Protein AF-A0AAD1XE65-F1 (afdb_monomer)

Solvent-accessible surface area (backbone atoms only — not comparable to full-atom values): 25375 Å² total; per-residue (Å²): 142,82,88,82,83,81,82,76,86,87,74,85,77,82,82,75,87,71,73,84,62,83,84,85,62,91,79,78,82,80,80,90,78,92,69,95,7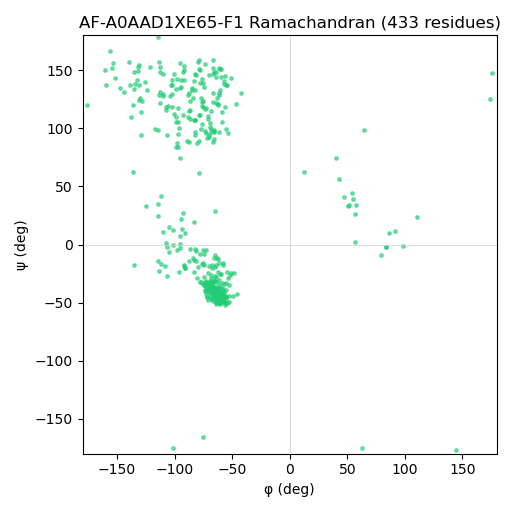6,80,89,76,80,77,74,80,77,82,77,85,75,82,89,76,77,56,47,53,76,67,31,73,43,46,32,40,39,42,79,90,71,79,67,52,84,86,23,62,49,49,51,54,33,30,62,75,67,73,56,54,67,67,62,51,41,54,55,50,49,50,54,52,42,51,42,47,44,23,60,36,72,64,37,63,66,58,33,51,66,46,25,34,71,73,50,26,50,51,42,50,57,22,52,73,70,45,84,70,70,46,42,55,45,69,46,85,73,58,62,88,80,44,57,78,92,57,39,51,44,70,3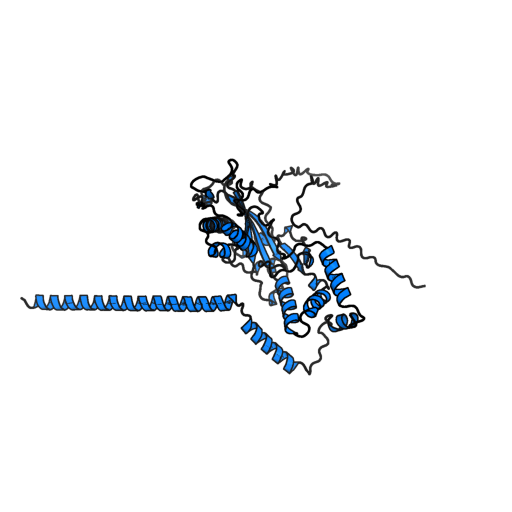2,50,63,37,35,39,31,27,40,51,74,56,35,85,79,29,62,41,50,53,50,40,43,80,46,60,90,48,37,77,42,21,34,37,39,35,47,51,40,50,81,77,74,39,43,65,61,56,46,50,63,58,35,75,80,48,79,81,51,70,64,57,59,50,51,52,52,49,53,55,51,52,27,64,62,27,32,22,44,38,38,34,29,44,41,42,54,53,48,47,57,26,44,93,86,39,76,70,57,43,98,69,44,60,43,20,41,38,39,33,36,38,30,61,38,46,67,55,66,81,83,57,78,80,55,96,46,68,62,68,53,57,53,53,39,43,79,54,90,81,56,51,23,41,44,31,30,63,56,66,52,73,70,44,68,56,40,66,44,88,63,50,72,64,58,41,52,50,50,55,50,51,55,51,64,79,52,38,56,92,83,49,52,43,69,55,50,45,63,73,66,48,81,70,73,86,83,79,78,80,92,74,76,52,66,68,53,48,52,52,45,54,50,50,50,50,52,46,52,66,70,55,49,48,70,66,53,54,52,47,50,50,48,48,48,51,48,50,52,51,50,50,50,52,51,50,52,52,47,53,52,50,52,48,54,51,50,55,50,52,50,52,53,50,52,51,52,53,50,50,52,61,58,67,69,73,118

Nearest PDB structures (foldseek):
  6z1p-assembly1_BM  TM=7.873E-01  e=6.050E-12  Tetrahymena thermophila SB210
  7oi6-assembly1_d  TM=4.914E-01  e=2.980E+00  Homo sapiens
  4ce4-assembly1_i  TM=5.671E-01  e=5.961E+00  Sus scrofa domesticus

Mean predicted aligned error: 14.48 Å

Sequence (435 aa):
MFTRIAIKPRFASTVMFNTFRPFSGDTKIRFNHHSGDEQVQISQLKVYRKLKFDYLHGLPYDLSGTHSVPKLDQRNLIEAFFESKKIEDEFLVNKFHDMVSDLYTAIADKDLSQVASLTEKRFGTKIVESIDANKNPLKFIPNDTPNAERDEEDQSYLFDKIFEKGVFFDRERNDNNYDYYLDQTQEPEGIRYFEHKYFSGYDTHYYLKNCAEEIEDRSSKYKFRHQVQERSVSMVLRVYGVFKNVGKFSSRGADITSNKYTGNHMVVFENELHGPPSISLSYPNIESWVKRHKIDHKNWKITDIDNYMKGNPFFKKVGDSSDFDNFVIKIKEEHTPEKDDYRNLISKYSFRDNTDFGDRGERDERDEFITKQHEYNEFFEPASNRTFEEDNRKRMEEDAKKLSGKQEDNDKIRKDHQEYIYNNIEEMKKNNFRL

Secondary structure (DSSP, 8-state):
------------------SS----S---------S-------------------BGGGSS-BTT--PPPPPPPPPHHHHHHHHHHT--HHHHHHHHHHHHHHHHHHHHHT-HHHHHHHB-HHHHHHHHHHHHH--SPEEEEE--S-GGGS-GGGS-EEEEEEEEES--SSTTSS--GGGEEEE-TTTTTTEEEEEEGGGGTTHHHHHHHHHTT-TT-HHHHHHHHHHHHHHHH-EEEEEEEEEES-EEEEETTEE-S-TT--SEEEEEEEEEEBPPPGGGGG-SSHHHHHHHSBP-TT--EEEEETTTTTT--SSS----HHHHHHHHHHHHHHT-TTTS-HHHHHHHHS---TT---SSSHHHHHHHHHHHHHHHHHHTS-HHHHHHHHHHHHHHHHHHHHHHHHHHHHHHHHHHHHHHHHHHHHHHHHHHT--

Foldseek 3Di:
DDDDDDDDDPDPPPDDPPLPDPPPDPPPDDDPDDDDDDDPPPPPPPDDDDPDFDDDQQAQDGLLADDDDAADDDAQLVVLQCVLVVHDFVVVQQVVLVLVLQCVQCLLVVVLVSLCQFAAPVNSVSSNVSSVVDPFRKDWDFDPDDLVVDDPVQHKGWRAKAKEALFDSNLVLAAELLQWDWDCVCVSNGYIYTQGCCVVPCVLLVVLVQCVVPVDDPVSNVVVVVSSVCSRQKMKMKIKMKHAQRTFMDTPPHTPHDPNHRRIKIWIKMWTWAAADPVPPPDPDDSVRSNRTHTDPSRIHTYHMRCSVVNRDSHPDHDDNVVVVVSSVVSCVVPDCVVPNVVVSCVVVVDPDPPPDDDDPCPVVVVVVVVVVVVVVVVPPPVVVVVVVVVVVVVVVVVVVVVVVVVVVVVVVVVVVVVVVVVVVVVVVVVVVPD

pLDDT: mean 78.07, std 22.15, range [24.5, 98.69]

Organism: Euplotes crassus (NCBI:txid5936)

Structure (mmCIF, N/CA/C/O backbone):
data_AF-A0AAD1XE65-F1
#
_entry.id   AF-A0AAD1XE65-F1
#
loop_
_atom_site.group_PDB
_atom_site.id
_atom_site.type_symbol
_atom_site.label_atom_id
_atom_site.label_alt_id
_atom_site.label_comp_id
_atom_site.label_asym_id
_atom_site.label_entity_id
_atom_site.label_seq_id
_atom_site.pdbx_PDB_ins_code
_atom_site.Cartn_x
_atom_site.Cartn_y
_atom_site.Cartn_z
_atom_site.occupancy
_atom_site.B_iso_or_equiv
_atom_site.auth_seq_id
_atom_site.auth_comp_id
_atom_site.auth_asym_id
_atom_site.auth_atom_id
_atom_site.pdbx_PDB_model_num
ATOM 1 N N . MET A 1 1 ? 57.568 -5.596 -28.000 1.00 36.47 1 MET A N 1
ATOM 2 C CA . MET A 1 1 ? 57.247 -4.677 -26.886 1.00 36.47 1 MET A CA 1
ATOM 3 C C . MET A 1 1 ? 55.838 -4.151 -27.105 1.00 36.47 1 MET A C 1
ATOM 5 O O . MET A 1 1 ? 55.662 -3.278 -27.936 1.00 36.47 1 MET A O 1
ATOM 9 N N . PHE A 1 2 ? 54.839 -4.724 -26.433 1.00 25.91 2 PHE A N 1
ATOM 10 C CA . PHE A 1 2 ? 53.475 -4.189 -26.412 1.00 25.91 2 PHE A CA 1
ATOM 11 C C . PHE A 1 2 ? 53.033 -4.093 -24.956 1.00 25.91 2 PHE A C 1
ATOM 13 O O . PHE A 1 2 ? 52.936 -5.100 -24.254 1.00 25.91 2 PHE A O 1
ATOM 20 N N . THR A 1 3 ? 52.834 -2.864 -24.499 1.00 27.45 3 THR A N 1
ATOM 21 C CA . THR A 1 3 ? 52.430 -2.528 -23.137 1.00 27.45 3 THR A CA 1
ATOM 22 C C . THR A 1 3 ? 50.926 -2.761 -23.009 1.00 27.45 3 THR A C 1
ATOM 24 O O . THR A 1 3 ? 50.133 -2.058 -23.630 1.00 27.45 3 THR A O 1
ATOM 27 N N . ARG A 1 4 ? 50.513 -3.765 -22.227 1.00 25.42 4 ARG A N 1
ATOM 28 C CA . ARG A 1 4 ? 49.106 -3.953 -21.846 1.00 25.42 4 ARG A CA 1
ATOM 29 C C . ARG A 1 4 ? 48.762 -2.965 -20.733 1.00 25.42 4 ARG A C 1
ATOM 31 O O . ARG A 1 4 ? 49.243 -3.112 -19.613 1.00 25.42 4 ARG A O 1
ATOM 38 N N . ILE A 1 5 ? 47.922 -1.979 -21.035 1.00 30.75 5 ILE A N 1
ATOM 39 C CA . ILE A 1 5 ? 47.286 -1.128 -20.027 1.00 30.75 5 ILE A CA 1
ATOM 40 C C . ILE A 1 5 ? 46.067 -1.890 -19.502 1.00 30.75 5 ILE A C 1
ATOM 42 O O . ILE A 1 5 ? 45.073 -2.059 -20.204 1.00 30.75 5 ILE A O 1
ATOM 46 N N . ALA A 1 6 ? 46.169 -2.396 -18.275 1.00 24.83 6 ALA A N 1
ATOM 47 C CA . ALA A 1 6 ? 45.048 -2.978 -17.552 1.00 24.83 6 ALA A CA 1
ATOM 48 C C . ALA A 1 6 ? 44.252 -1.852 -16.878 1.00 24.83 6 ALA A C 1
ATOM 50 O O . ALA A 1 6 ? 44.697 -1.276 -15.885 1.00 24.83 6 ALA A O 1
ATOM 51 N N . ILE A 1 7 ? 43.073 -1.543 -17.411 1.00 29.20 7 ILE A N 1
ATOM 52 C CA . ILE A 1 7 ? 42.100 -0.682 -16.738 1.00 29.20 7 ILE A CA 1
ATOM 53 C C . ILE A 1 7 ? 41.332 -1.568 -15.751 1.00 29.20 7 ILE A C 1
ATOM 55 O O . ILE A 1 7 ? 40.544 -2.421 -16.150 1.00 29.20 7 ILE A O 1
ATOM 59 N N . LYS A 1 8 ? 41.598 -1.401 -14.450 1.00 25.08 8 LYS A N 1
ATOM 60 C CA . LYS A 1 8 ? 40.772 -1.977 -13.379 1.00 25.08 8 LYS A CA 1
ATOM 61 C C . LYS A 1 8 ? 39.494 -1.141 -13.242 1.00 25.08 8 LYS A C 1
ATOM 63 O O . LYS A 1 8 ? 39.620 0.043 -12.924 1.00 25.08 8 LYS A O 1
ATOM 68 N N . PRO A 1 9 ? 38.286 -1.711 -13.372 1.00 28.16 9 PRO A N 1
ATOM 69 C CA . PRO A 1 9 ? 37.092 -1.016 -12.925 1.00 28.16 9 PRO A CA 1
ATOM 70 C C . PRO A 1 9 ? 37.064 -1.039 -11.391 1.00 28.16 9 PRO A C 1
ATOM 72 O O . PRO A 1 9 ? 37.013 -2.096 -10.763 1.00 28.16 9 PRO A O 1
ATOM 75 N N . ARG A 1 10 ? 37.140 0.144 -10.773 1.00 31.09 10 ARG A N 1
ATOM 76 C CA . ARG A 1 10 ? 36.773 0.352 -9.368 1.00 31.09 10 ARG A CA 1
ATOM 77 C C . ARG A 1 10 ? 35.286 0.693 -9.320 1.00 31.09 10 ARG A C 1
ATOM 79 O O . ARG A 1 10 ? 34.931 1.861 -9.339 1.00 31.09 10 ARG A O 1
ATOM 86 N N . PHE A 1 11 ? 34.444 -0.324 -9.218 1.00 28.19 11 PHE A N 1
ATOM 87 C CA . PHE A 1 11 ? 33.108 -0.177 -8.649 1.00 28.19 11 PHE A CA 1
ATOM 88 C C . PHE A 1 11 ? 32.948 -1.270 -7.600 1.00 28.19 11 PHE A C 1
ATOM 90 O O . PHE A 1 11 ? 32.640 -2.415 -7.909 1.00 28.19 11 PHE A O 1
ATOM 97 N N . ALA A 1 12 ? 33.247 -0.920 -6.352 1.00 25.34 12 ALA A N 1
ATOM 98 C CA . ALA A 1 12 ? 32.758 -1.668 -5.208 1.00 25.34 12 ALA A CA 1
ATOM 99 C C . ALA A 1 12 ? 31.394 -1.065 -4.861 1.00 25.34 12 ALA A C 1
ATOM 101 O O . ALA A 1 12 ? 31.311 -0.102 -4.101 1.00 25.34 12 ALA A O 1
ATOM 102 N N . SER A 1 13 ? 30.332 -1.571 -5.483 1.00 26.38 13 SER A N 1
ATOM 103 C CA . SER A 1 13 ? 28.977 -1.358 -4.988 1.00 26.38 13 SER A CA 1
ATOM 104 C C . SER A 1 13 ? 28.782 -2.292 -3.795 1.00 26.38 13 SER A C 1
ATOM 106 O O . SER A 1 13 ? 28.562 -3.492 -3.935 1.00 26.38 13 SER A O 1
ATOM 108 N N . THR A 1 14 ? 28.920 -1.750 -2.588 1.00 24.50 14 THR A N 1
ATOM 109 C CA . THR A 1 14 ? 28.475 -2.440 -1.377 1.00 24.50 14 THR A CA 1
ATOM 110 C C . THR A 1 14 ? 26.949 -2.485 -1.415 1.00 24.50 14 THR A C 1
ATOM 112 O O . THR A 1 14 ? 26.282 -1.514 -1.070 1.00 24.50 14 THR A O 1
ATOM 115 N N . VAL A 1 15 ? 26.396 -3.603 -1.883 1.00 28.08 15 VAL A N 1
ATOM 116 C CA . VAL A 1 15 ? 24.954 -3.866 -1.895 1.00 28.08 15 VAL A CA 1
ATOM 117 C C . VAL A 1 15 ? 24.512 -4.168 -0.461 1.00 28.08 15 VAL A C 1
ATOM 119 O O . VAL A 1 15 ? 24.685 -5.276 0.040 1.00 28.08 15 VAL A O 1
ATOM 122 N N . MET A 1 16 ? 23.972 -3.163 0.226 1.00 24.58 16 MET A N 1
ATOM 123 C CA . MET A 1 16 ? 23.311 -3.329 1.522 1.00 24.58 16 MET A CA 1
ATOM 124 C C . MET A 1 16 ? 21.806 -3.454 1.288 1.00 24.58 16 MET A C 1
ATOM 126 O O . MET A 1 16 ? 21.108 -2.463 1.095 1.00 24.58 16 MET A O 1
ATOM 130 N N . PHE A 1 17 ? 21.298 -4.686 1.313 1.00 31.55 17 PHE A N 1
ATOM 131 C CA . PHE A 1 17 ? 19.861 -4.949 1.359 1.00 31.55 17 PHE A CA 1
ATOM 132 C C . PHE A 1 17 ? 19.305 -4.510 2.721 1.00 31.55 17 PHE A C 1
ATOM 134 O O . PHE A 1 17 ? 19.405 -5.238 3.711 1.00 31.55 17 PHE A O 1
ATOM 141 N N . ASN A 1 18 ? 18.699 -3.324 2.780 1.00 27.12 18 ASN A N 1
ATOM 142 C CA . ASN A 1 18 ? 17.918 -2.877 3.932 1.00 27.12 18 ASN A CA 1
ATOM 143 C C . ASN A 1 18 ? 16.429 -3.174 3.712 1.00 27.12 18 ASN A C 1
ATOM 145 O O . ASN A 1 18 ? 15.609 -2.284 3.519 1.00 27.12 18 ASN A O 1
ATOM 149 N N . THR A 1 19 ? 16.047 -4.444 3.824 1.00 32.44 19 THR A N 1
ATOM 150 C CA . THR A 1 19 ? 14.705 -4.790 4.315 1.00 32.44 19 THR A CA 1
ATOM 151 C C . THR A 1 19 ? 14.644 -4.342 5.768 1.00 32.44 19 THR A C 1
ATOM 153 O O . THR A 1 19 ? 15.230 -5.054 6.577 1.00 32.44 19 THR A O 1
ATOM 156 N N . PHE A 1 20 ? 14.061 -3.173 6.082 1.00 36.62 20 PHE A N 1
ATOM 157 C CA . PHE A 1 20 ? 13.845 -2.621 7.439 1.00 36.62 20 PHE A CA 1
ATOM 158 C C . PHE A 1 20 ? 14.624 -3.370 8.544 1.00 36.62 20 PHE A C 1
ATOM 160 O O . PHE A 1 20 ? 14.048 -4.040 9.403 1.00 36.62 20 PHE A O 1
ATOM 167 N N . ARG A 1 21 ? 15.968 -3.354 8.480 1.00 31.05 21 ARG A N 1
ATOM 168 C CA . ARG A 1 21 ? 16.763 -4.028 9.503 1.00 31.05 21 ARG A CA 1
ATOM 169 C C . ARG A 1 21 ? 16.666 -3.137 10.735 1.00 31.05 21 ARG A C 1
ATOM 171 O O . ARG A 1 21 ? 16.745 -1.910 10.609 1.00 31.05 21 ARG A O 1
ATOM 178 N N . PRO A 1 22 ? 16.447 -3.711 11.925 1.00 28.22 22 PRO A N 1
ATOM 179 C CA . PRO A 1 22 ? 16.437 -2.935 13.149 1.00 28.22 22 PRO A CA 1
ATOM 180 C C . PRO A 1 22 ? 17.797 -2.245 13.276 1.00 28.22 22 PRO A C 1
ATOM 182 O O . PRO A 1 22 ? 18.826 -2.902 13.413 1.00 28.22 22 PRO A O 1
ATOM 185 N N . PHE A 1 23 ? 17.806 -0.915 13.200 1.00 32.09 23 PHE A N 1
ATOM 186 C CA . PHE A 1 23 ? 18.951 -0.117 13.615 1.00 32.09 23 PHE A CA 1
ATOM 187 C C . PHE A 1 23 ? 19.084 -0.279 15.133 1.00 32.09 23 PHE A C 1
ATOM 189 O O . PHE A 1 23 ? 18.486 0.466 15.903 1.00 32.09 23 PHE A O 1
ATOM 196 N N . SER A 1 24 ? 19.822 -1.296 15.575 1.00 35.69 24 SER A N 1
ATOM 197 C CA . SER A 1 24 ? 20.374 -1.355 16.926 1.00 35.69 24 SER A CA 1
ATOM 198 C C . SER A 1 24 ? 21.817 -0.868 16.853 1.00 35.69 24 SER A C 1
ATOM 200 O O . SER A 1 24 ? 22.752 -1.650 16.698 1.00 35.69 24 SER A O 1
ATOM 202 N N . GLY A 1 25 ? 21.990 0.445 16.892 1.00 30.30 25 GLY A N 1
ATOM 203 C CA . GLY A 1 25 ? 23.302 1.066 16.956 1.00 30.30 25 GLY A CA 1
ATOM 204 C C . GLY A 1 25 ? 23.153 2.569 17.090 1.00 30.30 25 GLY A C 1
ATOM 205 O O . GLY A 1 25 ? 22.561 3.204 16.217 1.00 30.30 25 GLY A O 1
ATOM 206 N N . ASP A 1 26 ? 23.687 3.124 18.178 1.00 34.25 26 ASP A N 1
ATOM 207 C CA . ASP A 1 26 ? 23.894 4.562 18.342 1.00 34.25 26 ASP A CA 1
ATOM 208 C C . ASP A 1 26 ? 24.703 5.069 17.144 1.00 34.25 26 ASP A C 1
ATOM 210 O O . ASP A 1 26 ? 25.931 4.956 17.091 1.00 34.25 26 ASP A O 1
ATOM 214 N N . THR A 1 27 ? 24.015 5.590 16.131 1.00 32.56 27 THR A N 1
ATOM 215 C CA . THR A 1 27 ? 24.672 6.086 14.925 1.00 32.56 27 THR A CA 1
ATOM 216 C C . THR A 1 27 ? 25.225 7.468 15.250 1.00 32.56 27 THR A C 1
ATOM 218 O O . THR A 1 27 ? 24.556 8.487 15.095 1.00 32.56 27 THR A O 1
ATOM 221 N N . LYS A 1 28 ? 26.461 7.515 15.759 1.00 32.88 28 LYS A N 1
ATOM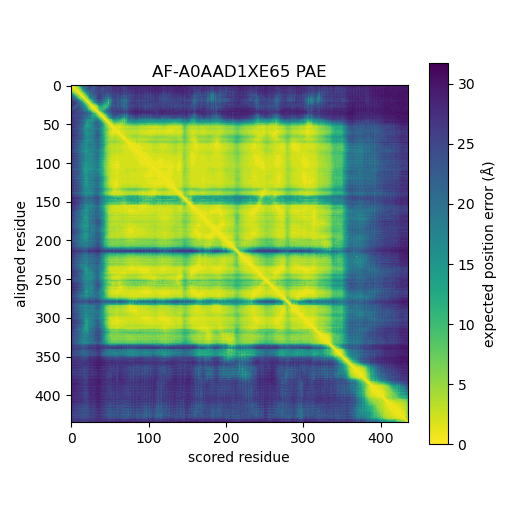 222 C CA . LYS A 1 28 ? 27.241 8.755 15.832 1.00 32.88 28 LYS A CA 1
ATOM 223 C C . LYS A 1 28 ? 27.693 9.119 14.422 1.00 32.88 28 LYS A C 1
ATOM 225 O O . LYS A 1 28 ? 28.714 8.626 13.950 1.00 32.88 28 LYS A O 1
ATOM 230 N N . ILE A 1 29 ? 26.946 9.996 13.765 1.00 31.53 29 ILE A N 1
ATOM 231 C CA . ILE A 1 29 ? 27.399 10.642 12.534 1.00 31.53 29 ILE A CA 1
ATOM 232 C C . ILE A 1 29 ? 28.502 11.633 12.932 1.00 31.53 29 ILE A C 1
ATOM 234 O O . ILE A 1 29 ? 28.237 12.635 13.593 1.00 31.53 29 ILE A O 1
ATOM 238 N N . ARG A 1 30 ? 29.763 11.321 12.610 1.00 29.20 30 ARG A N 1
ATOM 239 C CA . ARG A 1 30 ? 30.876 12.275 12.724 1.00 29.20 30 ARG A CA 1
ATOM 240 C C . ARG A 1 30 ? 31.046 12.972 11.383 1.00 29.20 30 ARG A C 1
ATOM 242 O O . ARG A 1 30 ? 31.493 12.346 10.426 1.00 29.20 30 ARG A O 1
ATOM 249 N N . PHE A 1 31 ? 30.743 14.261 11.335 1.00 32.38 31 PHE A N 1
ATOM 250 C CA . PHE A 1 31 ? 31.183 15.121 10.245 1.00 32.38 31 PHE A CA 1
ATOM 251 C C . PHE A 1 31 ? 32.580 15.649 10.572 1.00 32.38 31 PHE A C 1
ATOM 253 O O . PHE A 1 31 ? 32.790 16.267 11.614 1.00 32.38 31 PHE A O 1
ATOM 260 N N . ASN A 1 32 ? 33.544 15.405 9.685 1.00 31.83 32 ASN A N 1
ATOM 261 C CA . ASN A 1 32 ? 34.786 16.168 9.681 1.00 31.83 32 ASN A CA 1
ATOM 262 C C . ASN A 1 32 ? 34.507 17.474 8.927 1.00 31.83 32 ASN A C 1
ATOM 264 O O . ASN A 1 32 ? 34.540 17.496 7.699 1.00 31.83 32 ASN A O 1
ATOM 268 N N . HIS A 1 33 ? 34.216 18.552 9.654 1.00 36.91 33 HIS A N 1
ATOM 269 C CA . HIS A 1 33 ? 34.218 19.899 9.090 1.00 36.91 33 HIS A CA 1
ATOM 270 C C . HIS A 1 33 ? 35.515 20.617 9.460 1.00 36.91 33 HIS A C 1
ATOM 272 O O . HIS A 1 33 ? 35.795 20.906 10.620 1.00 36.91 33 HIS A O 1
ATOM 278 N N . HIS A 1 34 ? 36.328 20.860 8.433 1.00 43.59 34 HIS A N 1
ATOM 279 C CA . HIS A 1 34 ? 37.371 21.876 8.408 1.00 43.59 34 HIS A CA 1
ATOM 280 C C . HIS A 1 34 ? 36.813 23.096 7.673 1.00 43.59 34 HIS A C 1
ATOM 282 O O . HIS A 1 34 ? 37.022 23.232 6.474 1.00 43.59 34 HIS A O 1
ATOM 288 N N . SER A 1 35 ? 36.086 23.941 8.397 1.00 43.06 35 SER A N 1
ATOM 289 C CA . SER A 1 35 ? 35.948 25.385 8.155 1.00 43.06 35 SER A CA 1
ATOM 290 C C . SER A 1 35 ? 34.900 25.910 9.130 1.00 43.06 35 SER A C 1
ATOM 292 O O . SER A 1 35 ? 33.808 25.351 9.209 1.00 43.06 35 SER A O 1
ATOM 294 N N . GLY A 1 36 ? 35.263 26.925 9.913 1.00 47.88 36 GLY A N 1
ATOM 295 C CA . GLY A 1 36 ? 34.352 27.576 10.848 1.00 47.88 36 GLY A CA 1
ATOM 296 C C . GLY A 1 36 ? 33.195 28.236 10.108 1.00 47.88 36 GLY A C 1
ATOM 297 O O . GLY A 1 36 ? 33.420 28.942 9.133 1.00 47.88 36 GLY A O 1
ATOM 298 N N . ASP A 1 37 ? 31.973 27.898 10.494 1.00 43.53 37 ASP A N 1
ATOM 299 C CA . ASP A 1 37 ? 31.014 28.791 11.149 1.00 43.53 37 ASP A CA 1
ATOM 300 C C . ASP A 1 37 ? 29.678 28.042 11.324 1.00 43.53 37 ASP A C 1
ATOM 302 O O . ASP A 1 37 ? 29.343 27.151 10.551 1.00 43.53 37 ASP A O 1
ATOM 306 N N . GLU A 1 38 ? 28.980 28.371 12.415 1.00 39.00 38 GLU A N 1
ATOM 307 C CA . GLU A 1 38 ? 27.696 27.825 12.893 1.00 39.00 38 GLU A CA 1
ATOM 308 C C . GLU A 1 38 ? 27.660 26.339 13.315 1.00 39.00 38 GLU A C 1
ATOM 310 O O . GLU A 1 38 ? 27.464 25.402 12.543 1.00 39.00 38 GLU A O 1
ATOM 315 N N . GLN A 1 39 ? 27.759 26.118 14.633 1.00 32.56 39 GLN A N 1
ATOM 316 C CA . GLN A 1 39 ? 27.364 24.855 15.256 1.00 32.56 39 GLN A CA 1
ATOM 317 C C . GLN A 1 39 ? 25.837 24.711 15.210 1.00 32.56 39 GLN A C 1
ATOM 319 O O . GLN A 1 39 ? 25.137 25.128 16.132 1.00 32.56 39 GLN A O 1
ATOM 324 N N . VAL A 1 40 ? 25.311 24.064 14.171 1.00 38.06 40 VAL A N 1
ATOM 325 C CA . VAL A 1 40 ? 23.954 23.511 14.221 1.00 38.06 40 VAL A CA 1
ATOM 326 C C . VAL A 1 40 ? 23.978 22.339 15.207 1.00 38.06 40 VAL A C 1
ATOM 328 O O . VAL A 1 40 ? 24.455 21.246 14.893 1.00 38.06 40 VAL A O 1
ATOM 331 N N . GLN A 1 41 ? 23.502 22.561 16.436 1.00 32.00 41 GLN A N 1
ATOM 332 C CA . GLN A 1 41 ? 23.189 21.472 17.363 1.00 32.00 41 GLN A CA 1
ATOM 333 C C . GLN A 1 41 ? 22.024 20.664 16.781 1.00 32.00 41 GLN A C 1
ATOM 335 O O . GLN A 1 41 ? 20.860 20.945 17.050 1.00 32.00 41 GLN A O 1
ATOM 340 N N . ILE A 1 42 ? 22.331 19.632 15.995 1.00 38.50 42 ILE A N 1
ATOM 341 C CA . ILE A 1 42 ? 21.356 18.590 15.673 1.00 38.50 42 ILE A CA 1
ATOM 342 C C . ILE A 1 42 ? 21.179 17.773 16.954 1.00 38.50 42 ILE A C 1
ATOM 344 O O . ILE A 1 42 ? 21.953 16.858 17.251 1.00 38.50 42 ILE A O 1
ATOM 348 N N . SER A 1 43 ? 20.197 18.157 17.767 1.00 39.91 43 SER A N 1
ATOM 349 C CA . SER A 1 43 ? 19.751 17.352 18.895 1.00 39.91 43 SER A CA 1
ATOM 350 C C . SER A 1 43 ? 19.345 15.979 18.355 1.00 39.91 43 SER A C 1
ATOM 352 O O . SER A 1 43 ? 18.489 15.843 17.485 1.00 39.91 43 SER A O 1
ATOM 354 N N . GLN A 1 44 ? 20.033 14.933 18.812 1.00 44.19 44 GLN A N 1
ATOM 355 C CA . GLN A 1 44 ? 19.726 13.564 18.415 1.00 44.19 44 GLN A CA 1
ATOM 356 C C . GLN A 1 44 ? 18.339 13.203 18.959 1.00 44.19 44 GLN A C 1
ATOM 358 O O . GLN A 1 44 ? 18.197 12.845 20.130 1.00 44.19 44 GLN A O 1
ATOM 363 N N . LEU A 1 45 ? 17.309 13.318 18.120 1.00 46.19 45 LEU A N 1
ATOM 364 C CA . LEU A 1 45 ? 15.965 12.836 18.420 1.00 46.19 45 LEU A CA 1
ATOM 365 C C . LEU A 1 45 ? 16.039 11.326 18.680 1.00 46.19 45 LEU A C 1
ATOM 367 O O . LEU A 1 45 ? 16.211 10.518 17.766 1.00 46.19 45 LEU A O 1
ATOM 371 N N . LYS A 1 46 ? 15.931 10.930 19.954 1.00 51.78 46 LYS A N 1
ATOM 372 C CA . LYS A 1 46 ? 15.765 9.527 20.345 1.00 51.78 46 LYS A CA 1
ATOM 373 C C . LYS A 1 46 ? 14.371 9.073 19.929 1.00 51.78 46 LYS A C 1
ATOM 375 O O . LYS A 1 46 ? 13.405 9.249 20.666 1.00 51.78 46 LYS A O 1
ATOM 380 N N . VAL A 1 47 ? 14.270 8.475 18.748 1.00 55.19 47 VAL A N 1
ATOM 381 C CA . VAL A 1 47 ? 13.039 7.823 18.299 1.00 55.19 47 VAL A CA 1
ATOM 382 C C . VAL A 1 47 ? 12.910 6.488 19.032 1.00 55.19 47 VAL A C 1
ATOM 384 O O . VAL A 1 47 ? 13.609 5.522 18.722 1.00 55.19 47 VAL A O 1
ATOM 387 N N . TYR A 1 48 ? 12.028 6.428 20.031 1.00 59.59 48 TYR A N 1
ATOM 388 C CA . TYR A 1 48 ? 11.703 5.183 20.723 1.00 59.59 48 TYR A CA 1
ATOM 389 C C . TYR A 1 48 ? 10.923 4.267 19.777 1.00 59.59 48 TYR A C 1
ATOM 391 O O . TYR A 1 48 ? 9.742 4.477 19.513 1.00 59.59 48 TYR A O 1
ATOM 399 N N . ARG A 1 49 ? 11.593 3.239 19.245 1.00 66.88 49 ARG A N 1
ATOM 400 C CA . ARG A 1 49 ? 10.939 2.212 18.428 1.00 66.88 49 ARG A CA 1
ATOM 401 C C . ARG A 1 49 ? 10.322 1.151 19.325 1.00 66.88 49 ARG A C 1
ATOM 403 O O . ARG A 1 49 ? 11.010 0.527 20.133 1.00 66.88 49 ARG A O 1
ATOM 410 N N . LYS A 1 50 ? 9.033 0.900 19.129 1.00 78.81 50 LYS A N 1
ATOM 411 C CA . LYS A 1 50 ? 8.359 -0.248 19.723 1.00 78.81 50 LYS A CA 1
ATOM 412 C C . LYS A 1 50 ? 8.816 -1.521 19.009 1.00 78.81 50 LYS A C 1
ATOM 414 O O . LYS A 1 50 ? 8.640 -1.664 17.805 1.00 78.81 50 LYS A O 1
ATOM 419 N N . LEU A 1 51 ? 9.464 -2.421 19.748 1.00 78.62 51 LEU A N 1
ATOM 420 C CA . LEU A 1 51 ? 10.009 -3.675 19.207 1.00 78.62 51 LEU A CA 1
ATOM 421 C C . LEU A 1 51 ? 9.027 -4.849 19.298 1.00 78.62 51 LEU A C 1
ATOM 423 O O . LEU A 1 51 ? 9.234 -5.870 18.646 1.00 78.62 51 LEU A O 1
ATOM 427 N N . LYS A 1 52 ? 7.995 -4.726 20.136 1.00 87.38 52 LYS A N 1
ATOM 428 C CA . LYS A 1 52 ? 6.996 -5.765 20.383 1.00 87.38 52 LYS A CA 1
ATOM 429 C C . LYS A 1 52 ? 5.609 -5.162 20.256 1.00 87.38 52 LYS A C 1
ATOM 431 O O . LYS A 1 52 ? 5.328 -4.169 20.919 1.00 87.38 52 LYS A O 1
ATOM 436 N N . PHE A 1 53 ? 4.795 -5.7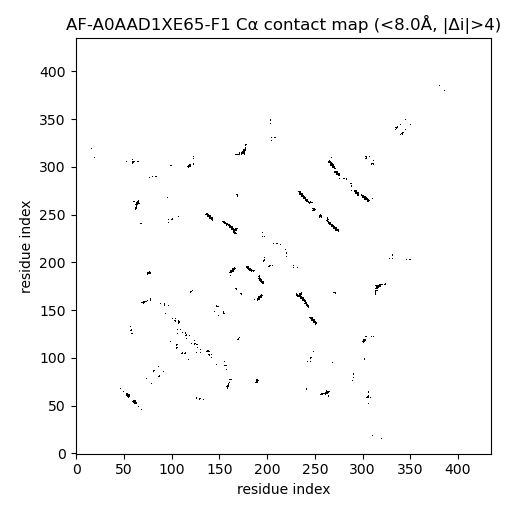76 19.415 1.00 91.00 53 PHE A N 1
ATOM 437 C CA . PHE A 1 53 ? 3.407 -5.414 19.183 1.00 91.00 53 PHE A CA 1
ATOM 438 C C . PHE A 1 53 ? 2.534 -6.520 19.768 1.00 91.00 53 PHE A C 1
ATOM 440 O O . PHE A 1 53 ? 2.752 -7.698 19.472 1.00 91.00 53 PHE A O 1
ATOM 447 N N . ASP A 1 54 ? 1.578 -6.138 20.609 1.00 94.38 54 ASP A N 1
ATOM 448 C CA . ASP A 1 54 ? 0.653 -7.070 21.245 1.00 94.38 54 ASP A CA 1
ATOM 449 C C . ASP A 1 54 ? -0.649 -7.058 20.445 1.00 94.38 54 ASP A C 1
ATOM 451 O O . ASP A 1 54 ? -1.552 -6.266 20.705 1.00 94.38 54 ASP A O 1
ATOM 455 N N . TYR A 1 55 ? -0.709 -7.895 19.411 1.00 96.19 55 TYR A N 1
ATOM 456 C CA . TYR A 1 55 ? -1.828 -7.938 18.471 1.00 96.19 55 TYR A CA 1
ATOM 457 C C . TYR A 1 55 ? -3.068 -8.627 19.056 1.00 96.19 55 TYR A C 1
ATOM 459 O O . TYR A 1 55 ? -2.977 -9.683 19.691 1.00 96.19 55 TYR A O 1
ATOM 467 N N . LEU A 1 56 ? -4.249 -8.072 18.779 1.00 95.44 56 LEU A N 1
ATOM 468 C CA . LEU A 1 56 ? -5.537 -8.618 19.207 1.00 95.44 56 LEU A CA 1
ATOM 469 C C . LEU A 1 56 ? -5.837 -9.969 18.537 1.00 95.44 56 LEU A C 1
ATOM 471 O O . LEU A 1 56 ? -6.350 -10.015 17.428 1.00 95.44 56 LEU A O 1
ATOM 475 N N . HIS A 1 57 ? -5.558 -11.086 19.212 1.00 94.44 57 HIS A N 1
ATOM 476 C CA . HIS A 1 57 ? -5.864 -12.439 18.707 1.00 94.44 57 HIS A CA 1
ATOM 477 C C . HIS A 1 57 ? -5.345 -12.710 17.279 1.00 94.44 57 HIS A C 1
ATOM 479 O O . HIS A 1 57 ? -5.982 -13.418 16.506 1.00 94.44 57 HIS A O 1
ATOM 485 N N . GLY A 1 58 ? -4.194 -12.135 16.925 1.00 94.94 58 GLY A N 1
ATOM 486 C CA . GLY A 1 58 ? -3.630 -12.239 15.577 1.00 94.94 58 GLY A CA 1
ATOM 487 C C . GLY A 1 58 ? -4.190 -11.237 14.564 1.00 94.94 58 GLY A C 1
ATOM 488 O O . GLY A 1 58 ? -3.698 -11.211 13.446 1.00 94.94 58 GLY A O 1
ATOM 489 N N . LEU A 1 59 ? -5.146 -10.381 14.929 1.00 97.12 59 LEU A N 1
ATOM 490 C CA . LEU A 1 59 ? -5.621 -9.267 14.102 1.00 97.12 59 LEU A CA 1
ATOM 491 C C . LEU A 1 59 ? -4.644 -8.081 14.159 1.00 97.12 59 LEU A C 1
ATOM 493 O O . LEU A 1 59 ? -3.993 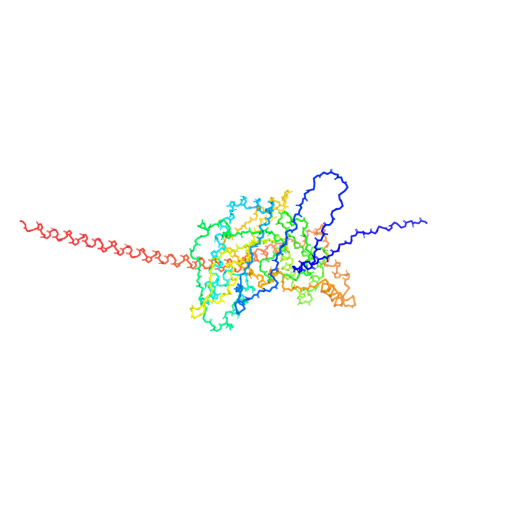-7.881 15.188 1.00 97.12 59 LEU A O 1
ATOM 497 N N . PRO A 1 60 ? -4.562 -7.256 13.101 1.00 97.00 60 PRO A N 1
ATOM 498 C CA . PRO A 1 60 ? -3.616 -6.148 13.001 1.00 97.00 60 PRO A CA 1
ATOM 499 C C . PRO A 1 60 ? -4.097 -4.926 13.802 1.00 97.00 60 PRO A C 1
ATOM 501 O O . PRO A 1 60 ? -4.380 -3.869 13.252 1.00 97.00 60 PRO A O 1
ATOM 504 N N . TYR A 1 61 ? -4.234 -5.108 15.114 1.00 96.81 61 TYR A N 1
ATOM 505 C CA . TYR A 1 61 ? -4.641 -4.094 16.078 1.00 96.81 61 TYR A CA 1
ATOM 506 C C . TYR A 1 61 ? -3.765 -4.236 17.321 1.00 96.81 61 TYR A C 1
ATOM 508 O O . TYR A 1 61 ? -3.879 -5.222 18.057 1.00 96.81 61 TYR A O 1
ATOM 516 N N . ASP A 1 62 ? -2.869 -3.279 17.548 1.00 96.31 62 ASP A N 1
ATOM 517 C CA . ASP A 1 62 ? -2.013 -3.272 18.730 1.00 96.31 62 ASP A CA 1
ATOM 518 C C . ASP A 1 62 ? -2.794 -2.836 19.977 1.00 96.31 62 ASP A C 1
ATOM 520 O O . ASP A 1 62 ? -3.264 -1.702 20.083 1.00 96.31 62 ASP A O 1
ATOM 524 N N . LEU A 1 63 ? -2.883 -3.722 20.970 1.00 95.69 63 LEU A N 1
ATOM 525 C CA . LEU A 1 63 ? -3.627 -3.497 22.212 1.00 95.69 63 LEU A CA 1
ATOM 526 C C . LEU A 1 63 ? -3.080 -2.357 23.070 1.00 95.69 63 LEU A C 1
ATOM 528 O O . LEU A 1 63 ? -3.774 -1.877 23.965 1.00 95.69 63 LEU A O 1
ATOM 532 N N . SER A 1 64 ? -1.845 -1.924 22.832 1.00 94.50 64 SER A N 1
ATOM 533 C CA . SER A 1 64 ? -1.264 -0.754 23.500 1.00 94.50 64 SER A CA 1
ATOM 534 C C . SER A 1 64 ? -1.158 0.467 22.588 1.00 94.50 64 SER A C 1
ATOM 536 O O . SER A 1 64 ? -0.770 1.533 23.059 1.00 94.50 64 SER A O 1
ATOM 538 N N . GLY A 1 65 ? -1.553 0.337 21.321 1.00 92.38 65 GLY A N 1
ATOM 539 C CA . GLY A 1 65 ? -1.407 1.378 20.317 1.00 92.38 65 GLY A CA 1
ATOM 540 C C . GLY A 1 65 ? 0.057 1.722 20.050 1.00 92.38 65 GLY A C 1
ATOM 541 O O . GLY A 1 65 ? 0.996 1.115 20.583 1.00 92.38 65 GLY A O 1
ATOM 542 N N . THR A 1 66 ? 0.255 2.729 19.217 1.00 90.88 66 THR A N 1
ATOM 543 C CA . THR A 1 66 ? 1.570 3.192 18.791 1.00 90.88 66 THR A CA 1
ATOM 544 C C . THR A 1 66 ? 1.857 4.592 19.342 1.00 90.88 66 THR A C 1
ATOM 546 O O . THR A 1 66 ? 0.956 5.369 19.654 1.00 90.88 66 THR A O 1
ATOM 549 N N . HIS A 1 67 ? 3.130 4.929 19.537 1.00 88.69 67 HIS A N 1
ATOM 550 C CA . HIS A 1 67 ? 3.515 6.301 19.863 1.00 88.69 67 HIS A CA 1
ATOM 551 C C . HIS A 1 67 ? 3.499 7.168 18.602 1.00 88.69 67 HIS A C 1
ATOM 553 O O . HIS A 1 67 ? 3.772 6.678 17.509 1.00 88.69 67 HIS A O 1
ATOM 559 N N . SER A 1 68 ? 3.215 8.460 18.756 1.00 87.75 68 SER A N 1
ATOM 560 C CA . SER A 1 68 ? 3.308 9.413 17.649 1.00 87.75 68 SER A CA 1
ATOM 561 C C . SER A 1 68 ? 4.707 9.386 17.025 1.00 87.75 68 SER A C 1
ATOM 563 O O . SER A 1 68 ? 5.720 9.331 17.727 1.00 87.75 68 SER A O 1
ATOM 565 N N . VAL A 1 69 ? 4.754 9.422 15.696 1.00 88.94 69 VAL A N 1
ATOM 566 C CA . VAL A 1 69 ? 5.989 9.425 14.900 1.00 88.94 69 VAL A CA 1
ATOM 567 C C . VAL A 1 69 ? 6.236 10.849 14.399 1.00 88.94 69 VAL A C 1
ATOM 569 O O . VAL A 1 69 ? 5.276 11.490 13.973 1.00 88.94 69 VAL A O 1
ATOM 572 N N . PRO A 1 70 ? 7.466 11.388 14.433 1.00 89.38 70 PRO A N 1
ATOM 573 C CA . PRO A 1 70 ? 7.719 12.709 13.862 1.00 89.38 70 PRO A CA 1
ATOM 574 C C . PRO A 1 70 ? 7.305 12.747 12.384 1.00 89.38 70 PRO A C 1
ATOM 576 O O . PRO A 1 70 ? 7.556 11.793 11.646 1.00 89.38 70 PRO A O 1
ATOM 579 N N . LYS A 1 71 ? 6.671 13.847 11.960 1.00 91.06 71 LYS A N 1
ATOM 580 C CA . LYS A 1 71 ? 6.455 14.118 10.534 1.00 91.06 71 LYS A CA 1
ATOM 581 C C . LYS A 1 71 ? 7.824 14.242 9.871 1.00 91.06 71 LYS A C 1
ATOM 583 O O . LYS A 1 71 ? 8.688 14.937 10.405 1.00 91.06 71 LYS A O 1
ATOM 588 N N . LEU A 1 72 ? 8.030 13.536 8.764 1.00 91.50 72 LEU A N 1
ATOM 589 C CA . LEU A 1 72 ? 9.215 13.745 7.943 1.00 91.50 72 LEU A CA 1
ATOM 590 C C . LEU A 1 72 ? 9.019 14.989 7.082 1.00 91.50 72 LEU A C 1
ATOM 592 O O . LEU A 1 72 ? 7.883 15.408 6.833 1.00 91.50 72 LEU A O 1
ATOM 596 N N . ASP A 1 73 ? 10.133 15.555 6.630 1.00 91.06 73 ASP A N 1
ATOM 597 C CA . ASP A 1 73 ? 10.105 16.640 5.660 1.00 91.06 73 ASP A CA 1
ATOM 598 C C . ASP A 1 73 ? 9.363 16.182 4.403 1.00 91.06 73 ASP A C 1
ATOM 600 O O . ASP A 1 73 ? 9.468 15.029 3.961 1.00 91.06 73 ASP A O 1
ATOM 604 N N . GLN A 1 74 ? 8.569 17.092 3.850 1.00 90.50 74 GLN A N 1
ATOM 605 C CA . GLN A 1 74 ? 7.866 16.825 2.611 1.00 90.50 74 GLN A CA 1
ATOM 606 C C . GLN A 1 74 ? 8.878 16.689 1.461 1.00 90.50 74 GLN A C 1
ATOM 608 O O . GLN A 1 74 ? 9.965 17.268 1.472 1.00 90.50 74 GLN A O 1
ATOM 613 N N . ARG A 1 75 ? 8.545 15.826 0.499 1.00 96.25 75 ARG A N 1
ATOM 614 C CA . ARG A 1 75 ? 9.439 15.452 -0.599 1.00 96.25 75 ARG A CA 1
ATOM 615 C C . ARG A 1 75 ? 8.996 16.167 -1.868 1.00 96.25 75 ARG A C 1
ATOM 617 O O . ARG A 1 75 ? 7.836 16.025 -2.264 1.00 96.25 75 ARG A O 1
ATOM 624 N N . ASN A 1 76 ? 9.914 16.868 -2.533 1.00 97.56 76 ASN A N 1
ATOM 625 C CA . ASN A 1 76 ? 9.595 17.771 -3.646 1.00 97.56 76 ASN A CA 1
ATOM 626 C C . ASN A 1 76 ? 8.756 17.110 -4.756 1.00 97.56 76 ASN A C 1
ATOM 628 O O . ASN A 1 76 ? 7.782 17.698 -5.225 1.00 97.56 76 ASN A O 1
ATOM 632 N N . LEU A 1 77 ? 9.077 15.875 -5.179 1.00 97.62 77 LEU A N 1
ATOM 633 C CA . LEU A 1 77 ? 8.311 15.203 -6.242 1.00 97.62 77 LEU A CA 1
ATOM 634 C C . LEU A 1 77 ? 6.893 14.844 -5.801 1.00 97.62 77 LEU A C 1
ATOM 636 O O . LEU A 1 77 ? 5.981 14.833 -6.629 1.00 97.62 77 LEU A O 1
ATOM 640 N N . ILE A 1 78 ? 6.700 14.536 -4.518 1.00 98.12 78 ILE A N 1
ATOM 641 C CA . ILE A 1 78 ? 5.385 14.210 -3.963 1.00 98.12 78 ILE A CA 1
ATOM 642 C C . ILE A 1 78 ? 4.523 15.468 -3.899 1.00 98.12 78 ILE A C 1
ATOM 644 O O . ILE A 1 78 ? 3.382 15.432 -4.359 1.00 98.12 78 ILE A O 1
ATOM 648 N N . GLU A 1 79 ? 5.069 16.572 -3.382 1.00 97.62 79 GLU A N 1
ATOM 649 C CA . GLU A 1 79 ? 4.385 17.870 -3.351 1.00 97.62 79 GLU A CA 1
ATOM 650 C C . GLU A 1 79 ? 3.971 18.295 -4.756 1.00 97.62 79 GLU A C 1
ATOM 652 O O . GLU A 1 79 ? 2.793 18.534 -5.018 1.00 97.62 79 GLU A O 1
ATOM 657 N N . ALA A 1 80 ? 4.921 18.277 -5.693 1.00 97.94 80 ALA A N 1
ATOM 658 C CA . ALA A 1 80 ? 4.682 18.660 -7.073 1.00 97.94 80 ALA A CA 1
ATOM 659 C C . ALA A 1 80 ? 3.615 17.765 -7.736 1.00 97.94 80 ALA A C 1
ATOM 661 O O . ALA A 1 80 ? 2.791 18.244 -8.523 1.00 97.94 80 ALA A O 1
ATOM 662 N N . PHE A 1 81 ? 3.590 16.463 -7.420 1.00 98.06 81 PHE A N 1
ATOM 663 C CA . PHE A 1 81 ? 2.524 15.567 -7.866 1.00 98.06 81 PHE A CA 1
ATOM 664 C C . PHE A 1 81 ? 1.172 15.966 -7.262 1.00 98.06 81 PHE A C 1
ATOM 666 O O . PHE A 1 81 ? 0.219 16.150 -8.019 1.00 98.06 81 PHE A O 1
ATOM 673 N N . PHE A 1 82 ? 1.078 16.147 -5.944 1.00 98.12 82 PHE A N 1
ATOM 674 C CA . PHE A 1 82 ? -0.182 16.428 -5.240 1.00 98.12 82 PHE A CA 1
ATOM 675 C C . PHE A 1 82 ? -0.765 17.780 -5.646 1.00 98.12 82 PHE A C 1
ATOM 677 O O . PHE A 1 82 ? -1.953 17.855 -5.960 1.00 98.12 82 PHE A O 1
ATOM 684 N N . GLU A 1 83 ? 0.078 18.805 -5.768 1.00 98.00 83 GLU A N 1
ATOM 685 C CA . GLU A 1 83 ? -0.294 20.123 -6.281 1.00 98.00 83 GLU A CA 1
ATOM 686 C C . GLU A 1 83 ? -0.876 20.009 -7.697 1.00 98.00 83 GLU A C 1
ATOM 688 O O . GLU A 1 83 ? -1.970 20.505 -7.973 1.00 98.00 83 GLU A O 1
ATOM 693 N N . SER A 1 84 ? -0.217 19.250 -8.586 1.00 97.69 84 SER A N 1
ATOM 694 C CA . SER A 1 84 ? -0.713 19.036 -9.954 1.00 97.69 84 SER A CA 1
ATOM 695 C C . SER A 1 84 ? -2.066 18.315 -10.009 1.00 97.69 84 SER A C 1
ATOM 697 O O . SER A 1 84 ? -2.795 18.445 -10.996 1.00 97.69 84 SER A O 1
ATOM 699 N N . LYS A 1 85 ? -2.405 17.547 -8.965 1.00 97.50 85 LYS A N 1
ATOM 700 C CA . LYS A 1 85 ? -3.680 16.828 -8.831 1.00 97.50 85 LYS A CA 1
ATOM 701 C C . LYS A 1 85 ? -4.703 17.558 -7.966 1.00 97.50 85 LYS A C 1
ATOM 703 O O . LYS A 1 85 ? -5.838 17.094 -7.909 1.00 97.50 85 LYS A O 1
ATOM 708 N N . LYS A 1 86 ? -4.332 18.684 -7.344 1.00 97.62 86 LYS A N 1
ATOM 709 C CA . LYS A 1 86 ? -5.146 19.403 -6.351 1.00 97.62 86 LYS A CA 1
ATOM 710 C C . LYS A 1 86 ? -5.588 18.485 -5.204 1.00 97.62 86 LYS A C 1
ATOM 712 O O . LYS A 1 86 ? -6.759 18.460 -4.838 1.00 97.62 86 LYS A O 1
ATOM 717 N N . ILE A 1 87 ? -4.657 17.675 -4.701 1.00 97.38 87 ILE A N 1
ATOM 718 C CA . ILE A 1 87 ? -4.896 16.762 -3.580 1.00 97.38 87 ILE A CA 1
ATOM 719 C C . ILE A 1 87 ? -4.289 17.374 -2.329 1.00 97.38 87 ILE A C 1
ATOM 721 O O . ILE A 1 87 ? -3.078 17.553 -2.248 1.00 97.38 87 ILE A O 1
ATOM 725 N N . GLU A 1 88 ? -5.142 17.653 -1.354 1.00 96.94 88 GLU A N 1
ATOM 726 C CA . GLU A 1 88 ? -4.735 18.151 -0.046 1.00 96.94 88 GLU A CA 1
ATOM 727 C C . GLU A 1 88 ? -4.545 16.992 0.938 1.00 96.94 88 GLU A C 1
ATOM 729 O O . GLU A 1 88 ? -5.229 15.964 0.872 1.00 96.94 88 GLU A O 1
ATOM 734 N N . ASP A 1 89 ? -3.620 17.164 1.881 1.00 95.81 89 ASP A N 1
ATOM 735 C CA . ASP A 1 89 ? -3.335 16.151 2.899 1.00 95.81 89 ASP A CA 1
ATOM 736 C C . ASP A 1 89 ? -4.531 15.895 3.810 1.00 95.81 89 ASP A C 1
ATOM 738 O O . ASP A 1 89 ? -4.789 14.746 4.155 1.00 95.81 89 ASP A O 1
ATOM 742 N N . GLU A 1 90 ? -5.286 16.938 4.156 1.00 95.56 90 GLU A N 1
ATOM 743 C CA . GLU A 1 90 ? -6.481 16.828 4.994 1.00 95.56 90 GLU A CA 1
ATOM 744 C C . GLU A 1 90 ? -7.526 15.897 4.366 1.00 95.56 90 GLU A C 1
ATOM 746 O O . GLU A 1 90 ? -8.058 15.005 5.032 1.00 95.56 90 GLU A O 1
ATOM 751 N N . PHE A 1 91 ? -7.748 16.029 3.055 1.00 96.00 91 PHE A N 1
ATOM 752 C CA . PHE A 1 91 ? -8.637 15.142 2.312 1.00 96.00 91 PHE A CA 1
ATOM 753 C C . PHE A 1 91 ? -8.196 13.675 2.419 1.00 96.00 91 PHE A C 1
ATOM 755 O O . PHE A 1 91 ? -9.021 12.793 2.667 1.00 96.00 91 PHE A O 1
ATOM 762 N N . LEU A 1 92 ? -6.897 13.402 2.254 1.00 97.06 92 LEU A N 1
ATOM 763 C CA . LEU A 1 92 ? -6.366 12.043 2.372 1.00 97.06 92 LEU A CA 1
ATOM 764 C C . LEU A 1 92 ? -6.441 11.516 3.805 1.00 97.06 92 LEU A C 1
ATOM 766 O O . LEU A 1 92 ? -6.809 10.360 3.989 1.00 97.06 92 LEU A O 1
ATOM 770 N N . VAL A 1 93 ? -6.126 12.337 4.810 1.00 96.69 93 VAL A N 1
ATOM 771 C CA . VAL A 1 93 ? -6.216 11.957 6.227 1.00 96.69 93 VAL A CA 1
ATOM 772 C C . VAL A 1 93 ? -7.637 11.533 6.578 1.00 96.69 93 VAL A C 1
ATOM 774 O O . VAL A 1 93 ? -7.806 10.453 7.138 1.00 96.69 93 VAL A O 1
ATOM 777 N N . ASN A 1 94 ? -8.648 12.325 6.211 1.00 94.69 94 ASN A N 1
ATOM 778 C CA . ASN A 1 94 ? -10.047 12.001 6.499 1.00 94.69 94 ASN A CA 1
ATOM 779 C C . ASN A 1 94 ? -10.467 10.706 5.794 1.00 94.69 94 ASN A C 1
ATOM 781 O O . ASN A 1 94 ? -10.916 9.764 6.441 1.00 94.69 94 ASN A O 1
ATOM 785 N N . LYS A 1 95 ? -10.191 10.599 4.488 1.00 96.31 95 LYS A N 1
ATOM 786 C CA . LYS A 1 95 ? -10.476 9.386 3.710 1.00 96.31 95 LYS A CA 1
ATOM 787 C C . LYS A 1 95 ? -9.827 8.139 4.315 1.00 96.31 95 LYS A C 1
ATOM 789 O O . LYS A 1 95 ? -10.439 7.077 4.364 1.00 96.31 95 LYS A O 1
ATOM 794 N N . PHE A 1 96 ? -8.565 8.237 4.719 1.00 97.81 96 PHE A N 1
ATOM 795 C CA . PHE A 1 96 ? -7.825 7.116 5.284 1.00 97.81 96 PHE A CA 1
ATOM 796 C C . PHE A 1 96 ? -8.279 6.770 6.697 1.00 97.81 96 PHE A C 1
ATOM 798 O O . PHE A 1 96 ? -8.303 5.591 7.039 1.00 97.81 96 PHE A O 1
ATOM 805 N N . HIS A 1 97 ? -8.693 7.756 7.490 1.00 95.56 97 HIS A N 1
ATOM 806 C CA . HIS A 1 97 ? -9.305 7.512 8.789 1.00 95.56 97 HIS A CA 1
ATOM 807 C C . HIS A 1 97 ? -10.594 6.692 8.635 1.00 95.56 97 HIS A C 1
ATOM 809 O O . HIS A 1 97 ? -10.748 5.671 9.309 1.00 95.56 97 HIS A O 1
ATOM 815 N N . ASP A 1 98 ? -11.457 7.072 7.687 1.00 95.75 98 ASP A N 1
ATOM 816 C CA . ASP A 1 98 ? -12.683 6.334 7.362 1.00 95.75 98 ASP A CA 1
ATOM 817 C C . ASP A 1 98 ? -12.362 4.900 6.924 1.00 95.75 98 ASP A C 1
ATOM 819 O O . ASP A 1 98 ? -12.909 3.952 7.476 1.00 95.75 98 ASP A O 1
ATOM 823 N N . MET A 1 99 ? -11.384 4.713 6.028 1.00 98.00 99 MET A N 1
ATOM 824 C CA . MET A 1 99 ? -10.965 3.375 5.586 1.00 98.00 99 MET A CA 1
ATOM 825 C C . MET A 1 99 ? -10.498 2.469 6.738 1.00 98.00 99 MET A C 1
ATOM 827 O O . MET A 1 99 ? -10.752 1.264 6.707 1.00 98.00 99 MET A O 1
ATOM 831 N N . VAL A 1 100 ? -9.795 3.009 7.740 1.00 97.69 100 VAL A N 1
ATOM 832 C CA . VAL A 1 100 ? -9.333 2.223 8.901 1.00 97.69 100 VAL A CA 1
ATOM 833 C C . VAL A 1 100 ? -10.505 1.883 9.820 1.00 97.69 100 VAL A C 1
ATOM 835 O O . VAL A 1 100 ? -10.608 0.743 10.273 1.00 97.69 100 VAL A O 1
ATOM 838 N N . SER A 1 101 ? -11.402 2.842 10.064 1.00 96.31 101 SER A N 1
ATOM 839 C CA . SER A 1 101 ? -12.625 2.622 10.843 1.00 96.31 101 SER A CA 1
ATOM 840 C C . SER A 1 101 ? -13.525 1.560 10.195 1.00 96.31 101 SER A C 1
ATOM 842 O O . SER A 1 101 ? -13.955 0.612 10.858 1.00 96.31 101 SER A O 1
ATOM 844 N N . ASP A 1 102 ? -13.729 1.654 8.879 1.00 97.56 102 ASP A N 1
ATOM 845 C CA . ASP A 1 102 ? -14.499 0.694 8.087 1.00 97.56 102 ASP A CA 1
ATOM 846 C C . ASP A 1 102 ? -13.864 -0.699 8.126 1.00 97.56 102 ASP A C 1
ATOM 848 O O . ASP A 1 102 ? -14.570 -1.697 8.270 1.00 97.56 102 ASP A O 1
ATOM 852 N N . LEU A 1 103 ? -12.529 -0.789 8.052 1.00 98.50 103 LEU A N 1
ATOM 853 C CA . LEU A 1 103 ? -11.825 -2.067 8.159 1.00 98.50 103 LEU A CA 1
ATOM 854 C C . LEU A 1 103 ? -12.033 -2.706 9.537 1.00 98.50 103 LEU A C 1
ATOM 856 O O . LEU A 1 103 ? -12.317 -3.901 9.617 1.00 98.50 103 LEU A O 1
ATOM 860 N N . TYR A 1 104 ? -11.904 -1.945 10.625 1.00 98.00 104 TYR A N 1
ATOM 861 C CA . TYR A 1 104 ? -12.120 -2.485 11.969 1.00 98.00 104 TYR A CA 1
ATOM 862 C C . TYR A 1 104 ? -13.577 -2.872 12.226 1.00 98.00 104 TYR A C 1
ATOM 864 O O . TYR A 1 104 ? -13.825 -3.895 12.871 1.00 98.00 104 TYR A O 1
ATOM 872 N N . THR A 1 105 ? -14.528 -2.121 11.670 1.00 97.62 105 THR A N 1
ATOM 873 C CA . THR A 1 105 ? -15.952 -2.478 11.680 1.00 97.62 105 THR A CA 1
ATOM 874 C C . THR A 1 105 ? -16.182 -3.792 10.931 1.00 97.62 105 THR A C 1
ATOM 876 O O . THR A 1 105 ? -16.719 -4.736 11.506 1.00 97.62 105 THR A O 1
ATOM 879 N N . ALA A 1 106 ? -15.654 -3.922 9.709 1.00 98.19 106 ALA A N 1
ATOM 880 C CA . ALA A 1 106 ? -15.742 -5.149 8.918 1.00 98.19 106 ALA A CA 1
ATOM 881 C C . ALA A 1 106 ? -15.114 -6.362 9.628 1.00 98.19 106 ALA A C 1
ATOM 883 O O . ALA A 1 106 ? -15.656 -7.465 9.572 1.00 98.19 106 ALA A O 1
ATOM 884 N N . ILE A 1 107 ? -13.998 -6.170 10.341 1.00 97.81 107 ILE A N 1
ATOM 885 C CA . ILE A 1 107 ? -13.371 -7.216 11.163 1.00 97.81 107 ILE A CA 1
ATOM 886 C C . ILE A 1 107 ? -14.290 -7.643 12.317 1.00 97.81 107 ILE A C 1
ATOM 888 O O . ILE A 1 107 ? -14.425 -8.843 12.568 1.00 97.81 107 ILE A O 1
ATOM 892 N N . ALA A 1 108 ? -14.914 -6.693 13.023 1.00 97.06 108 ALA A N 1
ATOM 893 C CA . ALA A 1 108 ? -15.839 -6.995 14.118 1.00 97.06 108 ALA A CA 1
ATOM 894 C C . ALA A 1 108 ? -17.079 -7.756 13.625 1.00 97.06 108 ALA A C 1
ATOM 896 O O . ALA A 1 108 ? -17.472 -8.754 14.235 1.00 97.06 108 ALA A O 1
ATOM 897 N N . ASP A 1 109 ? -17.632 -7.322 12.493 1.00 97.19 109 ASP A N 1
ATOM 898 C CA . ASP A 1 109 ? -18.845 -7.879 11.887 1.00 97.19 109 ASP A CA 1
ATOM 899 C C . ASP A 1 109 ? -18.582 -9.154 11.069 1.00 97.19 109 ASP A C 1
ATOM 901 O O . ASP A 1 109 ? -19.518 -9.815 10.618 1.00 97.19 109 ASP A O 1
ATOM 905 N N . LYS A 1 110 ? -17.307 -9.537 10.910 1.00 97.19 110 LYS A N 1
ATOM 906 C CA . LYS A 1 110 ? -16.845 -10.653 10.070 1.00 97.19 110 LYS A CA 1
ATOM 907 C C . LYS A 1 110 ? -17.255 -10.512 8.595 1.00 97.19 110 LYS A C 1
ATOM 909 O O . LYS A 1 110 ? -17.487 -11.512 7.914 1.00 97.19 110 LYS A O 1
ATOM 914 N N . ASP A 1 111 ? -17.302 -9.284 8.082 1.00 97.94 111 ASP A N 1
ATOM 915 C CA . ASP A 1 111 ? -17.556 -9.001 6.667 1.00 97.94 111 ASP A CA 1
ATOM 916 C C . ASP A 1 111 ? -16.277 -9.185 5.833 1.00 97.94 111 ASP A C 1
ATOM 918 O O . ASP A 1 111 ? -15.501 -8.258 5.584 1.00 97.94 111 ASP A O 1
ATOM 922 N N . LEU A 1 112 ? -16.054 -10.423 5.387 1.00 98.00 112 LEU A N 1
ATOM 923 C CA . LEU A 1 112 ? -14.865 -10.800 4.617 1.00 98.00 112 LEU A CA 1
ATOM 924 C C . LEU A 1 112 ? -14.785 -10.081 3.259 1.00 98.00 112 LEU A C 1
ATOM 926 O O . LEU A 1 112 ? -13.687 -9.849 2.747 1.00 98.00 112 LEU A O 1
ATOM 930 N N . SER A 1 113 ? -15.933 -9.714 2.679 1.00 98.12 113 SER A N 1
ATOM 931 C CA . SER A 1 113 ? -15.988 -9.028 1.383 1.00 98.12 113 SER A CA 1
ATOM 932 C C . SER A 1 113 ? -15.498 -7.592 1.522 1.00 98.12 113 SER A C 1
ATOM 934 O O . SER A 1 113 ? -14.656 -7.144 0.738 1.00 98.12 113 SER A O 1
ATOM 936 N N . GLN A 1 114 ? -15.957 -6.895 2.565 1.00 98.25 114 GLN A N 1
ATOM 937 C CA . GLN A 1 114 ? -15.502 -5.545 2.876 1.00 98.25 114 GLN A CA 1
ATOM 938 C C . GLN A 1 114 ? -14.007 -5.539 3.234 1.00 98.25 114 GLN A C 1
ATOM 940 O O . GLN A 1 114 ? -13.267 -4.714 2.691 1.00 98.25 114 GLN A O 1
ATOM 945 N N . VAL A 1 115 ? -13.527 -6.505 4.034 1.00 98.50 115 VAL A N 1
ATOM 946 C CA . VAL A 1 115 ? -12.087 -6.670 4.330 1.00 98.50 115 VAL A CA 1
ATOM 947 C C . VAL A 1 115 ? -11.274 -6.799 3.039 1.00 98.50 115 VAL A C 1
ATOM 949 O O . VAL A 1 115 ? -10.313 -6.051 2.843 1.00 98.50 115 VAL A O 1
ATOM 952 N N . ALA A 1 116 ? -11.668 -7.690 2.124 1.00 97.94 116 ALA A N 1
ATOM 953 C CA . ALA A 1 116 ? -10.982 -7.872 0.842 1.00 97.94 116 ALA A CA 1
ATOM 954 C C . ALA A 1 116 ? -11.028 -6.612 -0.047 1.00 97.94 116 ALA A C 1
ATOM 956 O O . ALA A 1 116 ? -10.089 -6.332 -0.796 1.00 97.94 116 ALA A O 1
ATOM 957 N N . SER A 1 117 ? -12.101 -5.821 0.042 1.00 97.69 117 SER A N 1
ATOM 958 C CA . SER A 1 117 ? -12.240 -4.577 -0.720 1.00 97.69 117 SER A CA 1
ATOM 959 C C . SER A 1 117 ? -11.345 -3.443 -0.201 1.00 97.69 117 SER A C 1
ATOM 961 O O . SER A 1 117 ? -10.870 -2.639 -1.001 1.00 97.69 117 SER A O 1
ATOM 963 N N . LEU A 1 118 ? -11.063 -3.395 1.103 1.00 98.31 118 LEU A N 1
ATOM 964 C CA . LEU A 1 118 ? -10.277 -2.325 1.728 1.00 98.31 118 LEU A CA 1
ATOM 965 C C . LEU A 1 118 ? -8.777 -2.629 1.784 1.00 98.31 118 LEU A C 1
ATOM 967 O O . LEU A 1 118 ? -7.969 -1.711 1.924 1.00 98.31 118 LEU A O 1
ATOM 971 N N . THR A 1 119 ? -8.387 -3.899 1.680 1.00 98.56 119 THR A N 1
ATOM 972 C CA . THR A 1 119 ? -7.012 -4.346 1.942 1.00 98.56 119 THR A CA 1
ATOM 973 C C . THR A 1 119 ? -6.291 -4.867 0.702 1.00 98.56 119 THR A C 1
ATOM 975 O O . THR A 1 119 ? -6.897 -5.283 -0.286 1.00 98.56 119 THR A O 1
ATOM 978 N N . GLU A 1 120 ? -4.960 -4.839 0.747 1.00 97.94 120 GLU A N 1
ATOM 979 C CA . GLU A 1 120 ? -4.128 -5.624 -0.166 1.00 97.94 120 GLU A CA 1
ATOM 980 C C . GLU A 1 120 ? -4.353 -7.121 0.069 1.00 97.94 120 GLU A C 1
ATOM 982 O O . GLU A 1 120 ? -4.554 -7.561 1.200 1.00 97.94 120 GLU A O 1
ATOM 987 N N . LYS A 1 121 ? -4.313 -7.914 -1.005 1.00 97.56 121 LYS A N 1
ATOM 988 C CA . LYS A 1 121 ? -4.721 -9.323 -1.019 1.00 97.56 121 LYS A CA 1
ATOM 989 C C . LYS A 1 121 ? -4.045 -10.169 0.064 1.00 97.56 121 LYS A C 1
ATOM 991 O O . LYS A 1 121 ? -4.740 -10.901 0.774 1.00 97.56 121 LYS A O 1
ATOM 996 N N . ARG A 1 122 ? -2.715 -10.106 0.212 1.00 96.56 122 ARG A N 1
ATOM 997 C CA . ARG A 1 122 ? -1.992 -10.901 1.223 1.00 96.56 122 ARG A CA 1
ATOM 998 C C . ARG A 1 122 ? -2.299 -10.431 2.639 1.00 96.56 122 ARG A C 1
ATOM 1000 O O . ARG A 1 122 ? -2.476 -11.272 3.520 1.00 96.56 122 ARG A O 1
ATOM 1007 N N . PHE A 1 123 ? -2.367 -9.119 2.860 1.00 98.12 123 PHE A N 1
ATOM 1008 C CA . PHE A 1 123 ? -2.753 -8.560 4.157 1.00 98.12 123 PHE A CA 1
ATOM 1009 C C . PHE A 1 123 ? -4.180 -8.977 4.545 1.00 98.12 123 PHE A C 1
ATOM 1011 O O . PHE A 1 123 ? -4.374 -9.562 5.610 1.00 98.12 123 PHE A O 1
ATOM 1018 N N . GLY A 1 124 ? -5.148 -8.790 3.646 1.00 98.25 124 GLY A N 1
ATOM 1019 C CA . GLY A 1 124 ? -6.542 -9.191 3.832 1.00 98.25 124 GLY A CA 1
ATOM 1020 C C . GLY A 1 124 ? -6.706 -10.682 4.104 1.00 98.25 124 GLY A C 1
ATOM 1021 O O . GLY A 1 124 ? -7.411 -11.054 5.035 1.00 98.25 124 GLY A O 1
ATOM 1022 N N . THR A 1 125 ? -5.991 -11.541 3.367 1.00 98.06 125 THR A N 1
ATOM 1023 C CA . THR A 1 125 ? -6.030 -13.001 3.581 1.00 98.06 125 THR A CA 1
ATOM 1024 C C . THR A 1 125 ? -5.644 -13.369 5.016 1.00 98.06 125 THR A C 1
ATOM 1026 O O . THR A 1 125 ? -6.361 -14.124 5.665 1.00 98.06 125 THR A O 1
ATOM 1029 N N . LYS A 1 126 ? -4.575 -12.775 5.565 1.00 97.94 126 LYS A N 1
ATOM 1030 C CA . LYS A 1 126 ? -4.165 -13.035 6.957 1.00 97.94 126 LYS A CA 1
ATOM 1031 C C . LYS A 1 126 ? -5.157 -12.515 7.993 1.00 97.94 126 LYS A C 1
ATOM 1033 O O . LYS A 1 126 ? -5.308 -13.119 9.057 1.00 97.94 126 LYS A O 1
ATOM 1038 N N . ILE A 1 127 ? -5.822 -11.395 7.705 1.00 98.38 127 ILE A N 1
ATOM 1039 C CA . ILE A 1 127 ? -6.901 -10.888 8.557 1.00 98.38 127 ILE A CA 1
ATOM 1040 C C . ILE A 1 127 ? -8.047 -11.898 8.580 1.00 98.38 127 ILE A C 1
ATOM 1042 O O . ILE A 1 127 ? -8.487 -12.267 9.663 1.00 98.38 127 ILE A O 1
ATOM 1046 N N . VAL A 1 128 ? -8.489 -12.383 7.417 1.00 98.19 128 VAL A N 1
ATOM 1047 C CA . VAL A 1 128 ? -9.560 -13.386 7.302 1.00 98.19 128 VAL A CA 1
ATOM 1048 C C . VAL A 1 128 ? -9.199 -14.669 8.057 1.00 98.19 128 VAL A C 1
ATOM 1050 O O . VAL A 1 128 ? -9.979 -15.114 8.895 1.00 98.19 128 VAL A O 1
ATOM 1053 N N . GLU A 1 129 ? -7.986 -15.196 7.866 1.00 97.81 129 GLU A N 1
ATOM 1054 C CA . GLU A 1 129 ? -7.482 -16.355 8.622 1.00 97.81 129 GLU A CA 1
ATOM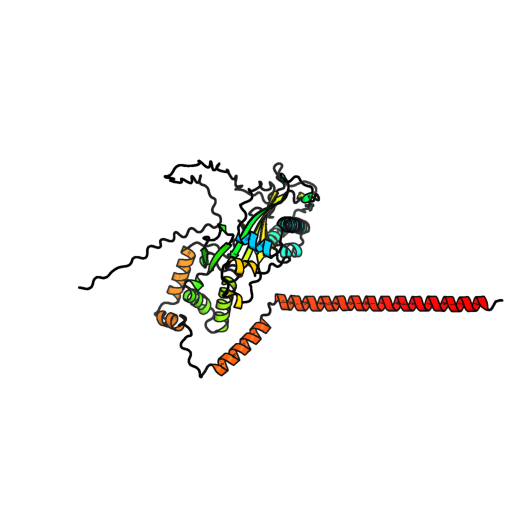 1055 C C . GLU A 1 129 ? -7.549 -16.124 10.144 1.00 97.81 129 GLU A C 1
ATOM 1057 O O . GLU A 1 129 ? -7.914 -17.019 10.910 1.00 97.81 129 GLU A O 1
ATOM 1062 N N . SER A 1 130 ? -7.236 -14.904 10.590 1.00 97.31 130 SER A N 1
ATOM 1063 C CA . SER A 1 130 ? -7.287 -14.517 12.004 1.00 97.31 130 SER A CA 1
ATOM 1064 C C . SER A 1 130 ? -8.722 -14.351 12.522 1.00 97.31 130 SER A C 1
ATOM 1066 O O . SER A 1 130 ? -8.999 -14.710 13.668 1.00 97.31 130 SER A O 1
ATOM 1068 N N . ILE A 1 131 ? -9.651 -13.855 11.696 1.00 96.56 131 ILE A N 1
ATOM 1069 C CA . ILE A 1 131 ? -11.088 -13.774 12.011 1.00 96.56 131 ILE A CA 1
ATOM 1070 C C . ILE A 1 131 ? -11.672 -15.179 12.200 1.00 96.56 131 ILE A C 1
ATOM 1072 O O . ILE A 1 131 ? -12.389 -15.414 13.177 1.00 96.56 131 ILE A O 1
ATOM 1076 N N . ASP A 1 132 ? -11.346 -16.111 11.303 1.00 95.62 132 ASP A N 1
ATOM 1077 C CA . ASP A 1 132 ? -11.833 -17.494 11.347 1.00 95.62 132 ASP A CA 1
ATOM 1078 C C . ASP A 1 132 ? -11.276 -18.256 12.556 1.00 95.62 132 ASP A C 1
ATOM 1080 O O . ASP A 1 132 ? -11.993 -19.014 13.219 1.00 95.62 132 ASP A O 1
ATOM 1084 N N . ALA A 1 133 ? -10.007 -18.013 12.901 1.00 96.12 133 ALA A N 1
ATOM 1085 C CA . ALA A 1 133 ? -9.385 -18.569 14.098 1.00 96.12 133 ALA A CA 1
ATOM 1086 C C . ALA A 1 133 ? -9.972 -17.987 15.401 1.00 96.12 133 ALA A C 1
ATOM 1088 O O . ALA A 1 133 ? -9.953 -18.650 16.447 1.00 96.12 133 ALA A O 1
ATOM 1089 N N . ASN A 1 134 ? -10.511 -16.764 15.361 1.00 92.81 134 ASN A N 1
ATOM 1090 C CA . ASN A 1 134 ? -11.037 -16.077 16.532 1.00 92.81 134 ASN A CA 1
ATOM 1091 C C . ASN A 1 134 ? -12.511 -16.430 16.811 1.00 92.81 134 ASN A C 1
ATOM 1093 O O . ASN A 1 134 ? -13.459 -15.990 16.152 1.00 92.81 134 ASN A O 1
ATOM 1097 N N . LYS A 1 135 ? -12.712 -17.205 17.881 1.00 91.25 135 LYS A N 1
ATOM 1098 C CA . LYS A 1 135 ? -14.039 -17.633 18.352 1.00 91.25 135 LYS A CA 1
ATOM 1099 C C . LYS A 1 135 ? -14.750 -16.594 19.221 1.00 91.25 135 LYS A C 1
ATOM 1101 O O . LYS A 1 135 ? -15.936 -16.758 19.503 1.00 91.25 135 LYS A O 1
ATOM 1106 N N . ASN A 1 136 ? -14.046 -15.565 19.689 1.00 91.81 136 ASN A N 1
ATOM 1107 C CA . ASN A 1 136 ? -14.632 -14.572 20.578 1.00 91.81 136 ASN A CA 1
ATOM 1108 C C . ASN A 1 136 ? -15.410 -13.528 19.766 1.00 91.81 136 ASN A C 1
ATOM 1110 O O . ASN A 1 136 ? -14.874 -13.011 18.786 1.00 91.81 136 ASN A O 1
ATOM 1114 N N . PRO A 1 137 ? -16.648 -13.183 20.166 1.00 93.00 137 PRO A N 1
ATOM 1115 C CA . PRO A 1 137 ? -17.365 -12.083 19.543 1.00 93.00 137 PRO A CA 1
ATOM 1116 C C . PRO A 1 137 ? -16.643 -10.775 19.866 1.00 93.00 137 PRO A C 1
ATOM 1118 O O . PRO A 1 137 ? -16.437 -10.442 21.037 1.00 93.00 137 PRO A O 1
ATOM 1121 N N . LEU A 1 138 ? -16.254 -10.056 18.820 1.00 96.12 138 LEU A N 1
ATOM 1122 C CA . LEU A 1 138 ? -15.683 -8.723 18.915 1.00 96.12 138 LEU A CA 1
ATOM 1123 C C . LEU A 1 138 ? -16.762 -7.699 18.581 1.00 96.12 138 LEU A C 1
ATOM 1125 O O . LEU A 1 138 ? -17.632 -7.948 17.754 1.00 96.12 138 LEU A O 1
ATOM 1129 N N . LYS A 1 139 ? -16.689 -6.538 19.222 1.00 96.69 139 LYS A N 1
ATOM 1130 C CA . LYS A 1 139 ? -17.443 -5.351 18.832 1.00 96.69 139 LYS A CA 1
ATOM 1131 C C . LYS A 1 139 ? -16.468 -4.196 18.703 1.00 96.69 139 LYS A C 1
ATOM 1133 O O . LYS A 1 139 ? -15.777 -3.884 19.674 1.00 96.69 139 LYS A O 1
ATOM 1138 N N . PHE A 1 140 ? -16.432 -3.573 17.536 1.00 96.81 140 PHE A N 1
ATOM 1139 C CA . PHE A 1 140 ? -15.718 -2.321 17.348 1.00 96.81 140 PHE A CA 1
ATOM 1140 C C . PHE A 1 140 ? -16.624 -1.155 17.752 1.00 96.81 140 PHE A C 1
ATOM 1142 O O . PHE A 1 140 ? -17.818 -1.144 17.455 1.00 96.81 140 PHE A O 1
ATOM 1149 N N . ILE A 1 141 ? -16.068 -0.215 18.505 1.00 94.56 141 ILE A N 1
ATOM 1150 C CA . ILE A 1 141 ? -16.719 1.028 18.903 1.00 94.56 141 ILE A CA 1
ATOM 1151 C C . ILE A 1 141 ? -15.875 2.137 18.272 1.00 94.56 141 ILE A C 1
ATOM 1153 O O . ILE A 1 141 ? -14.793 2.422 18.804 1.00 94.56 141 ILE A O 1
ATOM 1157 N N . PRO A 1 142 ? -16.300 2.698 17.126 1.00 93.25 142 PRO A N 1
ATOM 1158 C CA . PRO A 1 142 ? -15.595 3.814 16.515 1.00 93.25 142 PRO A CA 1
ATOM 1159 C C . PRO A 1 142 ? -15.599 5.002 17.474 1.00 93.25 142 PRO A C 1
ATOM 1161 O O . PRO A 1 142 ? -16.482 5.138 18.326 1.00 93.25 142 PRO A O 1
ATOM 1164 N N . ASN A 1 143 ? -14.582 5.850 17.368 1.00 86.75 143 ASN A N 1
ATOM 1165 C CA . ASN A 1 143 ? -14.629 7.127 18.056 1.00 86.75 143 ASN A CA 1
ATOM 1166 C C . ASN A 1 143 ? -15.306 8.154 17.147 1.00 86.75 143 ASN A C 1
ATOM 1168 O O . ASN A 1 143 ? -14.722 8.573 16.149 1.00 86.75 143 ASN A O 1
ATOM 1172 N N . ASP A 1 144 ? -16.516 8.565 17.511 1.00 74.19 144 ASP A N 1
ATOM 1173 C CA . ASP A 1 144 ? -17.353 9.417 16.662 1.00 74.19 144 ASP A CA 1
ATOM 1174 C C . ASP A 1 144 ? -16.900 10.886 16.627 1.00 74.19 144 ASP A C 1
ATOM 1176 O O . ASP A 1 144 ? -17.463 11.678 15.876 1.00 74.19 144 ASP A O 1
ATOM 1180 N N . THR A 1 145 ? -15.892 11.282 17.416 1.00 72.00 145 THR A N 1
ATOM 1181 C CA . THR A 1 145 ? -15.369 12.656 17.389 1.00 72.00 145 THR A CA 1
ATOM 1182 C C . THR A 1 145 ? -14.652 12.925 16.062 1.00 72.00 145 THR A C 1
ATOM 1184 O O . THR A 1 145 ? -13.584 12.326 15.841 1.00 72.00 145 THR A O 1
ATOM 1187 N N . PRO A 1 146 ? -15.164 13.839 15.212 1.00 65.94 146 PRO A N 1
ATOM 1188 C CA . PRO A 1 146 ? -14.531 14.192 13.947 1.00 65.94 146 PRO A CA 1
ATOM 1189 C C . PRO A 1 146 ? -13.097 14.669 14.163 1.00 65.94 146 PRO A C 1
ATOM 1191 O O . PRO A 1 146 ? -12.796 15.349 15.143 1.00 65.94 146 PRO A O 1
ATOM 1194 N N . ASN A 1 147 ? -12.199 14.350 13.230 1.00 65.00 147 ASN A N 1
ATOM 1195 C CA . ASN A 1 147 ? -10.789 14.726 13.353 1.00 65.00 147 ASN A CA 1
ATOM 1196 C C . ASN A 1 147 ? -10.595 16.260 13.398 1.00 65.00 147 ASN A C 1
ATOM 1198 O O . ASN A 1 147 ? -9.697 16.731 14.084 1.00 65.00 147 ASN A O 1
ATOM 1202 N N . ALA A 1 148 ? -11.468 17.032 12.737 1.00 63.22 148 ALA A N 1
ATOM 1203 C CA . ALA A 1 148 ? -11.415 18.499 12.688 1.00 63.22 148 ALA A CA 1
ATOM 1204 C C . ALA A 1 148 ? -11.752 19.202 14.019 1.00 63.22 148 ALA A C 1
ATOM 1206 O O . ALA A 1 148 ? -11.421 20.371 14.192 1.00 63.22 148 ALA A O 1
ATOM 1207 N N . GLU A 1 149 ? -12.406 18.511 14.956 1.00 69.00 149 GLU A N 1
ATOM 1208 C CA . GLU A 1 149 ? -12.802 19.075 16.257 1.00 69.00 149 GLU A CA 1
ATOM 1209 C C . GLU A 1 149 ? -11.784 18.779 17.368 1.00 69.00 149 GLU A C 1
ATOM 1211 O O . GLU A 1 149 ? -11.986 19.160 18.519 1.00 69.00 149 GLU A O 1
ATOM 1216 N N . ARG A 1 150 ? -10.697 18.073 17.038 1.00 72.69 150 ARG A N 1
ATOM 1217 C CA . ARG A 1 150 ? -9.656 17.681 17.989 1.00 72.69 150 ARG A CA 1
ATOM 1218 C C . ARG A 1 150 ? -8.546 18.718 18.029 1.00 72.69 150 ARG A C 1
ATOM 1220 O O . ARG A 1 150 ? -8.228 19.327 17.003 1.00 72.69 150 ARG A O 1
ATOM 1227 N N . ASP A 1 151 ? -7.916 18.836 19.195 1.00 77.31 151 ASP A N 1
ATOM 1228 C CA . ASP A 1 151 ? -6.678 19.593 19.360 1.00 77.31 151 ASP A CA 1
ATOM 1229 C C . ASP A 1 151 ? -5.656 19.154 18.299 1.00 77.31 151 ASP A C 1
ATOM 1231 O O . ASP A 1 151 ? -5.591 17.975 17.947 1.00 77.31 151 ASP A O 1
ATOM 1235 N N . GLU A 1 152 ? -4.848 20.082 17.776 1.00 75.00 152 GLU A N 1
ATOM 1236 C CA . GLU A 1 152 ? -3.875 19.784 16.707 1.00 75.00 152 GLU A CA 1
ATOM 1237 C C . GLU A 1 152 ? -2.951 18.605 17.070 1.00 75.00 152 GLU A C 1
ATOM 1239 O O . GLU A 1 152 ? -2.595 17.780 16.222 1.00 75.00 152 GLU A O 1
ATOM 1244 N N . GLU A 1 153 ? -2.608 18.478 18.355 1.00 77.94 153 GLU A N 1
ATOM 1245 C CA . GLU A 1 153 ? -1.801 17.381 18.894 1.00 77.94 153 GLU A CA 1
ATOM 1246 C C . GLU A 1 153 ? -2.501 16.016 18.854 1.00 77.94 153 GLU A C 1
ATOM 1248 O O . GLU A 1 153 ? -1.815 14.994 18.885 1.00 77.94 153 GLU A O 1
ATOM 1253 N N . ASP A 1 154 ? -3.822 15.976 18.697 1.00 81.19 154 ASP A N 1
ATOM 1254 C CA . ASP A 1 154 ? -4.674 14.782 18.646 1.00 81.19 154 ASP A CA 1
ATOM 1255 C C . ASP A 1 154 ? -5.209 14.475 17.243 1.00 81.19 154 ASP A C 1
ATOM 1257 O O . ASP A 1 154 ? -5.894 13.466 17.029 1.00 81.19 154 ASP A O 1
ATOM 1261 N N . GLN A 1 155 ? -4.830 15.280 16.252 1.00 88.94 155 GLN A N 1
ATOM 1262 C CA . GLN A 1 155 ? -5.202 15.030 14.868 1.00 88.94 155 GLN A CA 1
ATOM 1263 C C . GLN A 1 155 ? -4.366 13.903 14.256 1.00 88.94 155 GLN A C 1
ATOM 1265 O O . GLN A 1 155 ? -3.161 13.758 14.516 1.00 88.94 155 GLN A O 1
ATOM 1270 N N . SER A 1 156 ? -5.027 13.095 13.428 1.00 95.06 156 SER A N 1
ATOM 1271 C CA . SER A 1 156 ? -4.376 12.128 12.539 1.00 95.06 156 SER A CA 1
ATOM 1272 C C . SER A 1 156 ? -3.550 12.852 11.473 1.00 95.06 156 SER A C 1
ATOM 1274 O O . SER A 1 156 ? -3.900 13.955 11.057 1.00 95.06 156 SER A O 1
ATOM 1276 N N . TYR A 1 157 ? -2.449 12.254 11.019 1.00 96.31 157 TYR A N 1
ATOM 1277 C CA . TYR A 1 157 ? -1.583 12.881 10.017 1.00 96.31 157 TYR A CA 1
ATOM 1278 C C . TYR A 1 157 ? -0.798 11.870 9.187 1.00 96.31 157 TYR A C 1
ATOM 1280 O O . TYR A 1 157 ? -0.501 10.760 9.627 1.00 96.31 157 TYR A O 1
ATOM 1288 N N . LEU A 1 158 ? -0.405 12.299 7.988 1.00 97.38 158 LEU A N 1
ATOM 1289 C CA . LEU A 1 158 ? 0.522 11.577 7.121 1.00 97.38 158 LEU A CA 1
ATOM 1290 C C . LEU A 1 158 ? 1.946 12.004 7.479 1.00 97.38 158 LEU A C 1
ATOM 1292 O O . LEU A 1 158 ? 2.220 13.200 7.567 1.00 97.38 158 LEU A O 1
ATOM 1296 N N . PHE A 1 159 ? 2.836 11.047 7.723 1.00 95.94 159 PHE A N 1
ATOM 1297 C CA . PHE A 1 159 ? 4.214 11.341 8.129 1.00 95.94 159 PHE A CA 1
ATOM 1298 C C . PHE A 1 159 ? 5.247 11.042 7.045 1.00 95.94 159 PHE A C 1
ATOM 1300 O O . PHE A 1 159 ? 6.354 11.560 7.139 1.00 95.94 159 PHE A O 1
ATOM 1307 N N . ASP A 1 160 ? 4.909 10.228 6.040 1.00 97.50 160 ASP A N 1
ATOM 1308 C CA . ASP A 1 160 ? 5.760 9.983 4.874 1.00 97.50 160 ASP A CA 1
ATOM 1309 C C . ASP A 1 160 ? 4.921 9.562 3.662 1.00 97.50 160 ASP A C 1
ATOM 1311 O O . ASP A 1 160 ? 3.842 8.972 3.792 1.00 97.50 160 ASP A O 1
ATOM 1315 N N . LYS A 1 161 ? 5.426 9.861 2.470 1.00 98.25 161 LYS A N 1
ATOM 1316 C CA . LYS A 1 161 ? 4.826 9.531 1.177 1.00 98.25 161 LYS A CA 1
ATOM 1317 C C . LYS A 1 161 ? 5.957 9.285 0.192 1.00 98.25 161 LYS A C 1
ATOM 1319 O O . LYS A 1 161 ? 6.899 10.073 0.133 1.00 98.25 161 LYS A O 1
ATOM 1324 N N . ILE A 1 162 ? 5.867 8.218 -0.590 1.00 98.31 162 ILE A N 1
ATOM 1325 C CA . ILE A 1 162 ? 6.928 7.866 -1.530 1.00 98.31 162 ILE A CA 1
ATOM 1326 C C . ILE A 1 162 ? 6.387 7.113 -2.743 1.00 98.31 162 ILE A C 1
ATOM 1328 O O . ILE A 1 162 ? 5.463 6.304 -2.628 1.00 98.31 162 ILE A O 1
ATOM 1332 N N . PHE A 1 163 ? 6.968 7.379 -3.910 1.00 98.50 163 PHE A N 1
ATOM 1333 C CA . PHE A 1 163 ? 6.742 6.587 -5.111 1.00 98.50 163 PHE A CA 1
ATOM 1334 C C . PHE A 1 163 ? 7.673 5.378 -5.140 1.00 98.50 163 PHE A C 1
ATOM 1336 O O . PHE A 1 163 ? 8.882 5.499 -4.962 1.00 98.50 163 PHE A O 1
ATOM 1343 N N . GLU A 1 164 ? 7.106 4.219 -5.433 1.00 98.12 164 GLU A N 1
ATOM 1344 C CA . GLU A 1 164 ? 7.807 2.951 -5.590 1.00 98.12 164 GLU A CA 1
ATOM 1345 C C . GLU A 1 164 ? 7.662 2.541 -7.060 1.00 98.12 164 GLU A C 1
ATOM 1347 O O . GLU A 1 164 ? 6.606 2.067 -7.489 1.00 98.12 164 GLU A O 1
ATOM 1352 N N . LYS A 1 165 ? 8.692 2.805 -7.871 1.00 97.12 165 LYS A N 1
ATOM 1353 C CA . LYS A 1 165 ? 8.685 2.515 -9.313 1.00 97.12 165 LYS A CA 1
ATOM 1354 C C . LYS A 1 165 ? 9.320 1.159 -9.588 1.00 97.12 165 LYS A C 1
ATOM 1356 O O . LYS A 1 165 ? 10.348 0.840 -9.000 1.00 97.12 165 LYS A O 1
ATOM 1361 N N . GLY A 1 166 ? 8.777 0.399 -10.538 1.00 96.19 166 GLY A N 1
ATOM 1362 C CA . GLY A 1 166 ? 9.347 -0.897 -10.933 1.00 96.19 166 GLY A CA 1
ATOM 1363 C C . GLY A 1 166 ? 8.673 -2.114 -10.295 1.00 96.19 166 GLY A C 1
ATOM 1364 O O . GLY A 1 166 ? 9.067 -3.250 -10.559 1.00 96.19 166 GLY A O 1
ATOM 1365 N N . VAL A 1 167 ? 7.673 -1.880 -9.445 1.00 96.94 167 VAL A N 1
ATOM 1366 C CA . VAL A 1 167 ? 6.905 -2.901 -8.723 1.00 96.94 167 VAL A CA 1
ATOM 1367 C C . VAL A 1 167 ? 5.412 -2.644 -8.873 1.00 96.94 167 VAL A C 1
ATOM 1369 O O . VAL A 1 167 ? 4.978 -1.513 -9.104 1.00 96.94 167 VAL A O 1
ATOM 1372 N N . PHE A 1 168 ? 4.624 -3.703 -8.750 1.00 96.12 168 PHE A N 1
ATOM 1373 C CA . PHE A 1 168 ? 3.171 -3.637 -8.711 1.00 96.12 168 PHE A CA 1
ATOM 1374 C C . PHE A 1 168 ? 2.651 -3.619 -7.283 1.00 96.12 168 PHE A C 1
ATOM 1376 O O . PHE A 1 168 ? 3.278 -4.152 -6.363 1.00 96.12 168 PHE A O 1
ATOM 1383 N N . PHE A 1 169 ? 1.450 -3.071 -7.127 1.00 94.50 169 PHE A N 1
ATOM 1384 C CA . PHE A 1 169 ? 0.704 -3.185 -5.886 1.00 94.50 169 PHE A CA 1
ATOM 1385 C C . PHE A 1 169 ? 0.328 -4.651 -5.602 1.00 94.50 169 PHE A C 1
ATOM 1387 O O . PHE A 1 169 ? 0.481 -5.124 -4.477 1.00 94.50 169 PHE A O 1
ATOM 1394 N N . ASP A 1 170 ? -0.088 -5.419 -6.613 1.00 95.44 170 ASP A N 1
ATOM 1395 C CA . ASP A 1 170 ? -0.305 -6.858 -6.434 1.00 95.44 170 ASP A CA 1
ATOM 1396 C C . ASP A 1 170 ? 1.031 -7.599 -6.278 1.00 95.44 170 ASP A C 1
ATOM 1398 O O . ASP A 1 170 ? 1.816 -7.752 -7.219 1.00 95.44 170 ASP A O 1
ATOM 1402 N N . ARG A 1 171 ? 1.262 -8.098 -5.063 1.00 95.00 171 ARG A N 1
ATOM 1403 C CA . ARG A 1 171 ? 2.490 -8.779 -4.649 1.00 95.00 171 ARG A CA 1
ATOM 1404 C C . ARG A 1 171 ? 2.738 -10.098 -5.383 1.00 95.00 171 ARG A C 1
ATOM 1406 O O . ARG A 1 171 ? 3.865 -10.590 -5.352 1.00 95.00 171 ARG A O 1
ATOM 1413 N N . GLU A 1 172 ? 1.715 -10.699 -5.996 1.00 93.38 172 GLU A N 1
ATOM 1414 C CA . GLU A 1 172 ? 1.866 -11.914 -6.812 1.00 93.38 172 GLU A CA 1
ATOM 1415 C C . GLU A 1 172 ? 2.392 -11.623 -8.222 1.00 93.38 172 GLU A C 1
ATOM 1417 O O . GLU A 1 172 ? 2.922 -12.529 -8.862 1.00 93.38 172 GLU A O 1
ATOM 1422 N N . ARG A 1 173 ? 2.289 -10.374 -8.698 1.00 93.19 173 ARG A N 1
ATOM 1423 C CA . ARG A 1 173 ? 2.846 -9.945 -9.995 1.00 93.19 173 ARG A CA 1
ATOM 1424 C C . ARG A 1 173 ? 4.327 -9.566 -9.912 1.00 93.19 173 ARG A C 1
ATOM 1426 O O . ARG A 1 173 ? 4.960 -9.350 -10.945 1.00 93.19 173 ARG A O 1
ATOM 1433 N N . ASN A 1 174 ? 4.858 -9.441 -8.698 1.00 94.06 174 ASN A N 1
ATOM 1434 C CA . ASN A 1 174 ? 6.260 -9.140 -8.453 1.00 94.06 174 ASN A CA 1
ATOM 1435 C C . ASN A 1 174 ? 7.063 -10.432 -8.295 1.00 94.06 174 ASN A C 1
ATOM 1437 O O . ASN A 1 174 ? 6.614 -11.383 -7.649 1.00 94.06 174 ASN A O 1
ATOM 1441 N N . ASP A 1 175 ? 8.282 -10.425 -8.829 1.00 93.12 175 ASP A N 1
ATOM 1442 C CA . ASP A 1 175 ? 9.244 -11.506 -8.628 1.00 93.12 175 ASP A CA 1
ATOM 1443 C C . ASP A 1 175 ? 9.846 -11.438 -7.202 1.00 93.12 175 ASP A C 1
ATOM 1445 O O . ASP A 1 175 ? 9.309 -10.791 -6.287 1.00 93.12 175 ASP A O 1
ATOM 1449 N N . ASN A 1 176 ? 10.942 -12.151 -6.950 1.00 93.88 176 ASN A N 1
ATOM 1450 C CA . ASN A 1 176 ? 11.585 -12.129 -5.639 1.00 93.88 176 ASN A CA 1
ATOM 1451 C C . ASN A 1 176 ? 12.445 -10.875 -5.499 1.00 93.88 176 ASN A C 1
ATOM 1453 O O . ASN A 1 176 ? 12.912 -10.315 -6.481 1.00 93.88 176 ASN A O 1
ATOM 1457 N N . ASN A 1 177 ? 12.718 -10.441 -4.271 1.00 94.06 177 ASN A N 1
ATOM 1458 C CA . ASN A 1 177 ? 13.512 -9.228 -4.037 1.00 94.06 177 ASN A CA 1
ATOM 1459 C C . ASN A 1 177 ? 14.909 -9.277 -4.680 1.00 94.06 177 ASN A C 1
ATOM 1461 O O . ASN A 1 177 ? 15.424 -8.255 -5.125 1.00 94.06 177 ASN A O 1
ATOM 1465 N N . TYR A 1 178 ? 15.522 -10.459 -4.731 1.00 91.88 178 TYR A N 1
ATOM 1466 C CA . TYR A 1 178 ? 16.849 -10.659 -5.299 1.00 91.88 178 TYR A CA 1
ATOM 1467 C C . TYR A 1 178 ? 16.861 -10.600 -6.833 1.00 91.88 178 TYR A C 1
ATOM 1469 O O . TYR A 1 178 ? 17.942 -10.559 -7.419 1.00 91.88 178 TYR A O 1
ATOM 1477 N N . ASP A 1 179 ? 15.695 -10.555 -7.482 1.00 92.94 179 ASP A N 1
ATOM 1478 C CA . ASP A 1 179 ? 15.549 -10.356 -8.926 1.00 92.94 179 ASP A CA 1
ATOM 1479 C C . ASP A 1 179 ? 15.632 -8.861 -9.314 1.00 92.94 179 ASP A C 1
ATOM 1481 O O . ASP A 1 179 ? 15.674 -8.524 -10.499 1.00 92.94 179 ASP A O 1
ATOM 1485 N N . TYR A 1 180 ? 15.733 -7.958 -8.327 1.00 95.31 180 TYR A N 1
ATOM 1486 C CA . TYR A 1 180 ? 15.763 -6.506 -8.511 1.00 95.31 180 TYR A CA 1
ATOM 1487 C C . TYR A 1 180 ? 17.035 -5.866 -7.937 1.00 95.31 180 TYR A C 1
ATOM 1489 O O . TYR A 1 180 ? 17.638 -6.350 -6.975 1.00 95.31 180 TYR A O 1
ATOM 1497 N N . TYR A 1 181 ? 17.415 -4.730 -8.514 1.00 95.25 181 TYR A N 1
ATOM 1498 C CA . TYR A 1 181 ? 18.266 -3.725 -7.895 1.00 95.25 181 TYR A CA 1
ATOM 1499 C C . TYR A 1 181 ? 17.388 -2.646 -7.266 1.00 95.25 181 TYR A C 1
ATOM 1501 O O . TYR A 1 181 ? 16.435 -2.177 -7.884 1.00 95.25 181 TYR A O 1
ATOM 1509 N N . LEU A 1 182 ? 17.717 -2.256 -6.037 1.00 95.56 182 LEU A N 1
ATOM 1510 C CA . LEU A 1 182 ? 17.105 -1.114 -5.370 1.00 95.56 182 LEU A CA 1
ATOM 1511 C C . LEU A 1 182 ? 18.022 0.101 -5.544 1.00 95.56 182 LEU A C 1
ATOM 1513 O O . LEU A 1 182 ? 19.146 0.091 -5.042 1.00 95.56 182 LEU A O 1
ATOM 1517 N N . ASP A 1 183 ? 17.532 1.137 -6.220 1.00 96.12 183 ASP A N 1
ATOM 1518 C CA . ASP A 1 183 ? 18.180 2.445 -6.306 1.00 96.12 183 ASP A CA 1
ATOM 1519 C C . ASP A 1 183 ? 17.402 3.475 -5.470 1.00 96.12 183 ASP A C 1
ATOM 1521 O O . ASP A 1 183 ? 16.221 3.751 -5.700 1.00 96.12 183 ASP A O 1
ATOM 1525 N N . GLN A 1 184 ? 18.093 4.024 -4.466 1.00 96.50 184 GLN A N 1
ATOM 1526 C CA . GLN A 1 184 ? 17.578 5.002 -3.501 1.00 96.50 184 GLN A CA 1
ATOM 1527 C C . GLN A 1 184 ? 18.183 6.396 -3.712 1.00 96.50 184 GLN A C 1
ATOM 1529 O O . GLN A 1 184 ? 18.013 7.275 -2.870 1.00 96.50 184 GLN A O 1
ATOM 1534 N N . THR A 1 185 ? 18.895 6.628 -4.820 1.00 96.94 185 THR A N 1
ATOM 1535 C CA . THR A 1 185 ? 19.588 7.902 -5.080 1.00 96.94 185 THR A CA 1
ATOM 1536 C C . THR A 1 185 ? 18.628 9.095 -5.085 1.00 96.94 185 THR A C 1
ATOM 1538 O O . THR A 1 185 ? 18.997 10.178 -4.644 1.00 96.94 185 THR A O 1
ATOM 1541 N N . GLN A 1 186 ? 17.381 8.892 -5.527 1.00 96.56 186 GLN A N 1
ATOM 1542 C CA . GLN A 1 186 ? 16.324 9.914 -5.541 1.00 96.56 186 GLN A CA 1
ATOM 1543 C C . GLN A 1 186 ? 15.275 9.719 -4.437 1.00 96.56 186 GLN A C 1
ATOM 1545 O O . GLN A 1 186 ? 14.210 10.337 -4.475 1.00 96.56 186 GLN A O 1
ATOM 1550 N N . GLU A 1 187 ? 15.564 8.892 -3.428 1.00 96.12 187 GLU A N 1
ATOM 1551 C CA . GLU A 1 187 ? 14.657 8.730 -2.296 1.00 96.12 187 GLU A CA 1
ATOM 1552 C C . GLU A 1 187 ? 14.359 10.071 -1.602 1.00 96.12 187 GLU A C 1
ATOM 1554 O O . GLU A 1 187 ? 13.176 10.328 -1.382 1.00 96.12 187 GLU A O 1
ATOM 1559 N N . PRO A 1 188 ? 15.331 10.971 -1.330 1.00 96.44 188 PRO A N 1
ATOM 1560 C CA . PRO A 1 188 ? 15.042 12.285 -0.741 1.00 96.44 188 PRO A CA 1
ATOM 1561 C C . PRO A 1 188 ? 14.027 13.119 -1.538 1.00 96.44 188 PRO A C 1
ATOM 1563 O O . PRO A 1 188 ? 13.211 13.813 -0.946 1.00 96.44 188 PRO A O 1
ATOM 1566 N N . GLU A 1 189 ? 14.017 12.985 -2.867 1.00 96.50 189 GLU A N 1
ATOM 1567 C CA . GLU A 1 189 ? 13.054 13.667 -3.740 1.00 96.50 189 GLU A CA 1
ATOM 1568 C C . GLU A 1 189 ? 11.663 13.015 -3.713 1.00 96.50 189 GLU A C 1
ATOM 1570 O O . GLU A 1 189 ? 10.680 13.643 -4.098 1.00 96.50 189 GLU A O 1
ATOM 1575 N N . GLY A 1 190 ? 11.555 11.773 -3.229 1.00 97.31 190 GLY A N 1
ATOM 1576 C CA . GLY A 1 190 ? 10.292 11.057 -3.038 1.00 97.31 190 GLY A CA 1
ATOM 1577 C C . GLY A 1 190 ? 10.044 9.890 -3.974 1.00 97.31 190 GLY A C 1
ATOM 1578 O O . GLY A 1 190 ? 8.890 9.500 -4.145 1.00 97.31 190 GLY A O 1
ATOM 1579 N N . ILE A 1 191 ? 11.093 9.296 -4.545 1.00 97.94 191 ILE A N 1
ATOM 1580 C CA . ILE A 1 191 ? 10.967 8.108 -5.394 1.00 97.94 191 ILE A CA 1
ATOM 1581 C C . ILE A 1 191 ? 12.078 7.084 -5.133 1.00 97.94 191 ILE A C 1
ATOM 1583 O O . ILE A 1 191 ? 13.252 7.434 -5.023 1.00 97.94 191 ILE A O 1
ATOM 1587 N N . ARG A 1 192 ? 11.713 5.801 -5.069 1.00 97.69 192 ARG A N 1
ATOM 1588 C CA . ARG A 1 192 ? 12.645 4.666 -5.137 1.00 97.69 192 ARG A CA 1
ATOM 1589 C C . ARG A 1 192 ? 12.422 3.892 -6.425 1.00 97.69 192 ARG A C 1
ATOM 1591 O O . ARG A 1 192 ? 11.296 3.784 -6.921 1.00 97.69 192 ARG A O 1
ATOM 1598 N N . TYR A 1 193 ? 13.501 3.316 -6.935 1.00 97.25 193 TYR A N 1
ATOM 1599 C CA . TYR A 1 193 ? 13.477 2.505 -8.142 1.00 97.25 193 TYR A CA 1
ATOM 1600 C C . TYR A 1 193 ? 13.813 1.056 -7.808 1.00 97.25 193 TYR A C 1
ATOM 1602 O O . TYR A 1 193 ? 14.839 0.762 -7.197 1.00 97.25 193 TYR A O 1
ATOM 1610 N N . PHE A 1 194 ? 12.961 0.151 -8.269 1.00 97.38 194 PHE A N 1
ATOM 1611 C CA . PHE A 1 194 ? 13.208 -1.279 -8.312 1.00 97.38 194 PHE A CA 1
ATOM 1612 C C . PHE A 1 194 ? 13.465 -1.685 -9.761 1.00 97.38 194 PHE A C 1
ATOM 1614 O O . PHE A 1 194 ? 12.542 -1.935 -10.536 1.00 97.38 194 PHE A O 1
ATOM 1621 N N . GLU A 1 195 ? 14.732 -1.732 -10.156 1.00 95.62 195 GLU A N 1
ATOM 1622 C CA . GLU A 1 195 ? 15.107 -2.145 -11.504 1.00 95.62 195 GLU A CA 1
ATOM 1623 C C . GLU A 1 195 ? 15.244 -3.663 -11.559 1.00 95.62 195 GLU A C 1
ATOM 1625 O O . GLU A 1 195 ? 16.105 -4.255 -10.911 1.00 95.62 195 GLU A O 1
ATOM 1630 N N . HIS A 1 196 ? 14.390 -4.318 -12.339 1.00 94.94 196 HIS A N 1
ATOM 1631 C CA . HIS A 1 196 ? 14.492 -5.758 -12.522 1.00 94.94 196 HIS A CA 1
ATOM 1632 C C . HIS A 1 196 ? 15.787 -6.111 -13.274 1.00 94.94 196 HIS A C 1
ATOM 1634 O O . HIS A 1 196 ? 16.040 -5.586 -14.361 1.00 94.94 196 HIS A O 1
ATOM 1640 N N . LYS A 1 197 ? 16.570 -7.066 -12.754 1.00 94.00 197 LYS A N 1
ATOM 1641 C CA . LYS A 1 197 ? 17.888 -7.463 -13.292 1.00 94.00 197 LYS A CA 1
ATOM 1642 C C . LYS A 1 197 ? 17.852 -7.941 -14.746 1.00 94.00 197 LYS A C 1
ATOM 1644 O O . LYS A 1 197 ? 18.886 -7.970 -15.407 1.00 94.00 197 LYS A O 1
ATOM 1649 N N . TYR A 1 198 ? 16.671 -8.293 -15.257 1.00 91.00 198 TYR A N 1
ATOM 1650 C CA . TYR A 1 198 ? 16.440 -8.536 -16.686 1.00 91.00 198 TYR A CA 1
ATOM 1651 C C . TYR A 1 198 ? 16.996 -7.401 -17.560 1.00 91.00 198 TYR A C 1
ATOM 1653 O O . TYR A 1 198 ? 17.679 -7.677 -18.541 1.00 91.00 198 TYR A O 1
ATOM 1661 N N . PHE A 1 199 ? 16.773 -6.138 -17.181 1.00 87.56 199 PHE A N 1
ATOM 1662 C CA . PHE A 1 199 ? 17.240 -4.977 -17.949 1.00 87.56 199 PHE A CA 1
ATOM 1663 C C . PHE A 1 199 ? 18.743 -4.725 -17.827 1.00 87.56 199 PHE A C 1
ATOM 1665 O O . PHE A 1 199 ? 19.332 -4.067 -18.678 1.00 87.56 199 PHE A O 1
ATOM 1672 N N . SER A 1 200 ? 19.384 -5.310 -16.819 1.00 88.25 200 SER A N 1
ATOM 1673 C CA . SER A 1 200 ? 20.812 -5.149 -16.546 1.00 88.25 200 SER A CA 1
ATOM 1674 C C . SER A 1 200 ? 21.669 -6.264 -17.168 1.00 88.25 200 SER A C 1
ATOM 1676 O O . SER A 1 200 ? 22.777 -6.528 -16.704 1.00 88.25 200 SER A O 1
ATOM 1678 N N . GLY A 1 201 ? 21.156 -6.950 -18.198 1.00 86.62 201 GLY A N 1
ATOM 1679 C CA . GLY A 1 201 ? 21.882 -7.981 -18.953 1.00 86.62 201 GLY A CA 1
ATOM 1680 C C . GLY A 1 201 ? 21.716 -9.417 -18.443 1.00 86.62 201 GLY A C 1
ATOM 1681 O O . GLY A 1 201 ? 22.449 -10.306 -18.873 1.00 86.62 201 GLY A O 1
ATOM 1682 N N . TYR A 1 202 ? 20.765 -9.672 -17.536 1.00 86.38 202 TYR A N 1
ATOM 1683 C CA . TYR A 1 202 ? 20.408 -11.036 -17.112 1.00 86.38 202 TYR A CA 1
ATOM 1684 C C . TYR A 1 202 ? 19.209 -11.615 -17.874 1.00 86.38 202 TYR A C 1
ATOM 1686 O O . TYR A 1 202 ? 18.742 -12.701 -17.531 1.00 86.38 202 TYR A O 1
ATOM 1694 N N . ASP A 1 203 ? 18.719 -10.930 -18.908 1.00 84.50 203 ASP A N 1
ATOM 1695 C CA . ASP A 1 203 ? 17.602 -11.348 -19.762 1.00 84.50 203 ASP A CA 1
ATOM 1696 C C . ASP A 1 203 ? 17.692 -12.811 -20.214 1.00 84.50 203 ASP A C 1
ATOM 1698 O O . ASP A 1 203 ? 16.716 -13.553 -20.112 1.00 84.50 203 ASP A O 1
ATOM 1702 N N . THR A 1 204 ? 18.885 -13.258 -20.610 1.00 80.50 204 THR A N 1
ATOM 1703 C CA . THR A 1 204 ? 19.118 -14.629 -21.068 1.00 80.50 204 THR A CA 1
ATOM 1704 C C . THR A 1 204 ? 18.914 -15.651 -19.945 1.00 80.50 204 THR A C 1
ATOM 1706 O O . THR A 1 204 ? 18.349 -16.712 -20.182 1.00 80.50 204 THR A O 1
ATOM 1709 N N . HIS A 1 205 ? 19.296 -15.338 -18.703 1.00 83.75 205 HIS A N 1
ATOM 1710 C CA . HIS A 1 205 ? 19.097 -16.252 -17.570 1.00 83.75 205 HIS A CA 1
ATOM 1711 C C . HIS A 1 205 ? 17.607 -16.413 -17.244 1.00 83.75 205 HIS A C 1
ATOM 1713 O O . HIS A 1 205 ? 17.140 -17.525 -17.006 1.00 83.75 205 HIS A O 1
ATOM 1719 N N . TYR A 1 206 ? 16.845 -15.315 -17.288 1.00 83.12 206 TYR A N 1
ATOM 1720 C CA . TYR A 1 206 ? 15.390 -15.361 -17.118 1.00 83.12 206 TYR A CA 1
ATOM 1721 C C . TYR A 1 206 ? 14.695 -16.064 -18.284 1.00 83.12 206 TYR A C 1
ATOM 1723 O O . TYR A 1 206 ? 13.735 -16.801 -18.073 1.00 83.12 206 TYR A O 1
ATOM 1731 N N . TYR A 1 207 ? 15.196 -15.873 -19.506 1.00 76.44 207 TYR A N 1
ATOM 1732 C CA . TYR A 1 207 ? 14.706 -16.586 -20.678 1.00 76.44 207 TYR A CA 1
ATOM 1733 C C . TYR A 1 207 ? 14.880 -18.096 -20.516 1.00 76.44 207 TYR A C 1
ATOM 1735 O O . TYR A 1 207 ? 13.906 -18.824 -20.652 1.00 76.44 207 TYR A O 1
ATOM 1743 N N . LEU A 1 208 ? 16.082 -18.557 -20.161 1.00 76.62 208 LEU A N 1
ATOM 1744 C CA . LEU A 1 208 ? 16.365 -19.979 -19.966 1.00 76.62 208 LEU A CA 1
ATOM 1745 C C . LEU A 1 208 ? 15.523 -20.585 -18.841 1.00 76.62 208 LEU A C 1
ATOM 1747 O O . LEU A 1 208 ? 14.949 -21.649 -19.030 1.00 76.62 208 LEU A O 1
ATOM 1751 N N . LYS A 1 209 ? 15.364 -19.873 -17.717 1.00 80.31 209 LYS A N 1
ATOM 1752 C CA . LYS A 1 209 ? 14.489 -20.295 -16.613 1.00 80.31 209 LYS A CA 1
ATOM 1753 C C . LYS A 1 209 ? 13.062 -20.580 -17.087 1.00 80.31 209 LYS A C 1
ATOM 1755 O O . LYS A 1 209 ? 12.517 -21.629 -16.778 1.00 80.31 209 LYS A O 1
ATOM 1760 N N . ASN A 1 210 ? 12.470 -19.640 -17.824 1.00 70.06 210 ASN A N 1
ATOM 1761 C CA . ASN A 1 210 ? 11.071 -19.736 -18.240 1.00 70.06 210 ASN A CA 1
ATOM 1762 C C . ASN A 1 210 ? 10.889 -20.654 -19.459 1.00 70.06 210 ASN A C 1
ATOM 1764 O O . ASN A 1 210 ? 9.843 -21.271 -19.617 1.00 70.06 210 ASN A O 1
ATOM 1768 N N . CYS A 1 211 ? 11.900 -20.763 -20.323 1.00 64.56 211 CYS A N 1
ATOM 1769 C CA . CYS A 1 211 ? 11.835 -21.615 -21.508 1.00 64.56 211 CYS A CA 1
ATOM 1770 C C . CYS A 1 211 ? 12.166 -23.071 -21.212 1.00 64.56 211 CYS A C 1
ATOM 1772 O O . CYS A 1 211 ? 11.690 -23.916 -21.950 1.00 64.56 211 CYS A O 1
ATOM 1774 N N . ALA A 1 212 ? 12.914 -23.386 -20.151 1.00 61.03 212 ALA A N 1
ATOM 1775 C CA . ALA A 1 212 ? 13.154 -24.770 -19.743 1.00 61.03 212 ALA A CA 1
ATOM 1776 C C . ALA A 1 212 ? 11.853 -25.517 -19.386 1.00 61.03 212 ALA A C 1
ATOM 1778 O O . ALA A 1 212 ? 11.798 -26.738 -19.519 1.00 61.03 212 ALA A O 1
ATOM 1779 N N . GLU A 1 213 ? 10.808 -24.792 -18.972 1.00 57.47 213 GLU A N 1
ATOM 1780 C CA . GLU A 1 213 ? 9.498 -25.358 -18.622 1.00 57.47 213 GLU A CA 1
ATOM 1781 C C . GLU A 1 213 ? 8.477 -25.300 -19.784 1.00 57.47 213 GLU A C 1
ATOM 1783 O O . GLU A 1 213 ? 7.584 -26.142 -19.844 1.00 57.47 213 GLU A O 1
ATOM 1788 N N . GLU A 1 214 ? 8.628 -24.383 -20.752 1.00 51.03 214 GLU A N 1
ATOM 1789 C CA . GLU A 1 214 ? 7.671 -24.140 -21.854 1.00 51.03 214 GLU A CA 1
ATOM 1790 C C . GLU A 1 214 ? 8.376 -23.969 -23.223 1.00 51.03 214 GLU A C 1
ATOM 1792 O O . GLU A 1 214 ? 8.323 -22.909 -23.847 1.00 51.03 214 GLU A O 1
ATOM 1797 N N . ILE A 1 215 ? 9.075 -25.006 -23.705 1.00 48.31 215 ILE A N 1
ATOM 1798 C CA . ILE A 1 215 ? 10.022 -24.906 -24.841 1.00 48.31 215 ILE A CA 1
ATOM 1799 C C . ILE A 1 215 ? 9.410 -24.469 -26.196 1.00 48.31 215 ILE A C 1
ATOM 1801 O O . ILE A 1 215 ? 10.164 -24.023 -27.059 1.00 48.31 215 ILE A O 1
ATOM 1805 N N . GLU A 1 216 ? 8.094 -24.500 -26.432 1.00 55.69 216 GLU A N 1
ATOM 1806 C CA . GLU A 1 216 ? 7.569 -24.281 -27.800 1.00 55.69 216 GLU A CA 1
ATOM 1807 C C . GLU A 1 216 ? 6.729 -23.022 -28.049 1.00 55.69 216 GLU A C 1
ATOM 1809 O O . GLU A 1 216 ? 6.560 -22.647 -29.213 1.00 55.69 216 GLU A O 1
ATOM 1814 N N . ASP A 1 217 ? 6.252 -22.302 -27.029 1.00 64.94 217 ASP A N 1
ATOM 1815 C CA . ASP A 1 217 ? 5.339 -21.183 -27.282 1.00 64.94 217 ASP A CA 1
ATOM 1816 C C . ASP A 1 217 ? 6.053 -19.820 -27.320 1.00 64.94 217 ASP A C 1
ATOM 1818 O O . ASP A 1 217 ? 6.396 -19.215 -26.298 1.00 64.94 217 ASP A O 1
ATOM 1822 N N . ARG A 1 218 ? 6.223 -19.269 -28.532 1.00 65.50 218 ARG A N 1
ATOM 1823 C CA . ARG A 1 218 ? 6.667 -17.875 -28.744 1.00 65.50 218 ARG A CA 1
ATOM 1824 C C . ARG A 1 218 ? 5.809 -16.873 -27.955 1.00 65.50 218 ARG A C 1
ATOM 1826 O O . ARG A 1 218 ? 6.317 -15.805 -27.596 1.00 65.50 218 ARG A O 1
ATOM 1833 N N . SER A 1 219 ? 4.550 -17.210 -27.653 1.00 72.94 219 SER A N 1
ATOM 1834 C CA . SER A 1 219 ? 3.658 -16.378 -26.844 1.00 72.94 219 SER A CA 1
ATOM 1835 C C . SER A 1 219 ? 4.165 -16.212 -25.408 1.00 72.94 219 SER A C 1
ATOM 1837 O O . SER A 1 219 ? 4.134 -15.096 -24.894 1.00 72.94 219 SER A O 1
ATOM 1839 N N . SER A 1 220 ? 4.722 -17.253 -24.780 1.00 70.38 220 SER A N 1
ATOM 1840 C CA . SER A 1 220 ? 5.221 -17.191 -23.398 1.00 70.38 220 SER A CA 1
ATOM 1841 C C . SER A 1 220 ? 6.418 -16.255 -23.251 1.00 70.38 220 SER A C 1
ATOM 1843 O O . SER A 1 220 ? 6.469 -15.439 -22.326 1.00 70.38 220 SER A O 1
ATOM 1845 N N . LYS A 1 221 ? 7.337 -16.264 -24.228 1.00 70.25 221 LYS A N 1
ATOM 1846 C CA . LYS A 1 221 ? 8.453 -15.301 -24.282 1.00 70.25 221 LYS A CA 1
ATOM 1847 C C . LYS A 1 221 ? 7.942 -13.862 -24.355 1.00 70.25 221 LYS A C 1
ATOM 1849 O O . LYS A 1 221 ? 8.437 -12.986 -23.641 1.00 70.25 221 LYS A O 1
ATOM 1854 N N . TYR A 1 222 ? 6.976 -13.615 -25.239 1.00 76.06 222 TYR A N 1
ATOM 1855 C CA . TYR A 1 222 ? 6.402 -12.288 -25.418 1.00 76.06 222 TYR A CA 1
ATOM 1856 C C . TYR A 1 222 ? 5.672 -11.829 -24.153 1.00 76.06 222 TYR A C 1
ATOM 1858 O O . TYR A 1 222 ? 5.903 -10.711 -23.698 1.00 76.06 222 TYR A O 1
ATOM 1866 N N . LYS A 1 223 ? 4.884 -12.715 -23.530 1.00 81.12 223 LYS A N 1
ATOM 1867 C CA . LYS A 1 223 ? 4.189 -12.463 -22.261 1.00 81.12 223 LYS A CA 1
ATOM 1868 C C . LYS A 1 223 ? 5.160 -12.069 -21.153 1.00 81.12 223 LYS A C 1
ATOM 1870 O O . LYS A 1 223 ? 4.949 -11.040 -20.519 1.00 81.12 223 LYS A O 1
ATOM 1875 N N . PHE A 1 224 ? 6.243 -12.823 -20.949 1.00 82.31 224 PHE A N 1
ATOM 1876 C CA . PHE A 1 224 ? 7.225 -12.487 -19.914 1.00 82.31 224 PHE A CA 1
ATOM 1877 C C . PHE A 1 224 ? 7.886 -11.130 -20.178 1.00 82.31 224 PHE A C 1
ATOM 1879 O O . PHE A 1 224 ? 7.941 -10.283 -19.288 1.00 82.31 224 PHE A O 1
ATOM 1886 N N . ARG A 1 225 ? 8.336 -10.880 -21.415 1.00 82.94 225 ARG A N 1
ATOM 1887 C CA . ARG A 1 225 ? 8.922 -9.585 -21.785 1.00 82.94 225 ARG A CA 1
ATOM 1888 C C . ARG A 1 225 ? 7.940 -8.440 -21.547 1.00 82.94 225 ARG A C 1
ATOM 1890 O O . ARG A 1 225 ? 8.337 -7.426 -20.982 1.00 82.94 225 ARG A O 1
ATOM 1897 N N . HIS A 1 226 ? 6.687 -8.610 -21.960 1.00 84.81 226 HIS A N 1
ATOM 1898 C CA . HIS A 1 226 ? 5.636 -7.620 -21.766 1.00 84.81 226 HIS A CA 1
ATOM 1899 C C . HIS A 1 226 ? 5.425 -7.332 -20.279 1.00 84.81 226 HIS A C 1
ATOM 1901 O O . HIS A 1 226 ? 5.467 -6.178 -19.874 1.00 84.81 226 HIS A O 1
ATOM 1907 N N . GLN A 1 227 ? 5.324 -8.367 -19.442 1.00 85.81 227 GLN A N 1
ATOM 1908 C CA . GLN A 1 227 ? 5.193 -8.207 -17.992 1.00 85.81 227 GLN A CA 1
ATOM 1909 C C . GLN A 1 227 ? 6.381 -7.460 -17.374 1.00 85.81 227 GLN A C 1
ATOM 1911 O O . GLN A 1 227 ? 6.188 -6.587 -16.533 1.00 85.81 227 GLN A O 1
ATOM 1916 N N . VAL A 1 228 ? 7.614 -7.779 -17.775 1.00 86.00 228 VAL A N 1
ATOM 1917 C CA . VAL A 1 228 ? 8.817 -7.094 -17.272 1.00 86.00 228 VAL A CA 1
ATOM 1918 C C . VAL A 1 228 ? 8.860 -5.633 -17.751 1.00 86.00 228 VAL A C 1
ATOM 1920 O O . VAL A 1 228 ? 9.265 -4.743 -17.002 1.00 86.00 228 VAL A O 1
ATOM 1923 N N . GLN A 1 229 ? 8.402 -5.355 -18.974 1.00 87.19 229 GLN A N 1
ATOM 1924 C CA . GLN A 1 229 ? 8.265 -3.994 -19.503 1.00 87.19 229 GLN A CA 1
ATOM 1925 C C . GLN A 1 229 ? 7.179 -3.194 -18.777 1.00 87.19 229 GLN A C 1
ATOM 1927 O O . GLN A 1 229 ? 7.446 -2.066 -18.366 1.00 87.19 229 GLN A O 1
ATOM 1932 N N . GLU A 1 230 ? 6.002 -3.774 -18.547 1.00 88.94 230 GLU A N 1
ATOM 1933 C CA . GLU A 1 230 ? 4.946 -3.164 -17.733 1.00 88.94 230 GLU A CA 1
ATOM 1934 C C . GLU A 1 230 ? 5.452 -2.827 -16.328 1.00 88.94 230 GLU A C 1
ATOM 1936 O O . GLU A 1 230 ? 5.248 -1.711 -15.858 1.00 88.94 230 GLU A O 1
ATOM 1941 N N . ARG A 1 231 ? 6.186 -3.748 -15.685 1.00 88.94 231 ARG A N 1
ATOM 1942 C CA . ARG A 1 231 ? 6.825 -3.498 -14.381 1.00 88.94 231 ARG A CA 1
ATOM 1943 C C . A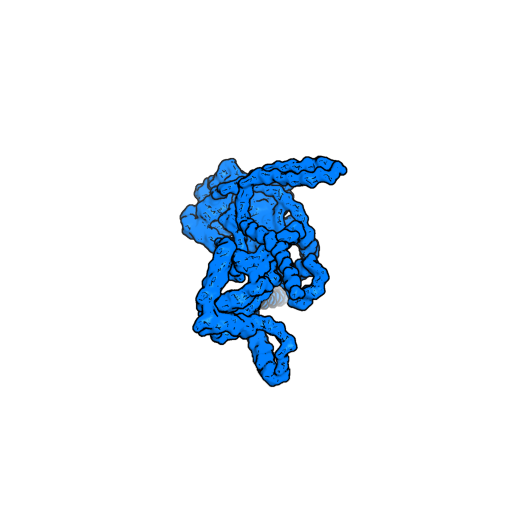RG A 1 231 ? 7.728 -2.283 -14.425 1.00 88.94 231 ARG A C 1
ATOM 1945 O O . ARG A 1 231 ? 7.675 -1.440 -13.544 1.00 88.94 231 ARG A O 1
ATOM 1952 N N . SER A 1 232 ? 8.548 -2.154 -15.466 1.00 89.06 232 SER A N 1
ATOM 1953 C CA . SER A 1 232 ? 9.495 -1.039 -15.566 1.00 89.06 232 SER A CA 1
ATOM 1954 C C . SER A 1 232 ? 8.820 0.336 -15.555 1.00 89.06 232 SER A C 1
ATOM 1956 O O . SER A 1 232 ? 9.449 1.313 -15.142 1.00 89.06 232 SER A O 1
ATOM 1958 N N . VAL A 1 233 ? 7.552 0.422 -15.967 1.00 89.94 233 VAL A N 1
ATOM 1959 C CA . VAL A 1 233 ? 6.766 1.662 -15.985 1.00 89.94 233 VAL A CA 1
ATOM 1960 C C . VAL A 1 233 ? 5.726 1.733 -14.867 1.00 89.94 233 VAL A C 1
ATOM 1962 O O . VAL A 1 233 ? 5.118 2.788 -14.696 1.00 89.94 233 VAL A O 1
ATOM 1965 N N . SER A 1 234 ? 5.532 0.661 -14.094 1.00 94.06 234 SER A N 1
ATOM 1966 C CA . SER A 1 234 ? 4.593 0.648 -12.978 1.00 94.06 234 SER A CA 1
ATOM 1967 C C . SER A 1 234 ? 5.092 1.524 -11.836 1.00 94.06 234 SER A C 1
ATOM 1969 O O . SER A 1 234 ? 6.297 1.637 -11.574 1.00 94.06 234 SER A O 1
ATOM 1971 N N . MET A 1 235 ? 4.146 2.156 -11.148 1.00 97.12 235 MET A N 1
ATOM 1972 C CA . MET A 1 235 ? 4.431 3.010 -10.007 1.00 97.12 235 MET A CA 1
ATOM 1973 C C . MET A 1 235 ? 3.332 2.875 -8.968 1.00 97.12 235 MET A C 1
ATOM 1975 O O . MET A 1 235 ? 2.147 3.001 -9.277 1.00 97.12 235 MET A O 1
ATOM 1979 N N . VAL A 1 236 ? 3.742 2.663 -7.726 1.00 98.31 236 VAL A N 1
ATOM 1980 C CA . VAL A 1 236 ? 2.853 2.651 -6.569 1.00 98.31 236 VAL A CA 1
ATOM 1981 C C . VAL A 1 236 ? 3.148 3.885 -5.729 1.00 98.31 236 VAL A C 1
ATOM 1983 O O . VAL A 1 236 ? 4.299 4.150 -5.395 1.00 98.31 236 VAL A O 1
ATOM 1986 N N . LEU A 1 237 ? 2.117 4.646 -5.376 1.00 98.62 237 LEU A N 1
ATOM 1987 C CA . LEU A 1 237 ? 2.216 5.671 -4.344 1.00 98.62 237 LEU A CA 1
ATOM 1988 C C . LEU A 1 237 ? 1.942 5.013 -2.992 1.00 98.62 237 LEU A C 1
ATOM 1990 O O . LEU A 1 237 ? 0.823 4.559 -2.745 1.00 98.62 237 LEU A O 1
ATOM 1994 N N . ARG A 1 238 ? 2.952 4.975 -2.123 1.00 98.50 238 ARG A N 1
ATOM 1995 C CA . ARG A 1 238 ? 2.836 4.477 -0.752 1.00 98.50 238 ARG A CA 1
ATOM 1996 C C . ARG A 1 238 ? 2.769 5.650 0.220 1.00 98.50 238 ARG A C 1
ATOM 1998 O O . ARG A 1 238 ? 3.611 6.545 0.181 1.00 98.50 238 ARG A O 1
ATOM 2005 N N . VAL A 1 239 ? 1.774 5.633 1.100 1.00 98.44 239 VAL A N 1
ATOM 2006 C CA . VAL A 1 239 ? 1.520 6.681 2.092 1.00 98.44 239 VAL A CA 1
ATOM 2007 C C . VAL A 1 239 ? 1.502 6.077 3.486 1.00 98.44 239 VAL A C 1
ATOM 2009 O O . VAL A 1 239 ? 0.837 5.073 3.734 1.00 98.44 239 VAL A O 1
ATOM 2012 N N . TYR A 1 240 ? 2.216 6.721 4.399 1.00 98.12 240 TYR A N 1
ATOM 2013 C CA . TYR A 1 240 ? 2.310 6.334 5.793 1.00 98.12 240 TYR A CA 1
ATOM 2014 C C . TYR A 1 240 ? 1.636 7.385 6.670 1.00 98.12 240 TYR A C 1
ATOM 2016 O O . TYR A 1 240 ? 1.918 8.581 6.547 1.00 98.12 240 TYR A O 1
ATOM 2024 N N . GLY A 1 241 ? 0.772 6.947 7.582 1.00 97.56 241 GLY A N 1
ATOM 2025 C CA . GLY A 1 241 ? 0.089 7.846 8.507 1.00 97.56 241 GLY A CA 1
ATOM 2026 C C . GLY A 1 241 ? -0.031 7.295 9.919 1.00 97.56 241 GLY A C 1
ATOM 2027 O O . GLY A 1 241 ? 0.035 6.085 10.143 1.00 97.56 241 GLY A O 1
ATOM 2028 N N . VAL A 1 242 ? -0.198 8.212 10.868 1.00 96.88 242 VAL A N 1
ATOM 2029 C CA . VAL A 1 242 ? -0.603 7.930 12.245 1.00 96.88 242 VAL A CA 1
ATOM 2030 C C . VAL A 1 242 ? -2.057 8.360 12.388 1.00 96.88 242 VAL A C 1
ATOM 2032 O O . VAL A 1 242 ? -2.377 9.538 12.223 1.00 96.88 242 VAL A O 1
ATOM 2035 N N . PHE A 1 243 ? -2.920 7.403 12.706 1.00 96.12 243 PHE A N 1
ATOM 2036 C CA . PHE A 1 243 ? -4.353 7.605 12.879 1.00 96.12 243 PHE A CA 1
ATOM 2037 C C . PHE A 1 243 ? -4.676 7.517 14.354 1.00 96.12 243 PHE A C 1
ATOM 2039 O O . PHE A 1 243 ? -4.446 6.486 14.989 1.00 96.12 243 PHE A O 1
ATOM 2046 N N . LYS A 1 244 ? -5.135 8.633 14.906 1.00 94.44 244 LYS A N 1
ATOM 2047 C CA . LYS A 1 244 ? -5.358 8.798 16.337 1.00 94.44 244 LYS A CA 1
ATOM 2048 C C . LYS A 1 244 ? -6.818 8.582 16.665 1.00 94.44 244 LYS A C 1
ATOM 2050 O O . LYS A 1 244 ? -7.692 9.010 15.917 1.00 94.44 244 LYS A O 1
ATOM 2055 N N . ASN A 1 245 ? -7.061 7.952 17.805 1.00 90.81 245 ASN A N 1
ATOM 2056 C CA . ASN A 1 245 ? -8.376 7.643 18.351 1.00 90.81 245 ASN A CA 1
ATOM 2057 C C . ASN A 1 245 ? -9.351 7.133 17.280 1.00 90.81 245 ASN A C 1
ATOM 2059 O O . ASN A 1 245 ? -10.405 7.730 17.086 1.00 90.81 245 ASN A O 1
ATOM 2063 N N . VAL A 1 246 ? -8.981 6.067 16.565 1.00 91.94 246 VAL A N 1
ATOM 2064 C CA . VAL A 1 246 ? -9.842 5.472 15.522 1.00 91.94 246 VAL A CA 1
ATOM 2065 C C . VAL A 1 246 ? -11.066 4.789 16.146 1.00 91.94 246 VAL A C 1
ATOM 2067 O O . VAL A 1 246 ? -12.150 4.760 15.574 1.00 91.94 246 VAL A O 1
ATOM 2070 N N . GLY A 1 247 ? -10.906 4.251 17.351 1.00 92.69 247 GLY A N 1
ATOM 2071 C CA . GLY A 1 247 ? -11.928 3.497 18.064 1.00 92.69 247 GLY A CA 1
ATOM 2072 C C . GLY A 1 247 ? -11.289 2.370 18.857 1.00 92.69 247 GLY A C 1
ATOM 2073 O O . GLY A 1 247 ? -10.065 2.246 18.895 1.00 92.69 247 GLY A O 1
ATOM 2074 N N . LYS A 1 248 ? -12.112 1.548 19.504 1.00 95.31 248 LYS A N 1
ATOM 2075 C CA . LYS A 1 248 ? -11.640 0.417 20.307 1.00 95.31 248 LYS A CA 1
ATOM 2076 C C . LYS A 1 248 ? -12.439 -0.841 20.048 1.00 95.31 248 LYS A C 1
ATOM 2078 O O . LYS A 1 248 ? -13.649 -0.796 19.836 1.00 95.31 248 LYS A O 1
ATOM 2083 N N . PHE A 1 249 ? -11.772 -1.981 20.166 1.00 95.88 249 PHE A N 1
ATOM 2084 C CA . PHE A 1 249 ? -12.464 -3.256 20.278 1.00 95.88 249 PHE A CA 1
ATOM 2085 C C . PHE A 1 249 ? -12.912 -3.519 21.718 1.00 95.88 249 PHE A C 1
ATOM 2087 O O . PHE A 1 249 ? -12.240 -3.170 22.686 1.00 95.88 249 PHE A O 1
ATOM 2094 N N . SER A 1 250 ? -14.045 -4.196 21.847 1.00 95.19 250 SER A N 1
ATOM 2095 C CA . SER A 1 250 ? -14.554 -4.748 23.096 1.00 95.19 250 SER A CA 1
ATOM 2096 C C . SER A 1 250 ? -14.975 -6.202 22.890 1.00 95.19 250 SER A C 1
ATOM 2098 O O . SER A 1 250 ? -15.335 -6.612 21.783 1.00 95.19 250 SER A O 1
ATOM 2100 N N . SER A 1 251 ? -14.930 -6.993 23.958 1.00 94.19 251 SER A N 1
ATOM 2101 C CA . SER A 1 251 ? -15.394 -8.382 23.972 1.00 94.19 251 SER A CA 1
ATOM 2102 C C . SER A 1 251 ? -16.309 -8.587 25.167 1.00 94.19 251 SER A C 1
ATOM 2104 O O . SER A 1 251 ? -15.945 -8.278 26.301 1.00 94.19 251 SER A O 1
ATOM 2106 N N . ARG A 1 252 ? -17.533 -9.067 24.914 1.00 91.38 252 ARG A N 1
ATOM 2107 C CA . ARG A 1 252 ? -18.581 -9.245 25.943 1.00 91.38 252 ARG A CA 1
ATOM 2108 C C . ARG A 1 252 ? -18.817 -7.988 26.802 1.00 91.38 252 ARG A C 1
ATOM 2110 O O . ARG A 1 252 ? -19.119 -8.090 27.985 1.00 91.38 252 ARG A O 1
ATOM 2117 N N . GLY A 1 253 ? -18.665 -6.808 26.199 1.00 86.19 253 GLY A N 1
ATOM 2118 C CA . GLY A 1 253 ? -18.852 -5.514 26.858 1.00 86.19 253 GLY A CA 1
ATOM 2119 C C . GLY A 1 253 ? -17.646 -4.990 27.644 1.00 86.19 253 GLY A C 1
ATOM 2120 O O . GLY A 1 253 ? -17.720 -3.876 28.150 1.00 86.19 253 GLY A O 1
ATOM 2121 N N . ALA A 1 254 ? -16.540 -5.736 27.730 1.00 87.69 254 ALA A N 1
ATOM 2122 C CA . ALA A 1 254 ? -15.297 -5.252 28.326 1.00 87.69 254 ALA A CA 1
ATOM 2123 C C . ALA A 1 254 ? -14.351 -4.695 27.249 1.00 87.69 254 ALA A C 1
ATOM 2125 O O . ALA A 1 254 ? -14.171 -5.325 26.203 1.00 87.69 254 ALA A O 1
ATOM 2126 N N . ASP A 1 255 ? -13.743 -3.536 27.515 1.00 90.06 255 ASP A N 1
ATOM 2127 C CA . ASP A 1 255 ? -12.606 -3.023 26.739 1.00 90.06 255 ASP A CA 1
ATOM 2128 C C . ASP A 1 255 ? -11.444 -4.022 26.863 1.00 90.06 255 ASP A C 1
ATOM 2130 O O . ASP A 1 255 ? -11.106 -4.463 27.963 1.00 90.06 255 ASP A O 1
ATOM 2134 N N . ILE A 1 256 ? -10.881 -4.426 25.726 1.00 91.31 256 ILE A N 1
ATOM 2135 C CA . ILE A 1 256 ? -9.779 -5.398 25.661 1.00 91.31 256 ILE A CA 1
ATOM 2136 C C . ILE A 1 256 ? -8.420 -4.727 25.450 1.00 91.31 256 ILE A C 1
ATOM 2138 O O . ILE A 1 256 ? -7.401 -5.413 25.369 1.00 91.31 256 ILE A O 1
ATOM 2142 N N . THR A 1 257 ? -8.395 -3.397 25.353 1.00 90.00 257 THR A N 1
ATOM 2143 C CA . THR A 1 257 ? -7.165 -2.618 25.229 1.00 90.00 257 THR A CA 1
ATOM 2144 C C . THR A 1 257 ? -6.394 -2.561 26.550 1.00 90.00 257 THR A C 1
ATOM 2146 O O . THR A 1 257 ? -6.928 -2.741 27.644 1.00 90.00 257 THR A O 1
ATOM 2149 N N . SER A 1 258 ? -5.086 -2.340 26.446 1.00 87.06 258 SER A N 1
ATOM 2150 C CA . SER A 1 258 ? -4.205 -2.143 27.594 1.00 87.06 258 SER A CA 1
ATOM 2151 C C . SER A 1 258 ? -4.533 -0.836 28.318 1.00 87.06 258 SER A C 1
ATOM 2153 O O . SER A 1 258 ? -4.869 0.162 27.690 1.00 87.06 258 SER A O 1
ATOM 2155 N N . ASN A 1 259 ? -4.271 -0.770 29.625 1.00 87.75 259 ASN A N 1
ATOM 2156 C CA . ASN A 1 259 ? -4.319 0.490 30.385 1.00 87.75 259 ASN A CA 1
ATOM 2157 C C . ASN A 1 259 ? -3.366 1.570 29.834 1.00 87.75 259 ASN A C 1
ATOM 2159 O O . ASN A 1 259 ? -3.467 2.733 30.209 1.00 87.75 259 ASN A O 1
ATOM 2163 N N . LYS A 1 260 ? -2.403 1.180 28.988 1.00 89.38 260 LYS A N 1
ATOM 2164 C CA . LYS A 1 260 ? -1.452 2.073 28.310 1.00 89.38 260 LYS A CA 1
ATOM 2165 C C . LYS A 1 260 ? -1.819 2.341 26.849 1.00 89.38 260 LYS A C 1
ATOM 2167 O O . LYS A 1 260 ? -0.963 2.797 26.097 1.00 89.38 260 LYS A O 1
ATOM 2172 N N . TYR A 1 261 ? -3.028 1.984 26.430 1.00 91.88 261 TYR A N 1
ATOM 2173 C CA . TYR A 1 261 ? -3.464 2.147 25.053 1.00 91.88 261 TYR A CA 1
ATOM 2174 C C . TYR A 1 261 ? -3.471 3.622 24.657 1.00 91.88 261 TYR A C 1
ATOM 2176 O O . TYR A 1 261 ? -4.149 4.435 25.281 1.00 91.88 261 TYR A O 1
ATOM 2184 N N . THR A 1 262 ? -2.696 3.957 23.626 1.00 91.00 262 THR A N 1
ATOM 2185 C CA . THR A 1 262 ? -2.519 5.344 23.177 1.00 91.00 262 THR A CA 1
ATOM 2186 C C . THR A 1 262 ? -3.644 5.845 22.279 1.00 91.00 262 THR A C 1
ATOM 2188 O O . THR A 1 262 ? -3.697 7.040 22.024 1.00 91.00 262 THR A O 1
ATOM 2191 N N . GLY A 1 263 ? -4.497 4.963 21.748 1.00 91.00 263 GLY A N 1
ATOM 2192 C CA . GLY A 1 263 ? -5.479 5.336 20.723 1.00 91.00 263 GLY A CA 1
ATOM 2193 C C . GLY A 1 263 ? -4.908 5.455 19.311 1.00 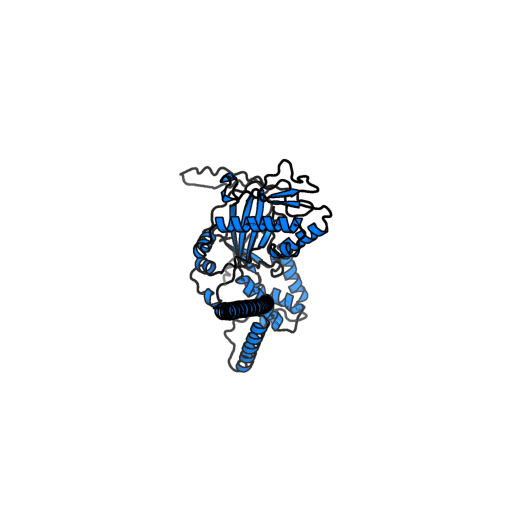91.00 263 GLY A C 1
ATOM 2194 O O . GLY A 1 263 ? -5.677 5.586 18.362 1.00 91.00 263 GLY A O 1
ATOM 2195 N N . ASN A 1 264 ? -3.584 5.406 19.144 1.00 94.06 264 ASN A N 1
ATOM 2196 C CA . ASN A 1 264 ? -2.941 5.700 17.867 1.00 94.06 264 ASN A CA 1
ATOM 2197 C C . ASN A 1 264 ? -2.526 4.421 17.147 1.00 94.06 264 ASN A C 1
ATOM 2199 O O . ASN A 1 264 ? -1.984 3.506 17.765 1.00 94.06 264 ASN A O 1
ATOM 2203 N N . HIS A 1 265 ? -2.679 4.412 15.829 1.00 96.06 265 HIS A N 1
ATOM 2204 C CA . HIS A 1 265 ? -2.277 3.309 14.965 1.00 96.06 265 HIS A CA 1
ATOM 2205 C C . HIS A 1 265 ? -1.453 3.830 13.791 1.00 96.06 265 HIS A C 1
ATOM 2207 O O . HIS A 1 265 ? -1.784 4.856 13.194 1.00 96.06 265 HIS A O 1
ATOM 2213 N N . MET A 1 266 ? -0.369 3.133 13.452 1.00 96.81 266 MET A N 1
ATOM 2214 C CA . MET A 1 266 ? 0.375 3.411 12.221 1.00 96.81 266 MET A CA 1
ATOM 2215 C C . MET A 1 266 ? -0.234 2.609 11.087 1.00 96.81 266 MET A C 1
ATOM 2217 O O . MET A 1 266 ? -0.390 1.400 11.221 1.00 96.81 266 MET A O 1
ATOM 2221 N N . VAL A 1 267 ? -0.526 3.250 9.963 1.00 98.25 267 VAL A N 1
ATOM 2222 C CA . VAL A 1 267 ? -1.166 2.583 8.827 1.00 98.25 267 VAL A CA 1
ATOM 2223 C C . VAL A 1 267 ? -0.438 2.924 7.533 1.00 98.25 267 VAL A C 1
ATOM 2225 O O . VAL A 1 267 ? 0.021 4.054 7.343 1.00 98.25 267 VAL A O 1
ATOM 2228 N N . VAL A 1 268 ? -0.323 1.927 6.653 1.00 98.56 268 VAL A N 1
ATOM 2229 C CA . VAL A 1 268 ? 0.280 2.051 5.323 1.00 98.56 268 VAL A CA 1
ATOM 2230 C C . VAL A 1 268 ? -0.789 1.862 4.256 1.00 98.56 268 VAL A C 1
ATOM 2232 O O . VAL A 1 268 ? -1.402 0.794 4.164 1.00 98.56 268 VAL A O 1
ATOM 2235 N N . PHE A 1 269 ? -0.955 2.872 3.408 1.00 98.69 269 PHE A N 1
ATOM 2236 C CA . PHE A 1 269 ? -1.859 2.857 2.262 1.00 98.69 269 PHE A CA 1
ATOM 2237 C C . PHE A 1 269 ? -1.068 2.834 0.967 1.00 98.69 269 PHE A C 1
ATOM 2239 O O . PHE A 1 269 ? -0.009 3.455 0.863 1.00 98.69 269 PHE A O 1
ATOM 2246 N N . GLU A 1 270 ? -1.605 2.163 -0.041 1.00 98.69 270 GLU A N 1
ATOM 2247 C CA . GLU A 1 270 ? -1.033 2.158 -1.381 1.00 98.69 270 GLU A CA 1
ATOM 2248 C C . GLU A 1 270 ? -2.089 2.432 -2.446 1.00 98.69 270 GLU A C 1
ATOM 2250 O O . GLU A 1 270 ? -3.260 2.072 -2.295 1.00 98.69 270 GLU A O 1
ATOM 2255 N N . ASN A 1 271 ? -1.642 3.065 -3.529 1.00 98.44 271 ASN A N 1
ATOM 2256 C CA . ASN A 1 271 ? -2.404 3.286 -4.749 1.00 98.44 271 ASN A CA 1
ATOM 2257 C C . ASN A 1 271 ? -1.509 2.979 -5.955 1.00 98.44 271 ASN A C 1
ATOM 2259 O O . ASN A 1 271 ? -0.454 3.600 -6.110 1.00 98.44 271 ASN A O 1
ATOM 2263 N N . GLU A 1 272 ? -1.901 2.023 -6.797 1.00 97.50 272 GLU A N 1
ATOM 2264 C CA . GLU A 1 272 ? -1.218 1.794 -8.075 1.00 97.50 272 GLU A CA 1
ATOM 2265 C C . GLU A 1 272 ? -1.632 2.886 -9.062 1.00 97.50 272 GLU A C 1
ATOM 2267 O O . GLU A 1 272 ? -2.813 3.037 -9.380 1.00 97.50 272 GLU A O 1
ATOM 2272 N N . LEU A 1 273 ? -0.659 3.666 -9.528 1.00 97.25 273 LEU A N 1
ATOM 2273 C CA . LEU A 1 273 ? -0.912 4.781 -10.425 1.00 97.25 273 LEU A CA 1
ATOM 2274 C C . LEU A 1 273 ? -1.024 4.293 -11.866 1.00 97.25 273 LEU A C 1
ATOM 2276 O O . LEU A 1 273 ? -0.224 3.482 -12.335 1.00 97.25 273 LEU A O 1
ATOM 2280 N N . HIS A 1 274 ? -1.958 4.867 -12.619 1.00 94.56 274 HIS A N 1
ATOM 2281 C CA . HIS A 1 274 ? -2.036 4.608 -14.049 1.00 94.56 274 HIS A CA 1
ATOM 2282 C C . HIS A 1 274 ? -0.933 5.369 -14.781 1.00 94.56 274 HIS A C 1
ATOM 2284 O O . HIS A 1 274 ? -0.842 6.602 -14.694 1.00 94.56 274 HIS A O 1
ATOM 2290 N N . GLY A 1 275 ? -0.119 4.613 -15.517 1.00 89.56 275 GLY A N 1
ATOM 2291 C CA . GLY A 1 275 ? 0.966 5.138 -16.333 1.00 89.56 275 GLY A CA 1
ATOM 2292 C C . GLY A 1 275 ? 0.481 6.117 -17.412 1.00 89.56 275 GLY A C 1
ATOM 2293 O O . GLY A 1 275 ? -0.657 6.024 -17.887 1.00 89.56 275 GLY A O 1
ATOM 2294 N N . PRO A 1 276 ? 1.325 7.079 -17.819 1.00 86.31 276 PRO A N 1
ATOM 2295 C CA . PRO A 1 276 ? 1.036 7.936 -18.959 1.00 86.31 276 PRO A CA 1
ATOM 2296 C C . PRO A 1 276 ? 1.038 7.133 -20.282 1.00 86.31 276 PRO A C 1
ATOM 2298 O O . PRO A 1 276 ? 1.650 6.067 -20.354 1.00 86.31 276 PRO A O 1
ATOM 2301 N N . PRO A 1 277 ? 0.387 7.630 -21.354 1.00 79.56 277 PRO A N 1
ATOM 2302 C CA . PRO A 1 277 ? 0.374 6.958 -22.660 1.00 79.56 277 PRO A CA 1
ATOM 2303 C C . PRO A 1 277 ? 1.786 6.807 -23.242 1.00 79.56 277 PRO A C 1
ATOM 2305 O O . PRO A 1 277 ? 2.487 7.804 -23.313 1.00 79.56 277 PRO A O 1
ATOM 2308 N N . SER A 1 278 ? 2.173 5.631 -23.750 1.00 70.31 278 SER A N 1
ATOM 2309 C CA . SER A 1 278 ? 3.560 5.217 -24.075 1.00 70.31 278 SER A CA 1
ATOM 2310 C C . SER A 1 278 ? 4.434 6.188 -24.894 1.00 70.31 278 SER A C 1
ATOM 2312 O O . SER A 1 278 ? 5.656 6.161 -24.764 1.00 70.31 278 SER A O 1
ATOM 2314 N N . ILE A 1 279 ? 3.847 7.089 -25.692 1.00 61.56 279 ILE A N 1
ATOM 2315 C CA . ILE A 1 279 ? 4.561 8.172 -26.412 1.00 61.56 279 ILE A CA 1
ATOM 2316 C C . ILE A 1 279 ? 5.175 9.198 -25.428 1.00 61.56 279 ILE A C 1
ATOM 2318 O O . ILE A 1 279 ? 6.021 10.015 -25.776 1.00 61.56 279 ILE A O 1
ATOM 2322 N N . SER A 1 280 ? 4.799 9.113 -24.155 1.00 57.16 280 SER A N 1
ATOM 2323 C CA . SER A 1 280 ? 5.245 9.937 -23.044 1.00 57.16 280 SER A CA 1
ATOM 2324 C C . SER A 1 280 ? 6.723 9.829 -22.674 1.00 57.16 280 SER A C 1
ATOM 2326 O O . SER A 1 280 ? 7.187 10.580 -21.829 1.00 57.16 280 SER A O 1
ATOM 2328 N N . LEU A 1 281 ? 7.494 8.897 -23.232 1.00 59.47 281 LEU A N 1
ATOM 2329 C CA . LEU A 1 281 ? 8.893 8.718 -22.818 1.00 59.47 281 LEU A CA 1
ATOM 2330 C C . LEU A 1 281 ? 9.837 9.834 -23.306 1.00 59.47 281 LEU A C 1
ATOM 2332 O O . LEU A 1 281 ? 10.991 9.873 -22.897 1.00 59.47 281 LEU A O 1
ATOM 2336 N N . SER A 1 282 ? 9.356 10.781 -24.115 1.00 70.19 282 SER A N 1
ATOM 2337 C CA . SER A 1 282 ? 10.131 11.934 -24.590 1.00 70.19 282 SER A CA 1
ATOM 2338 C C . SER A 1 282 ? 10.178 13.113 -23.602 1.00 70.19 282 SER A C 1
ATOM 2340 O O . SER A 1 282 ? 10.389 14.253 -24.023 1.00 70.19 282 SER A O 1
ATOM 2342 N N . TYR A 1 283 ? 9.888 12.901 -22.315 1.00 72.88 283 TYR A N 1
ATOM 2343 C CA . TYR A 1 283 ? 9.771 14.004 -21.360 1.00 72.88 283 TYR A CA 1
ATOM 2344 C C . TYR A 1 283 ? 11.116 14.495 -20.830 1.00 72.88 283 TYR A C 1
ATOM 2346 O O . TYR A 1 283 ? 12.029 13.701 -20.613 1.00 72.88 283 TYR A O 1
ATOM 2354 N N . PRO A 1 284 ? 11.227 15.811 -20.576 1.00 80.19 284 PRO A N 1
ATOM 2355 C CA . PRO A 1 284 ? 12.504 16.439 -20.263 1.00 80.19 284 PRO A CA 1
ATOM 2356 C C . PRO A 1 284 ? 13.042 16.072 -18.874 1.00 80.19 284 PRO A C 1
ATOM 2358 O O . PRO A 1 284 ? 14.246 16.169 -18.659 1.00 80.19 284 PRO A O 1
ATOM 2361 N N . ASN A 1 285 ? 12.179 15.691 -17.922 1.00 90.62 285 ASN A N 1
ATOM 2362 C CA . ASN A 1 285 ? 12.583 15.346 -16.557 1.00 90.62 285 ASN A CA 1
ATOM 2363 C C . ASN A 1 285 ? 11.581 14.416 -15.843 1.00 90.62 285 ASN A C 1
ATOM 2365 O O . ASN A 1 285 ? 10.443 14.226 -16.286 1.00 90.62 285 ASN A O 1
ATOM 2369 N N . ILE A 1 286 ? 12.029 13.853 -14.714 1.00 91.50 286 ILE A N 1
ATOM 2370 C CA . ILE A 1 286 ? 11.273 12.897 -13.893 1.00 91.50 286 ILE A CA 1
ATOM 2371 C C . ILE A 1 286 ? 9.987 13.499 -13.317 1.00 91.50 286 ILE A C 1
ATOM 2373 O O . ILE A 1 286 ? 8.945 12.852 -13.344 1.00 91.50 286 ILE A O 1
ATOM 2377 N N . GLU A 1 287 ? 10.024 14.755 -12.872 1.00 95.06 287 GLU A N 1
ATOM 2378 C CA . GLU A 1 287 ? 8.870 15.448 -12.294 1.00 95.06 287 GLU A CA 1
ATOM 2379 C C . GLU A 1 287 ? 7.712 15.545 -13.298 1.00 95.06 287 GLU A C 1
ATOM 2381 O O . GLU A 1 287 ? 6.570 15.201 -12.989 1.00 95.06 287 GLU A O 1
ATOM 2386 N N . SER A 1 288 ? 8.015 15.929 -14.543 1.00 92.94 288 SER A N 1
ATOM 2387 C CA . SER A 1 288 ? 7.035 15.999 -15.634 1.00 92.94 288 SER A CA 1
ATOM 2388 C C . SER A 1 288 ? 6.421 14.635 -15.947 1.00 92.94 288 SER A C 1
ATOM 2390 O O . SER A 1 288 ? 5.245 14.549 -16.306 1.00 92.94 288 SER A O 1
ATOM 2392 N N . TRP A 1 289 ? 7.214 13.568 -15.826 1.00 91.44 289 TRP A N 1
ATOM 2393 C CA . TRP A 1 289 ? 6.756 12.198 -16.031 1.00 91.44 289 TRP A CA 1
ATOM 2394 C C . TRP A 1 289 ? 5.854 11.724 -14.878 1.00 91.44 289 TRP A C 1
ATOM 2396 O O . TRP A 1 289 ? 4.756 11.220 -15.129 1.00 91.44 289 TRP A O 1
ATOM 2406 N N . VAL A 1 290 ? 6.235 11.978 -13.622 1.00 94.94 290 VAL A N 1
ATOM 2407 C CA . VAL A 1 290 ? 5.430 11.666 -12.427 1.00 94.94 290 VAL A CA 1
ATOM 2408 C C . VAL A 1 290 ? 4.088 12.407 -12.456 1.00 94.94 290 VAL A C 1
ATOM 2410 O O . VAL A 1 290 ? 3.041 11.769 -12.365 1.00 94.94 290 VAL A O 1
ATOM 2413 N N . LYS A 1 291 ? 4.079 13.725 -12.708 1.00 95.50 291 LYS A N 1
ATOM 2414 C CA . LYS A 1 291 ? 2.860 14.566 -12.777 1.00 95.50 291 LYS A CA 1
ATOM 2415 C C . LYS A 1 291 ? 1.798 14.068 -13.761 1.00 95.50 291 LYS A C 1
ATOM 2417 O O . LYS A 1 291 ? 0.618 14.394 -13.620 1.00 95.50 291 LYS A O 1
ATOM 2422 N N . ARG A 1 292 ? 2.177 13.282 -14.770 1.00 93.31 292 ARG A N 1
ATOM 2423 C CA . ARG A 1 292 ? 1.243 12.747 -15.776 1.00 93.31 292 ARG A CA 1
ATOM 2424 C C . ARG A 1 292 ? 0.593 11.430 -15.389 1.00 93.31 292 ARG A C 1
ATOM 2426 O O . ARG A 1 292 ? -0.419 11.086 -15.999 1.00 93.31 292 ARG A O 1
ATOM 2433 N N . HIS A 1 293 ? 1.109 10.742 -14.376 1.00 95.25 293 HIS A N 1
ATOM 2434 C CA . HIS A 1 293 ? 0.426 9.583 -13.821 1.00 95.25 293 HIS A CA 1
ATOM 2435 C C . HIS A 1 293 ? -0.950 9.995 -13.309 1.00 95.25 293 HIS A C 1
ATOM 2437 O O . HIS A 1 293 ? -1.139 11.116 -12.821 1.00 95.25 293 HIS A O 1
ATOM 2443 N N . LYS A 1 294 ? -1.935 9.115 -13.457 1.00 96.25 294 LYS A N 1
ATOM 2444 C CA . LYS A 1 294 ? -3.274 9.338 -12.908 1.00 96.25 294 LYS A CA 1
ATOM 2445 C C . LYS A 1 294 ? -3.423 8.512 -11.642 1.00 96.25 294 LYS A C 1
ATOM 2447 O O . LYS A 1 294 ? -3.020 7.355 -11.605 1.00 96.25 294 LYS A O 1
ATOM 2452 N N . ILE A 1 295 ? -4.013 9.126 -10.630 1.00 97.00 295 ILE A N 1
ATOM 2453 C CA . ILE A 1 295 ? -4.367 8.471 -9.379 1.00 97.00 295 ILE A CA 1
ATOM 2454 C C . ILE A 1 295 ? -5.845 8.094 -9.423 1.00 97.00 295 ILE A C 1
ATOM 2456 O O . ILE A 1 295 ? -6.676 8.915 -9.816 1.00 97.00 295 ILE A O 1
ATOM 2460 N N . ASP A 1 296 ? -6.173 6.864 -9.036 1.00 96.38 296 ASP A N 1
ATOM 2461 C CA . ASP A 1 296 ? -7.561 6.449 -8.849 1.00 96.38 296 ASP A CA 1
ATOM 2462 C C . ASP A 1 296 ? -7.912 6.515 -7.362 1.00 96.38 296 ASP A C 1
ATOM 2464 O O . ASP A 1 296 ? -7.530 5.657 -6.570 1.00 96.38 296 ASP A O 1
ATOM 2468 N N . HIS A 1 297 ? -8.687 7.525 -6.969 1.00 94.50 297 HIS A N 1
ATOM 2469 C CA . HIS A 1 297 ? -9.107 7.716 -5.580 1.00 94.50 297 HIS A CA 1
ATOM 2470 C C . HIS A 1 297 ? -9.968 6.575 -5.016 1.00 94.50 297 HIS A C 1
ATOM 2472 O O . HIS A 1 297 ? -10.190 6.539 -3.803 1.00 94.50 297 HIS A O 1
ATOM 2478 N N . LYS A 1 298 ? -10.472 5.656 -5.844 1.00 95.31 298 LYS A N 1
ATOM 2479 C CA . LYS A 1 298 ? -11.204 4.467 -5.386 1.00 95.31 298 LYS A CA 1
ATOM 2480 C C . LYS A 1 298 ? -10.288 3.265 -5.158 1.00 95.31 298 LYS A C 1
ATOM 2482 O O . LYS A 1 298 ? -10.650 2.388 -4.386 1.00 95.31 298 LYS A O 1
ATOM 2487 N N . ASN A 1 299 ? -9.098 3.250 -5.756 1.00 95.62 299 ASN A N 1
ATOM 2488 C CA . ASN A 1 299 ? -8.167 2.121 -5.709 1.00 95.62 299 ASN A CA 1
ATOM 2489 C C . ASN A 1 299 ? -7.134 2.214 -4.568 1.00 95.62 299 ASN A C 1
ATOM 2491 O O . ASN A 1 299 ? -6.020 1.708 -4.675 1.00 95.62 299 ASN A O 1
ATOM 2495 N N . TRP A 1 300 ? -7.470 2.899 -3.474 1.00 98.38 300 TRP A N 1
ATOM 2496 C CA . TRP A 1 300 ? -6.629 2.890 -2.278 1.00 98.38 300 TRP A CA 1
ATOM 2497 C C . TRP A 1 300 ? -6.820 1.597 -1.502 1.00 98.38 300 TRP A C 1
ATOM 2499 O O . TRP A 1 300 ? -7.948 1.132 -1.332 1.00 98.38 300 TRP A O 1
ATOM 2509 N N . LYS A 1 301 ? -5.720 1.044 -0.995 1.00 98.44 301 LYS A N 1
ATOM 2510 C CA . LYS A 1 301 ? -5.725 -0.197 -0.222 1.00 98.44 301 LYS A CA 1
ATOM 2511 C C . LYS A 1 301 ? -4.866 -0.066 1.023 1.00 98.44 301 LYS A C 1
ATOM 2513 O O . LYS A 1 301 ? -3.762 0.473 0.964 1.00 98.44 301 LYS A O 1
ATOM 2518 N N . ILE A 1 302 ? -5.358 -0.601 2.134 1.00 98.69 302 ILE A N 1
ATOM 2519 C CA . ILE A 1 302 ? -4.585 -0.761 3.364 1.00 98.69 302 ILE A CA 1
ATOM 2520 C C . ILE A 1 302 ? -3.664 -1.964 3.183 1.00 98.69 302 ILE A C 1
ATOM 2522 O O . ILE A 1 302 ? -4.108 -3.062 2.847 1.00 98.69 302 ILE A O 1
ATOM 2526 N N . THR A 1 303 ? -2.373 -1.754 3.399 1.00 98.50 303 THR A N 1
ATOM 2527 C CA . THR A 1 303 ? -1.346 -2.778 3.170 1.00 98.50 303 THR A CA 1
ATOM 2528 C C . THR A 1 303 ? -0.674 -3.244 4.449 1.00 98.50 303 THR A C 1
ATOM 2530 O O . THR A 1 303 ? -0.137 -4.350 4.472 1.00 98.50 303 THR A O 1
ATOM 2533 N N . ASP A 1 304 ? -0.696 -2.426 5.500 1.00 98.50 304 ASP A N 1
ATOM 2534 C CA . ASP A 1 304 ? -0.167 -2.776 6.812 1.00 98.50 304 ASP A CA 1
ATOM 2535 C C . ASP A 1 304 ? -0.760 -1.863 7.894 1.00 98.50 304 ASP A C 1
ATOM 2537 O O . ASP A 1 304 ? -1.054 -0.694 7.630 1.00 98.50 304 ASP A O 1
ATOM 2541 N N . ILE A 1 305 ? -0.892 -2.388 9.112 1.00 98.00 305 ILE A N 1
ATOM 2542 C CA . ILE A 1 305 ? -1.269 -1.644 10.320 1.00 98.00 305 ILE A CA 1
ATOM 2543 C C . ILE A 1 305 ? -0.346 -2.087 11.452 1.00 98.00 305 ILE A C 1
ATOM 2545 O O . ILE A 1 305 ? -0.111 -3.281 11.629 1.00 98.00 305 ILE A O 1
ATOM 2549 N N . ASP A 1 306 ? 0.200 -1.131 12.204 1.00 96.06 306 ASP A N 1
ATOM 2550 C CA . ASP A 1 306 ? 1.090 -1.352 13.349 1.00 96.06 306 ASP A CA 1
ATOM 2551 C C . ASP A 1 306 ? 2.205 -2.365 13.052 1.00 96.06 306 ASP A C 1
ATOM 2553 O O . ASP A 1 306 ? 2.545 -3.224 13.868 1.00 96.06 306 ASP A O 1
ATOM 2557 N N . ASN A 1 307 ? 2.772 -2.279 11.843 1.00 95.38 307 ASN A N 1
ATOM 2558 C CA . ASN A 1 307 ? 3.863 -3.133 11.378 1.00 95.38 307 ASN A CA 1
ATOM 2559 C C . ASN A 1 307 ? 3.545 -4.648 11.430 1.00 95.38 307 ASN A C 1
ATOM 2561 O O . ASN A 1 307 ? 4.460 -5.473 11.530 1.00 95.38 307 ASN A O 1
ATOM 2565 N N . TYR A 1 308 ? 2.265 -5.025 11.351 1.00 96.88 308 TYR A N 1
ATOM 2566 C CA . TYR A 1 308 ? 1.785 -6.409 11.370 1.00 96.88 308 TYR A CA 1
ATOM 2567 C C . TYR A 1 308 ? 2.408 -7.262 10.255 1.00 96.88 308 TYR A C 1
ATOM 2569 O O . TYR A 1 308 ? 2.843 -8.395 10.479 1.00 96.88 308 TYR A O 1
ATOM 2577 N N . MET A 1 309 ? 2.547 -6.687 9.060 1.00 95.62 309 MET A N 1
ATOM 2578 C CA . MET A 1 309 ? 3.202 -7.290 7.896 1.00 95.62 309 MET A CA 1
ATOM 2579 C C . MET A 1 309 ? 4.682 -6.922 7.774 1.00 95.62 309 MET A C 1
ATOM 2581 O O . MET A 1 309 ? 5.287 -7.166 6.728 1.00 95.62 309 MET A O 1
ATOM 2585 N N . LYS A 1 310 ? 5.287 -6.355 8.825 1.00 93.94 310 LYS A N 1
ATOM 2586 C CA . LYS A 1 310 ? 6.678 -5.878 8.823 1.00 93.94 310 LYS A CA 1
ATOM 2587 C C . LYS A 1 310 ? 6.954 -4.871 7.690 1.00 93.94 310 LYS A C 1
ATOM 2589 O O . LYS A 1 310 ? 7.998 -4.944 7.040 1.00 93.94 310 LYS A O 1
ATOM 2594 N N . GLY A 1 311 ? 5.999 -3.982 7.408 1.00 90.94 311 GLY A N 1
ATOM 2595 C CA . GLY A 1 311 ? 6.062 -2.978 6.341 1.00 90.94 311 GLY A CA 1
ATOM 2596 C C . GLY A 1 311 ? 5.594 -3.465 4.963 1.00 90.94 311 GLY A C 1
ATOM 2597 O O . GLY A 1 311 ? 5.825 -2.766 3.972 1.00 90.94 311 GLY A O 1
ATOM 2598 N N . ASN A 1 312 ? 4.994 -4.661 4.902 1.00 95.81 312 ASN A N 1
ATOM 2599 C CA . ASN A 1 312 ? 4.445 -5.336 3.719 1.00 95.81 312 ASN A CA 1
ATOM 2600 C C . ASN A 1 312 ? 5.312 -5.182 2.444 1.00 95.81 312 ASN A C 1
ATOM 2602 O O . ASN A 1 312 ? 4.972 -4.388 1.554 1.00 95.81 312 ASN A O 1
ATOM 2606 N N . PRO A 1 313 ? 6.455 -5.894 2.343 1.00 95.62 313 PRO A N 1
ATOM 2607 C CA . PRO A 1 313 ? 7.358 -5.773 1.198 1.00 95.62 313 PRO A CA 1
ATOM 2608 C C . PRO A 1 313 ? 6.669 -6.151 -0.123 1.00 95.62 313 PRO A C 1
ATOM 2610 O O . PRO A 1 313 ? 5.777 -6.998 -0.150 1.00 95.62 313 PRO A O 1
ATOM 2613 N N . PHE A 1 314 ? 7.115 -5.554 -1.232 1.00 96.31 314 PHE A N 1
ATOM 2614 C CA . PHE A 1 314 ? 6.517 -5.770 -2.558 1.00 96.31 314 PHE A CA 1
ATOM 2615 C C . PHE A 1 314 ? 6.707 -7.186 -3.118 1.00 96.31 314 PHE A C 1
ATOM 2617 O O . PHE A 1 314 ? 5.962 -7.611 -3.997 1.00 96.31 314 PHE A O 1
ATOM 2624 N N . PHE A 1 315 ? 7.690 -7.924 -2.614 1.00 95.25 315 PHE A N 1
ATOM 2625 C CA . PHE A 1 315 ? 8.159 -9.161 -3.231 1.00 95.25 315 PHE A CA 1
ATOM 2626 C C . PHE A 1 315 ? 7.451 -10.405 -2.705 1.00 95.25 315 PHE A C 1
ATOM 2628 O O . PHE A 1 315 ? 6.994 -10.463 -1.560 1.00 95.25 315 PHE A O 1
ATOM 2635 N N . LYS A 1 316 ? 7.399 -11.447 -3.538 1.00 87.06 316 LYS A N 1
ATOM 2636 C CA . LYS A 1 316 ? 6.833 -12.747 -3.157 1.00 87.06 316 LYS A CA 1
ATOM 2637 C C . LYS A 1 316 ? 7.640 -13.457 -2.085 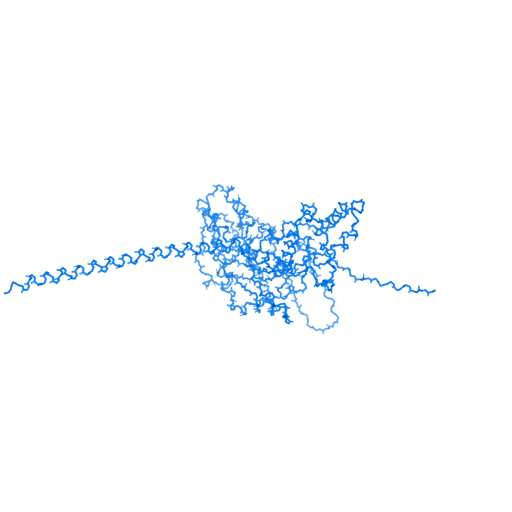1.00 87.06 316 LYS A C 1
ATOM 2639 O O . LYS A 1 316 ? 7.095 -13.894 -1.073 1.00 87.06 316 LYS A O 1
ATOM 2644 N N . LYS A 1 317 ? 8.947 -13.529 -2.303 1.00 88.94 317 LYS A N 1
ATOM 2645 C CA . LYS A 1 317 ? 9.911 -14.079 -1.362 1.00 88.94 317 LYS A CA 1
ATOM 2646 C C . LYS A 1 317 ? 10.995 -13.045 -1.116 1.00 88.94 317 LYS A C 1
ATOM 2648 O O . LYS A 1 317 ? 11.446 -12.365 -2.038 1.00 88.94 317 LYS A O 1
ATOM 2653 N N . VAL A 1 318 ? 11.408 -12.956 0.142 1.00 86.62 318 VAL A N 1
ATOM 2654 C CA . VAL A 1 318 ? 12.601 -12.218 0.540 1.00 86.62 318 VAL A CA 1
ATOM 2655 C C . VAL A 1 318 ? 13.722 -13.238 0.701 1.00 86.62 318 VAL A C 1
ATOM 2657 O O . VAL A 1 318 ? 13.669 -14.074 1.601 1.00 86.62 318 VAL A O 1
ATOM 2660 N N . GLY A 1 319 ? 14.679 -13.196 -0.215 1.00 88.06 319 GLY A N 1
ATOM 2661 C CA . GLY A 1 319 ? 15.941 -13.921 -0.168 1.00 88.06 319 GLY A CA 1
ATOM 2662 C C . GLY A 1 319 ? 17.131 -12.971 -0.048 1.00 88.06 319 GLY A C 1
ATOM 2663 O O . GLY A 1 319 ? 16.968 -11.746 -0.005 1.00 88.06 319 GLY A O 1
ATOM 2664 N N . ASP A 1 320 ? 18.327 -13.531 0.029 1.00 88.25 320 ASP A N 1
ATOM 2665 C CA . ASP A 1 320 ? 19.579 -12.781 0.038 1.00 88.25 320 ASP A CA 1
ATOM 2666 C C . ASP A 1 320 ? 20.271 -12.798 -1.338 1.00 88.25 320 ASP A C 1
ATOM 2668 O O . ASP A 1 320 ? 19.723 -13.262 -2.338 1.00 88.25 320 ASP A O 1
ATOM 2672 N N . SER A 1 321 ? 21.473 -12.225 -1.427 1.00 82.56 321 SER A N 1
ATOM 2673 C CA . SER A 1 321 ? 22.231 -12.210 -2.682 1.00 82.56 321 SER A CA 1
ATOM 2674 C C . SER A 1 321 ? 22.645 -13.608 -3.142 1.00 82.56 321 SER A C 1
ATOM 2676 O O . SER A 1 321 ? 22.721 -13.846 -4.346 1.00 82.56 321 SER A O 1
ATOM 2678 N N . SER A 1 322 ? 22.885 -14.530 -2.203 1.00 89.44 322 SER A N 1
ATOM 2679 C CA . SER A 1 322 ? 23.291 -15.897 -2.525 1.00 89.44 322 SER A CA 1
ATOM 2680 C C . SER A 1 322 ? 22.159 -16.676 -3.188 1.00 89.44 322 SER A C 1
ATOM 2682 O O . SER A 1 322 ? 22.429 -17.512 -4.044 1.00 89.44 322 SER A O 1
ATOM 2684 N N . ASP A 1 323 ? 20.896 -16.350 -2.892 1.00 88.88 323 ASP A N 1
ATOM 2685 C CA . ASP A 1 323 ? 19.746 -16.917 -3.603 1.00 88.88 323 ASP A CA 1
ATOM 2686 C C . ASP A 1 323 ? 19.791 -16.600 -5.109 1.00 88.88 323 ASP A C 1
ATOM 2688 O O . ASP A 1 323 ? 19.524 -17.478 -5.932 1.00 88.88 323 ASP A O 1
ATOM 2692 N N . PHE A 1 324 ? 20.186 -15.377 -5.486 1.00 88.06 324 PHE A N 1
ATOM 2693 C CA . PHE A 1 324 ? 20.348 -15.011 -6.897 1.00 88.06 324 PHE A CA 1
ATOM 2694 C C . PHE A 1 324 ? 21.564 -15.688 -7.537 1.00 88.06 324 PHE A C 1
ATOM 2696 O O . PHE A 1 324 ? 21.476 -16.165 -8.669 1.00 88.06 324 PHE A O 1
ATOM 2703 N N . ASP A 1 325 ? 22.688 -15.767 -6.824 1.00 87.38 325 ASP A N 1
ATOM 2704 C CA . ASP A 1 325 ? 23.881 -16.453 -7.329 1.00 87.38 325 ASP A CA 1
ATOM 2705 C C . ASP A 1 325 ? 23.596 -17.942 -7.563 1.00 87.38 325 ASP A C 1
ATOM 2707 O O . ASP A 1 325 ? 23.917 -18.476 -8.625 1.00 87.38 325 ASP A O 1
ATOM 2711 N N . ASN A 1 326 ? 22.907 -18.592 -6.621 1.00 89.62 326 ASN A N 1
ATOM 2712 C CA . ASN A 1 326 ? 22.455 -19.975 -6.742 1.00 89.62 326 ASN A CA 1
ATOM 2713 C C . ASN A 1 326 ? 21.485 -20.151 -7.914 1.00 89.62 326 ASN A C 1
ATOM 2715 O O . ASN A 1 326 ? 21.588 -21.134 -8.643 1.00 89.62 326 ASN A O 1
ATOM 2719 N N . PHE A 1 327 ? 20.576 -19.195 -8.135 1.00 86.19 327 PHE A N 1
ATOM 2720 C CA . PHE A 1 327 ? 19.713 -19.182 -9.315 1.00 86.19 327 PHE A CA 1
ATOM 2721 C C . PHE A 1 327 ? 20.534 -19.155 -10.615 1.00 86.19 327 PHE A C 1
ATOM 2723 O O . PHE A 1 327 ? 20.321 -19.989 -11.495 1.00 86.19 327 PHE A O 1
ATOM 2730 N N . VAL A 1 328 ? 21.512 -18.253 -10.726 1.00 84.81 328 VAL A N 1
ATOM 2731 C CA . VAL A 1 328 ? 22.378 -18.141 -11.911 1.00 84.81 328 VAL A CA 1
ATOM 2732 C C . VAL A 1 328 ? 23.231 -19.397 -12.115 1.00 84.81 328 VAL A C 1
ATOM 2734 O O . VAL A 1 328 ? 23.377 -19.852 -13.250 1.00 84.81 328 VAL A O 1
ATOM 2737 N N . ILE A 1 329 ? 23.800 -19.956 -11.042 1.00 87.69 329 ILE A N 1
ATOM 2738 C CA . ILE A 1 329 ? 24.593 -21.193 -11.082 1.00 87.69 329 ILE A CA 1
ATOM 2739 C C . ILE A 1 329 ? 23.724 -22.352 -11.563 1.00 87.69 329 ILE A C 1
ATOM 2741 O O . ILE A 1 329 ? 24.095 -23.014 -12.528 1.00 87.69 329 ILE A O 1
ATOM 2745 N N . LYS A 1 330 ? 22.540 -22.532 -10.968 1.00 87.00 330 LYS A N 1
ATOM 2746 C CA . LYS A 1 330 ? 21.598 -23.591 -11.337 1.00 87.00 330 LYS A CA 1
ATOM 2747 C C . LYS A 1 330 ? 21.241 -23.543 -12.825 1.00 87.00 330 LYS A C 1
ATOM 2749 O O . LYS A 1 330 ? 21.342 -24.558 -13.503 1.00 87.00 330 LYS A O 1
ATOM 2754 N N . ILE A 1 331 ? 20.908 -22.361 -13.355 1.00 82.19 331 ILE A N 1
ATOM 2755 C CA . ILE A 1 331 ? 20.606 -22.193 -14.788 1.00 82.19 331 ILE A CA 1
ATOM 2756 C C . ILE A 1 331 ? 21.802 -22.589 -15.663 1.00 82.19 331 ILE A C 1
ATOM 2758 O O . ILE A 1 331 ? 21.630 -23.276 -16.669 1.00 82.19 331 ILE A O 1
ATOM 2762 N N . LYS A 1 332 ? 23.023 -22.197 -15.277 1.00 81.75 332 LYS A N 1
ATOM 2763 C CA . LYS A 1 332 ? 24.244 -22.558 -16.014 1.00 81.75 332 LYS A CA 1
ATOM 2764 C C . LYS A 1 332 ? 24.534 -24.058 -15.975 1.00 81.75 332 LYS A C 1
ATOM 2766 O O . LYS A 1 332 ? 24.985 -24.595 -16.981 1.00 81.75 332 LYS A O 1
ATOM 2771 N N . GLU A 1 333 ? 24.303 -24.715 -14.841 1.00 84.06 333 GLU A N 1
ATOM 2772 C CA . GLU A 1 333 ? 24.503 -26.158 -14.671 1.00 84.06 333 GLU A CA 1
ATOM 2773 C C . GLU A 1 333 ? 23.494 -26.966 -15.494 1.00 84.06 333 GLU A C 1
ATOM 2775 O O . GLU A 1 333 ? 23.889 -27.864 -16.240 1.00 84.06 333 GLU A O 1
ATOM 2780 N N . GLU A 1 334 ? 22.209 -26.604 -15.422 1.00 80.25 334 GLU A N 1
ATOM 2781 C CA . GLU A 1 334 ? 21.122 -27.276 -16.147 1.00 80.25 334 GLU A CA 1
ATOM 2782 C C . GLU A 1 334 ? 21.250 -27.133 -17.671 1.00 80.25 334 GLU A C 1
ATOM 2784 O O . GLU A 1 334 ? 20.792 -28.003 -18.408 1.00 80.25 334 GLU A O 1
ATOM 2789 N N . HIS A 1 335 ? 21.893 -26.062 -18.145 1.00 69.94 335 HIS A N 1
ATOM 2790 C CA . HIS A 1 335 ? 22.028 -25.731 -19.568 1.00 69.94 335 HIS A CA 1
ATOM 2791 C C . HIS A 1 335 ? 23.491 -25.811 -20.039 1.00 69.94 335 HIS A C 1
ATOM 2793 O O . HIS A 1 335 ? 23.947 -25.014 -20.861 1.00 69.94 335 HIS A O 1
ATOM 2799 N N . THR A 1 336 ? 24.258 -26.758 -19.491 1.00 59.00 336 THR A N 1
ATOM 2800 C CA . THR A 1 336 ? 25.684 -26.911 -19.800 1.00 59.00 336 THR A CA 1
ATOM 2801 C C . THR A 1 336 ? 25.950 -27.273 -21.279 1.00 59.00 336 THR A C 1
ATOM 2803 O O . THR A 1 336 ? 25.167 -27.998 -21.898 1.00 59.00 336 THR A O 1
ATOM 2806 N N . PRO A 1 337 ? 27.091 -26.830 -21.856 1.00 50.41 337 PRO A N 1
ATOM 2807 C CA . PRO A 1 337 ? 27.366 -26.863 -23.302 1.00 50.41 337 PRO A CA 1
ATOM 2808 C C . PRO A 1 337 ? 27.434 -28.242 -23.973 1.00 50.41 337 PRO A C 1
ATOM 2810 O O . PRO A 1 337 ? 27.490 -28.307 -25.197 1.00 50.41 337 PRO A O 1
ATOM 2813 N N . GLU A 1 338 ? 27.476 -29.340 -23.213 1.00 56.88 338 GLU A N 1
ATOM 2814 C CA . GLU A 1 338 ? 27.515 -30.693 -23.788 1.00 56.88 338 GLU A CA 1
ATOM 2815 C C . GLU A 1 338 ? 26.157 -31.160 -24.336 1.00 56.88 338 GLU A C 1
ATOM 2817 O O . GLU A 1 338 ? 26.122 -32.119 -25.105 1.00 56.88 338 GLU A O 1
ATOM 2822 N N . LYS A 1 339 ? 25.048 -30.495 -23.977 1.00 54.69 339 LYS A N 1
ATOM 2823 C CA . LYS A 1 339 ? 23.699 -30.849 -24.461 1.00 54.69 339 LYS A CA 1
ATOM 2824 C C . LYS A 1 339 ? 23.119 -29.893 -25.495 1.00 54.69 339 LYS A C 1
ATOM 2826 O O . LYS A 1 339 ? 22.360 -30.345 -26.334 1.00 54.69 339 LYS A O 1
ATOM 2831 N N . ASP A 1 340 ? 23.526 -28.634 -25.479 1.00 53.81 340 ASP A N 1
ATOM 2832 C CA . ASP A 1 340 ? 23.325 -27.658 -26.545 1.00 53.81 340 ASP A CA 1
ATOM 2833 C C . ASP A 1 340 ? 24.364 -26.560 -26.321 1.00 53.81 340 ASP A C 1
ATOM 2835 O O . ASP A 1 340 ? 24.601 -26.156 -25.182 1.00 53.81 340 ASP A O 1
ATOM 2839 N N . ASP A 1 341 ? 25.022 -26.086 -27.378 1.00 58.97 341 ASP A N 1
ATOM 2840 C CA . ASP A 1 341 ? 26.074 -25.077 -27.266 1.00 58.97 341 ASP A CA 1
ATOM 2841 C C . ASP A 1 341 ? 25.481 -23.792 -26.658 1.00 58.97 341 ASP A C 1
ATOM 2843 O O . ASP A 1 341 ? 24.853 -22.987 -27.342 1.00 58.97 341 ASP A O 1
ATOM 2847 N N . TYR A 1 342 ? 25.636 -23.612 -25.344 1.00 58.44 342 TYR A N 1
ATOM 2848 C CA . TYR A 1 342 ? 25.106 -22.487 -24.568 1.00 58.44 342 TYR A CA 1
ATOM 2849 C C . TYR A 1 342 ? 25.531 -21.138 -25.161 1.00 58.44 342 TYR A C 1
ATOM 2851 O O . TYR A 1 342 ? 24.798 -20.156 -25.074 1.00 58.44 342 TYR A O 1
ATOM 2859 N N . ARG A 1 343 ? 26.692 -21.083 -25.834 1.00 59.69 343 ARG A N 1
ATOM 2860 C CA . ARG A 1 343 ? 27.119 -19.900 -26.594 1.00 59.69 343 ARG A CA 1
ATOM 2861 C C . ARG A 1 343 ? 26.308 -19.696 -27.866 1.00 59.69 343 ARG A C 1
ATOM 2863 O O . ARG A 1 343 ? 26.079 -18.544 -28.216 1.00 59.69 343 ARG A O 1
ATOM 2870 N N . ASN A 1 344 ? 25.854 -20.759 -28.526 1.00 61.53 344 ASN A N 1
ATOM 2871 C CA . ASN A 1 344 ? 24.914 -20.674 -29.643 1.00 61.53 344 ASN A CA 1
ATOM 2872 C C . ASN A 1 344 ? 23.490 -20.377 -29.179 1.00 61.53 344 ASN A C 1
ATOM 2874 O O . ASN A 1 344 ? 22.798 -19.645 -29.870 1.00 61.53 344 ASN A O 1
ATOM 2878 N N . LEU A 1 345 ? 23.044 -20.866 -28.016 1.00 60.59 345 LEU A N 1
ATOM 2879 C CA . LEU A 1 345 ? 21.773 -20.424 -27.432 1.00 60.59 345 LEU A CA 1
ATOM 2880 C C . LEU A 1 345 ? 21.836 -18.943 -27.069 1.00 60.59 345 LEU A C 1
ATOM 2882 O O . LEU A 1 345 ? 20.967 -18.185 -27.487 1.00 60.59 345 LEU A O 1
ATOM 2886 N N . ILE A 1 346 ? 22.886 -18.509 -26.364 1.00 61.50 346 ILE A N 1
ATOM 2887 C CA . ILE A 1 346 ? 23.098 -17.088 -26.101 1.00 61.50 346 ILE A CA 1
ATOM 2888 C C . ILE A 1 346 ? 23.194 -16.336 -27.420 1.00 61.50 346 ILE A C 1
ATOM 2890 O O . ILE A 1 346 ? 22.493 -15.364 -27.541 1.00 61.50 346 ILE A O 1
ATOM 2894 N N . SER A 1 347 ? 23.953 -16.746 -28.436 1.00 62.62 347 SER A N 1
ATOM 2895 C CA . SER A 1 347 ? 24.037 -15.967 -29.686 1.00 62.62 347 SER A CA 1
ATOM 2896 C C . SER A 1 347 ? 22.732 -15.960 -30.498 1.00 62.62 347 SER A C 1
ATOM 2898 O O . SER A 1 347 ? 22.429 -14.967 -31.157 1.00 62.62 347 SER A O 1
ATOM 2900 N N . LYS A 1 348 ? 21.939 -17.038 -30.427 1.00 63.16 348 LYS A N 1
ATOM 2901 C CA . LYS A 1 348 ? 20.615 -17.172 -31.057 1.00 63.16 348 LYS A CA 1
ATOM 2902 C C . LYS A 1 348 ? 19.547 -16.347 -30.340 1.00 63.16 348 LYS A C 1
ATOM 2904 O O . LYS A 1 348 ? 18.604 -15.891 -30.983 1.00 63.16 348 LYS A O 1
ATOM 2909 N N . TYR A 1 349 ? 19.666 -16.185 -29.023 1.00 57.66 349 TYR A N 1
ATOM 2910 C CA . TYR A 1 349 ? 18.647 -15.550 -28.184 1.00 57.66 349 TYR A CA 1
ATOM 2911 C C . TYR A 1 349 ? 19.063 -14.201 -27.594 1.00 57.66 349 TYR A C 1
ATOM 2913 O O . TYR A 1 349 ? 18.184 -13.440 -27.192 1.00 57.66 349 TYR A O 1
ATOM 2921 N N . SER A 1 350 ? 20.355 -13.879 -27.593 1.00 56.09 350 SER A N 1
ATOM 2922 C CA . SER A 1 350 ? 20.887 -12.543 -27.357 1.00 56.09 350 SER A CA 1
ATOM 2923 C C . SER A 1 350 ? 20.346 -11.689 -28.475 1.00 56.09 350 SER A C 1
ATOM 2925 O O . SER A 1 350 ? 20.572 -11.984 -29.651 1.00 56.09 350 SER A O 1
ATOM 2927 N N . PHE A 1 351 ? 19.597 -10.665 -28.100 1.00 55.62 351 PHE A N 1
ATOM 2928 C CA . PHE A 1 351 ? 19.089 -9.677 -29.025 1.00 55.62 351 PHE A CA 1
ATOM 2929 C C . PHE A 1 351 ? 20.267 -9.082 -29.807 1.00 55.62 351 PHE A C 1
ATOM 2931 O O . PHE A 1 351 ? 20.980 -8.216 -29.311 1.00 55.62 351 PHE A O 1
ATOM 2938 N N . ARG A 1 352 ? 20.492 -9.556 -31.038 1.00 48.19 352 ARG A N 1
ATOM 2939 C CA . ARG A 1 352 ? 21.123 -8.709 -32.044 1.00 48.19 352 ARG A CA 1
ATOM 2940 C C . ARG A 1 352 ? 20.140 -7.576 -32.278 1.00 48.19 352 ARG A C 1
ATOM 2942 O O . ARG A 1 352 ? 18.977 -7.841 -32.578 1.00 48.19 352 ARG A O 1
ATOM 2949 N N . ASP A 1 353 ? 20.601 -6.349 -32.065 1.00 45.12 353 ASP A N 1
ATOM 2950 C CA . ASP A 1 353 ? 19.850 -5.141 -32.376 1.00 45.12 353 ASP A CA 1
ATOM 2951 C C . ASP A 1 353 ? 19.155 -5.300 -33.734 1.00 45.12 353 ASP A C 1
ATOM 2953 O O . ASP A 1 353 ? 19.765 -5.731 -34.713 1.00 45.12 353 ASP A O 1
ATOM 2957 N N . ASN A 1 354 ? 17.857 -4.994 -33.768 1.00 43.81 354 ASN A N 1
ATOM 2958 C CA . ASN A 1 354 ? 16.937 -5.182 -34.897 1.00 43.81 354 ASN A CA 1
ATOM 2959 C C . ASN A 1 354 ? 17.268 -4.318 -36.138 1.00 43.81 354 ASN A C 1
ATOM 2961 O O . ASN A 1 354 ? 16.372 -3.942 -36.889 1.00 43.81 354 ASN A O 1
ATOM 2965 N N . THR A 1 355 ? 18.527 -3.960 -36.376 1.00 45.62 355 THR A N 1
ATOM 2966 C CA . THR A 1 355 ? 18.931 -3.108 -37.499 1.00 45.62 355 THR A CA 1
ATOM 2967 C C . THR A 1 355 ? 19.198 -3.873 -38.799 1.00 45.62 355 THR A C 1
ATOM 2969 O O . THR A 1 355 ? 19.423 -3.222 -39.809 1.00 45.62 355 THR A O 1
ATOM 2972 N N . ASP A 1 356 ? 19.129 -5.212 -38.808 1.00 42.66 356 ASP A N 1
ATOM 2973 C CA . ASP A 1 356 ? 19.486 -6.055 -39.970 1.00 42.66 356 ASP A CA 1
ATOM 2974 C C . ASP A 1 356 ? 18.364 -7.022 -40.432 1.00 42.66 356 ASP A C 1
ATOM 2976 O O . ASP A 1 356 ? 18.626 -8.122 -40.922 1.00 42.66 356 ASP A O 1
ATOM 2980 N N . PHE A 1 357 ? 17.089 -6.632 -40.307 1.00 44.22 357 PHE A N 1
ATOM 2981 C CA . PHE A 1 357 ? 15.952 -7.434 -40.796 1.00 44.22 357 PHE A CA 1
ATOM 2982 C C . PHE A 1 357 ? 15.478 -6.969 -42.186 1.00 44.22 357 PHE A C 1
ATOM 2984 O O . PHE A 1 357 ? 14.711 -6.020 -42.335 1.00 44.22 357 PHE A O 1
ATOM 2991 N N . GLY A 1 358 ? 15.984 -7.640 -43.228 1.00 41.12 358 GLY A N 1
ATOM 2992 C CA . GLY A 1 358 ? 15.700 -7.376 -44.644 1.00 41.12 358 GLY A CA 1
ATOM 2993 C C . GLY A 1 358 ? 14.396 -7.997 -45.184 1.00 41.12 358 GLY A C 1
ATOM 2994 O O . GLY A 1 358 ? 14.371 -9.126 -45.661 1.00 41.12 358 GLY A O 1
ATOM 2995 N N . ASP A 1 359 ? 13.329 -7.205 -45.153 1.00 53.56 359 ASP A N 1
ATOM 2996 C CA . ASP A 1 359 ? 12.435 -6.775 -46.251 1.00 53.56 359 ASP A CA 1
ATOM 2997 C C . ASP A 1 359 ? 11.651 -7.732 -47.187 1.00 53.56 359 ASP A C 1
ATOM 2999 O O . ASP A 1 359 ? 10.958 -7.212 -48.059 1.00 53.56 359 ASP A O 1
ATOM 3003 N N . ARG A 1 360 ? 11.651 -9.076 -47.095 1.00 45.19 360 ARG A N 1
ATOM 3004 C CA . ARG A 1 360 ? 10.755 -9.862 -48.005 1.00 45.19 360 ARG A CA 1
ATOM 3005 C C . ARG A 1 360 ? 9.928 -11.010 -47.432 1.00 45.19 360 ARG A C 1
ATOM 3007 O O . ARG A 1 360 ? 8.948 -11.372 -48.072 1.00 45.19 360 ARG A O 1
ATOM 3014 N N . GLY A 1 361 ? 10.248 -11.539 -46.252 1.00 47.25 361 GLY A N 1
ATOM 3015 C CA . GLY A 1 361 ? 9.411 -12.559 -45.592 1.00 47.25 361 GLY A CA 1
ATOM 3016 C C . GLY A 1 361 ? 8.368 -11.992 -44.623 1.00 47.25 361 GLY A C 1
ATOM 3017 O O . GLY A 1 361 ? 7.401 -12.662 -44.296 1.00 47.25 361 GLY A O 1
ATOM 3018 N N . GLU A 1 362 ? 8.544 -10.744 -44.181 1.00 47.66 362 GLU A N 1
ATOM 3019 C CA . GLU A 1 362 ? 7.850 -10.210 -43.003 1.00 47.66 362 GLU A CA 1
ATOM 3020 C C . GLU A 1 362 ? 6.566 -9.429 -43.288 1.00 47.66 362 GLU A C 1
ATOM 3022 O O . GLU A 1 362 ? 5.926 -9.013 -42.335 1.00 47.66 362 GLU A O 1
ATOM 3027 N N . ARG A 1 363 ? 6.136 -9.192 -44.534 1.00 52.00 363 ARG A N 1
ATOM 3028 C CA . ARG A 1 363 ? 4.847 -8.491 -44.728 1.00 52.00 363 ARG A CA 1
ATOM 3029 C C . ARG A 1 363 ? 3.680 -9.346 -44.247 1.00 52.00 363 ARG A C 1
ATOM 3031 O O . ARG A 1 363 ? 2.887 -8.882 -43.440 1.00 52.00 363 ARG A O 1
ATOM 3038 N N . ASP A 1 364 ? 3.676 -10.610 -44.645 1.00 52.50 364 ASP A N 1
ATOM 3039 C CA . ASP A 1 364 ? 2.618 -11.543 -44.268 1.00 52.50 364 ASP A CA 1
ATOM 3040 C C . ASP A 1 364 ? 2.700 -11.898 -42.771 1.00 52.50 364 ASP A C 1
ATOM 3042 O O . ASP A 1 364 ? 1.680 -11.957 -42.092 1.00 52.50 364 ASP A O 1
ATOM 3046 N N . GLU A 1 365 ? 3.910 -12.014 -42.209 1.00 49.03 365 GLU A N 1
ATOM 3047 C CA . GLU A 1 365 ? 4.107 -12.305 -40.780 1.00 49.03 365 GLU A CA 1
ATOM 3048 C C . GLU A 1 365 ? 3.873 -11.085 -39.872 1.00 49.03 365 GLU A C 1
ATOM 3050 O O . GLU A 1 365 ? 3.402 -11.238 -38.746 1.00 49.03 365 GLU A O 1
ATOM 3055 N N . ARG A 1 366 ? 4.163 -9.862 -40.340 1.00 48.81 366 ARG A N 1
ATOM 3056 C CA . ARG A 1 366 ? 3.877 -8.614 -39.615 1.00 48.81 366 ARG A CA 1
ATOM 3057 C C . ARG A 1 366 ? 2.390 -8.288 -39.646 1.00 48.81 366 ARG A C 1
ATOM 3059 O O . ARG A 1 366 ? 1.881 -7.797 -38.644 1.00 48.81 366 ARG A O 1
ATOM 3066 N N . ASP A 1 367 ? 1.698 -8.591 -40.739 1.00 57.56 367 ASP A N 1
ATOM 3067 C CA . ASP A 1 367 ? 0.247 -8.439 -40.828 1.00 57.56 367 ASP A CA 1
ATOM 3068 C C . ASP A 1 367 ? -0.464 -9.517 -39.989 1.00 57.56 367 ASP A C 1
ATOM 3070 O O . ASP A 1 367 ? -1.394 -9.191 -39.248 1.00 57.56 367 ASP A O 1
ATOM 3074 N N . GLU A 1 368 ? 0.031 -10.763 -39.964 1.00 58.31 368 GLU A N 1
ATOM 3075 C CA . GLU A 1 368 ? -0.442 -11.796 -39.026 1.00 58.31 368 GLU A CA 1
ATOM 3076 C C . GLU A 1 368 ? -0.146 -11.412 -37.563 1.00 58.31 368 GLU A C 1
ATOM 3078 O O . GLU A 1 368 ? -0.968 -11.637 -36.676 1.00 58.31 368 GLU A O 1
ATOM 3083 N N . PHE A 1 369 ? 0.994 -10.768 -37.299 1.00 53.25 369 PHE A N 1
ATOM 3084 C CA . PHE A 1 369 ? 1.380 -10.257 -35.983 1.00 53.25 369 PHE A CA 1
ATOM 3085 C C . PHE A 1 369 ? 0.525 -9.071 -35.525 1.00 53.25 369 PHE A C 1
ATOM 3087 O O . PHE A 1 369 ? 0.078 -9.069 -34.384 1.00 53.25 369 PHE A O 1
ATOM 3094 N N . ILE A 1 370 ? 0.262 -8.081 -36.385 1.00 59.09 370 ILE A N 1
ATOM 3095 C CA . ILE A 1 370 ? -0.626 -6.950 -36.073 1.00 59.09 370 ILE A CA 1
ATOM 3096 C C . ILE A 1 370 ? -2.047 -7.465 -35.841 1.00 59.09 370 ILE A C 1
ATOM 3098 O O . ILE A 1 370 ? -2.700 -7.023 -34.899 1.00 59.09 370 ILE A O 1
ATOM 3102 N N . THR A 1 371 ? -2.491 -8.445 -36.632 1.00 66.44 371 THR A N 1
ATOM 3103 C CA . THR A 1 371 ? -3.795 -9.098 -36.458 1.00 66.44 371 THR A CA 1
ATOM 3104 C C . THR A 1 371 ? -3.858 -9.851 -35.130 1.00 66.44 371 THR A C 1
ATOM 3106 O O . THR A 1 371 ? -4.755 -9.592 -34.338 1.00 66.44 371 THR A O 1
ATOM 3109 N N . LYS A 1 372 ? -2.855 -10.676 -34.800 1.00 58.81 372 LYS A N 1
ATOM 3110 C CA . LYS A 1 372 ? -2.782 -11.386 -33.512 1.00 58.81 372 LYS A CA 1
ATOM 3111 C C . LYS A 1 372 ? -2.602 -10.451 -32.323 1.00 58.81 372 LYS A C 1
ATOM 3113 O O . LYS A 1 372 ? -3.094 -10.758 -31.249 1.00 58.81 372 LYS A O 1
ATOM 3118 N N . GLN A 1 373 ? -1.916 -9.321 -32.475 1.00 45.44 373 GLN A N 1
ATOM 3119 C CA . GLN A 1 373 ? -1.766 -8.321 -31.420 1.00 45.44 373 GLN A CA 1
ATOM 3120 C C . GLN A 1 373 ? -3.069 -7.535 -31.213 1.00 45.44 373 GLN A C 1
ATOM 3122 O O . GLN A 1 373 ? -3.401 -7.228 -30.073 1.00 45.44 373 GLN A O 1
ATOM 3127 N N . HIS A 1 374 ? -3.836 -7.264 -32.274 1.00 55.94 374 HIS A N 1
ATOM 3128 C CA . HIS A 1 374 ? -5.198 -6.736 -32.168 1.00 55.94 374 HIS A CA 1
ATOM 3129 C C . HIS A 1 374 ? -6.153 -7.750 -31.532 1.00 55.94 374 HIS A C 1
ATOM 3131 O O . HIS A 1 374 ? -6.836 -7.389 -30.583 1.00 55.94 374 HIS A O 1
ATOM 3137 N N . GLU A 1 375 ? -6.130 -9.016 -31.955 1.00 56.00 375 GLU A N 1
ATOM 3138 C CA . GLU A 1 375 ? -6.910 -10.096 -31.335 1.00 56.00 375 GLU A CA 1
ATOM 3139 C C . GLU A 1 375 ? -6.509 -10.305 -29.870 1.00 56.00 375 GLU A C 1
ATOM 3141 O O . GLU A 1 375 ? -7.372 -10.473 -29.019 1.00 56.00 375 GLU A O 1
ATOM 3146 N N . TYR A 1 376 ? -5.216 -10.239 -29.537 1.00 43.16 376 TYR A N 1
ATOM 3147 C CA . TYR A 1 376 ? -4.719 -10.366 -28.166 1.00 43.16 376 TYR A CA 1
ATOM 3148 C C . TYR A 1 376 ? -5.090 -9.152 -27.310 1.00 43.16 376 TYR A C 1
ATOM 3150 O O . TYR A 1 376 ? -5.470 -9.335 -26.161 1.00 43.16 376 TYR A O 1
ATOM 3158 N N . ASN A 1 377 ? -5.037 -7.931 -27.849 1.00 45.81 377 ASN A N 1
ATOM 3159 C CA . ASN A 1 377 ? -5.490 -6.720 -27.157 1.00 45.81 377 ASN A CA 1
ATOM 3160 C C . ASN A 1 377 ? -7.016 -6.687 -26.991 1.00 45.81 377 ASN A C 1
ATOM 3162 O O . ASN A 1 377 ? -7.492 -6.218 -25.963 1.00 45.81 377 ASN A O 1
ATOM 3166 N N . GLU A 1 378 ? -7.779 -7.230 -27.943 1.00 50.62 378 GLU A N 1
ATOM 3167 C CA . GLU A 1 378 ? -9.213 -7.461 -27.774 1.00 50.62 378 GLU A CA 1
ATOM 3168 C C . GLU A 1 378 ? -9.461 -8.545 -26.718 1.00 50.62 378 GLU A C 1
ATOM 3170 O O . GLU A 1 378 ? -10.340 -8.368 -25.884 1.00 50.62 378 GLU A O 1
ATOM 3175 N N . PHE A 1 379 ? -8.674 -9.629 -26.683 1.00 39.75 379 PHE A N 1
ATOM 3176 C CA . PHE A 1 379 ? -8.807 -10.751 -25.737 1.00 39.75 379 PHE A CA 1
ATOM 3177 C C . PHE A 1 379 ? -8.328 -10.431 -24.306 1.00 39.75 379 PHE A C 1
ATOM 3179 O O . PHE A 1 379 ? -8.838 -11.023 -23.354 1.00 39.75 379 PHE A O 1
ATOM 3186 N N . PHE A 1 380 ? -7.379 -9.500 -24.156 1.00 39.69 380 PHE A N 1
ATOM 3187 C CA . PHE A 1 380 ? -6.766 -9.043 -22.900 1.00 39.69 380 PHE A CA 1
ATOM 3188 C C . PHE A 1 380 ? -7.072 -7.576 -22.560 1.00 39.69 380 PHE A C 1
ATOM 3190 O O . PHE A 1 380 ? -6.368 -6.982 -21.737 1.00 39.69 380 PHE A O 1
ATOM 3197 N N . GLU A 1 381 ? -8.176 -7.005 -23.058 1.00 43.28 381 GLU A N 1
ATOM 3198 C CA . GLU A 1 381 ? -8.900 -6.071 -22.189 1.00 43.28 381 GLU A CA 1
ATOM 3199 C C . GLU A 1 381 ? -9.022 -6.766 -20.834 1.00 43.28 381 GLU A C 1
ATOM 3201 O O . GLU A 1 381 ? -9.475 -7.919 -20.794 1.00 43.28 381 GLU A O 1
ATOM 3206 N N . PRO A 1 382 ? -8.501 -6.167 -19.748 1.00 40.19 382 PRO A N 1
ATOM 3207 C CA . PRO A 1 382 ? -8.277 -6.916 -18.530 1.00 40.19 382 PRO A CA 1
ATOM 3208 C C . PRO A 1 382 ? -9.599 -7.568 -18.146 1.00 40.19 382 PRO A C 1
ATOM 3210 O O . PRO A 1 382 ? -10.651 -6.944 -18.266 1.00 40.19 382 PRO A O 1
ATOM 3213 N N . ALA A 1 383 ? -9.575 -8.833 -17.724 1.00 42.94 383 ALA A N 1
ATOM 3214 C CA . ALA A 1 383 ? -10.797 -9.521 -17.315 1.00 42.94 383 ALA A CA 1
ATOM 3215 C C . ALA A 1 383 ? -11.591 -8.687 -16.289 1.00 42.94 383 ALA A C 1
ATOM 3217 O O . ALA A 1 383 ? -12.808 -8.781 -16.264 1.00 42.94 383 ALA A O 1
ATOM 3218 N N . SER A 1 384 ? -10.917 -7.793 -15.545 1.00 42.19 384 SER A N 1
ATOM 3219 C CA . SER A 1 384 ? -11.526 -6.761 -14.704 1.00 42.19 384 SER A CA 1
ATOM 3220 C C . SER A 1 384 ? -12.322 -5.688 -15.458 1.00 42.19 384 SER A C 1
ATOM 3222 O O . SER A 1 384 ? -13.348 -5.279 -14.940 1.00 42.19 384 SER A O 1
ATOM 3224 N N . ASN A 1 385 ? -11.905 -5.232 -16.646 1.00 41.94 385 ASN A N 1
ATOM 3225 C CA . ASN A 1 385 ? -12.686 -4.330 -17.502 1.00 41.94 385 ASN A CA 1
ATOM 3226 C C . ASN A 1 385 ? -13.847 -5.056 -18.175 1.00 41.94 385 ASN A C 1
ATOM 3228 O O . ASN A 1 385 ? -14.932 -4.500 -18.193 1.00 41.94 385 ASN A O 1
ATOM 3232 N N . ARG A 1 386 ? -13.681 -6.302 -18.639 1.00 47.16 386 ARG A N 1
ATOM 3233 C CA . ARG A 1 386 ? -14.814 -7.071 -19.184 1.00 47.16 386 ARG A CA 1
ATOM 3234 C C . ARG A 1 386 ? -15.857 -7.389 -18.115 1.00 47.16 386 ARG A C 1
ATOM 3236 O O . ARG A 1 386 ? -17.036 -7.174 -18.360 1.00 47.16 386 ARG A O 1
ATOM 3243 N N . THR A 1 387 ? -15.455 -7.803 -16.909 1.00 56.22 387 THR A N 1
ATOM 3244 C CA . THR A 1 387 ? -16.403 -7.964 -15.793 1.00 56.22 387 THR A CA 1
ATOM 3245 C C . THR A 1 387 ? -16.981 -6.629 -15.342 1.00 56.22 387 THR A C 1
ATOM 3247 O O . THR A 1 387 ? -18.155 -6.574 -15.020 1.00 56.22 387 THR A O 1
ATOM 3250 N N . PHE A 1 388 ? -16.210 -5.537 -15.358 1.00 51.44 388 PHE A N 1
ATOM 3251 C CA . PHE A 1 388 ? -16.701 -4.206 -14.983 1.00 51.44 388 PHE A CA 1
ATOM 3252 C C . PHE A 1 388 ? -17.663 -3.611 -16.016 1.00 51.44 388 PHE A C 1
ATOM 3254 O O . PHE A 1 388 ? -18.647 -2.988 -15.637 1.00 51.44 388 PHE A O 1
ATOM 3261 N N . GLU A 1 389 ? -17.423 -3.806 -17.310 1.00 62.12 389 GLU A N 1
ATOM 3262 C CA . GLU A 1 389 ? -18.333 -3.408 -18.383 1.00 62.12 389 GLU A CA 1
ATOM 3263 C C . GLU A 1 389 ? -19.573 -4.292 -18.409 1.00 62.12 389 GLU A C 1
ATOM 3265 O O . GLU A 1 389 ? -20.675 -3.785 -18.595 1.00 62.12 389 GLU A O 1
ATOM 3270 N N . GLU A 1 390 ? -19.433 -5.591 -18.152 1.00 70.50 390 GLU A N 1
ATOM 3271 C CA . GLU A 1 390 ? -20.559 -6.515 -18.071 1.00 70.50 390 GLU A CA 1
ATOM 3272 C C . GLU A 1 390 ? -21.402 -6.287 -16.802 1.00 70.50 390 GLU A C 1
ATOM 3274 O O . GLU A 1 390 ? -22.632 -6.326 -16.876 1.00 70.50 390 GLU A O 1
ATOM 3279 N N . ASP A 1 391 ? -20.775 -5.935 -15.675 1.00 65.56 391 ASP A N 1
ATOM 3280 C CA . ASP A 1 391 ? -21.443 -5.512 -14.438 1.00 65.56 391 ASP A CA 1
ATOM 3281 C C . ASP A 1 391 ? -22.060 -4.115 -14.569 1.00 65.56 391 ASP A C 1
ATOM 3283 O O . ASP A 1 391 ? -23.174 -3.894 -14.092 1.00 65.56 391 ASP A O 1
ATOM 3287 N N . ASN A 1 392 ? -21.406 -3.173 -15.258 1.00 65.38 392 ASN A N 1
ATOM 3288 C CA . ASN A 1 392 ? -22.000 -1.871 -15.573 1.00 65.38 392 ASN A CA 1
ATOM 3289 C C . ASN A 1 392 ? -23.163 -2.014 -16.551 1.00 65.38 392 ASN A C 1
ATOM 3291 O O . ASN A 1 392 ? -24.176 -1.345 -16.371 1.00 65.38 392 ASN A O 1
ATOM 3295 N N . ARG A 1 393 ? -23.070 -2.908 -17.541 1.00 79.81 393 ARG A N 1
ATOM 3296 C CA . ARG A 1 393 ? -24.167 -3.220 -18.462 1.00 79.81 393 ARG A CA 1
ATOM 3297 C C . ARG A 1 393 ? -25.342 -3.834 -17.707 1.00 79.81 393 ARG A C 1
ATOM 3299 O O . ARG A 1 393 ? -26.457 -3.352 -17.861 1.00 79.81 393 ARG A O 1
ATOM 3306 N N . LYS A 1 394 ? -25.103 -4.812 -16.822 1.00 78.56 394 LYS A N 1
ATOM 3307 C CA . LYS A 1 394 ? -26.146 -5.386 -15.952 1.00 78.56 394 LYS A CA 1
ATOM 3308 C C . LYS A 1 394 ? -26.761 -4.343 -15.018 1.00 78.56 394 LYS A C 1
ATOM 3310 O O . LYS A 1 394 ? -27.981 -4.297 -14.898 1.00 78.56 394 LYS A O 1
ATOM 3315 N N . ARG A 1 395 ? -25.956 -3.464 -14.410 1.00 72.12 395 ARG A N 1
ATOM 3316 C CA . ARG A 1 395 ? -26.455 -2.350 -13.583 1.00 72.12 395 ARG A CA 1
ATOM 3317 C C . ARG A 1 395 ? -27.286 -1.359 -14.391 1.00 72.12 395 ARG A C 1
ATOM 3319 O O . ARG A 1 395 ? -28.357 -0.979 -13.939 1.00 72.12 395 ARG A O 1
ATOM 3326 N N . MET A 1 396 ? -26.846 -0.984 -15.592 1.00 79.75 396 MET A N 1
ATOM 3327 C CA . MET A 1 396 ? -27.615 -0.108 -16.479 1.00 79.75 396 MET A CA 1
ATOM 3328 C C . MET A 1 396 ? -28.917 -0.763 -16.948 1.00 79.75 396 MET A C 1
ATOM 3330 O O . MET A 1 396 ? -29.933 -0.081 -17.024 1.00 79.75 396 MET A O 1
ATOM 3334 N N . GLU A 1 397 ? -28.928 -2.071 -17.211 1.00 83.88 397 GLU A N 1
ATOM 3335 C CA . GLU A 1 397 ? -30.150 -2.820 -17.526 1.00 83.88 397 GLU A CA 1
ATOM 3336 C C . GLU A 1 397 ? -31.102 -2.920 -16.324 1.00 83.88 397 GLU A C 1
ATOM 3338 O O . GLU A 1 397 ? -32.315 -2.780 -16.486 1.00 83.88 397 GLU A O 1
ATOM 3343 N N . GLU A 1 398 ? -30.588 -3.130 -15.110 1.00 80.06 398 GLU A N 1
ATOM 3344 C CA . GLU A 1 398 ? -31.388 -3.118 -13.880 1.00 80.06 398 GLU A CA 1
ATOM 3345 C C . GLU A 1 398 ? -31.947 -1.729 -13.566 1.00 80.06 398 GLU A C 1
ATOM 3347 O O . GLU A 1 398 ? -33.115 -1.606 -13.196 1.00 80.06 398 GLU A O 1
ATOM 3352 N N . ASP A 1 399 ? -31.153 -0.676 -13.747 1.00 73.69 399 ASP A N 1
ATOM 3353 C CA . ASP A 1 399 ? -31.588 0.703 -13.549 1.00 73.69 399 ASP A CA 1
ATOM 3354 C C . ASP A 1 399 ? -32.577 1.136 -14.636 1.00 73.69 399 ASP A C 1
ATOM 3356 O O . ASP A 1 399 ? -33.576 1.781 -14.320 1.00 73.69 399 ASP A O 1
ATOM 3360 N N . ALA A 1 400 ? -32.392 0.698 -15.885 1.00 76.31 400 ALA A N 1
ATOM 3361 C CA . ALA A 1 400 ? -33.372 0.874 -16.953 1.00 76.31 400 ALA A CA 1
ATOM 3362 C C . ALA A 1 400 ? -34.684 0.132 -16.650 1.00 76.31 400 ALA A C 1
ATOM 3364 O O . ALA A 1 400 ? -35.757 0.699 -16.848 1.00 76.31 400 ALA A O 1
ATOM 3365 N N . LYS A 1 401 ? -34.635 -1.088 -16.092 1.00 78.50 401 LYS A N 1
ATOM 3366 C CA . LYS A 1 401 ? -35.832 -1.815 -15.622 1.00 78.50 401 LYS A CA 1
ATOM 3367 C C . LYS A 1 401 ? -36.513 -1.117 -14.444 1.00 78.50 401 LYS A C 1
ATOM 3369 O O . LYS A 1 401 ? -37.738 -1.033 -14.419 1.00 78.50 401 LYS A O 1
ATOM 3374 N N . LYS A 1 402 ? -35.755 -0.566 -13.489 1.00 74.69 402 LYS A N 1
ATOM 3375 C CA . LYS A 1 402 ? -36.306 0.229 -12.374 1.00 74.69 402 LYS A CA 1
ATOM 3376 C C . LYS A 1 402 ? -36.923 1.540 -12.862 1.00 74.69 402 LYS A C 1
ATOM 3378 O O . LYS A 1 402 ? -37.958 1.947 -12.342 1.00 74.69 402 LYS A O 1
ATOM 3383 N N . LEU A 1 403 ? -36.313 2.199 -13.846 1.00 68.94 403 LEU A N 1
ATOM 3384 C CA . LEU A 1 403 ? -36.847 3.408 -14.478 1.00 68.94 403 LEU A CA 1
ATOM 3385 C C . LEU A 1 403 ? -38.103 3.099 -15.300 1.00 68.94 403 LEU A C 1
ATOM 3387 O O . LEU A 1 403 ? -39.078 3.832 -15.180 1.00 68.94 403 LEU A O 1
ATOM 3391 N N . SER A 1 404 ? -38.119 1.984 -16.034 1.00 68.50 404 SER A N 1
ATOM 3392 C CA . SER A 1 404 ? -39.297 1.451 -16.732 1.00 68.50 404 SER A CA 1
ATOM 3393 C C . SER A 1 404 ? -40.446 1.177 -15.761 1.00 68.50 404 SER A C 1
ATOM 3395 O O . SER A 1 404 ? -41.554 1.646 -15.992 1.00 68.50 404 SER A O 1
ATOM 3397 N N . GLY A 1 405 ? -40.183 0.499 -14.638 1.00 71.62 405 GLY A N 1
ATOM 3398 C CA . GLY A 1 405 ? -41.198 0.247 -13.609 1.00 71.62 405 GLY A CA 1
ATOM 3399 C C . GLY A 1 405 ? -41.723 1.534 -12.965 1.00 71.62 405 GLY A C 1
ATOM 3400 O O . GLY A 1 405 ? -42.926 1.706 -12.809 1.00 71.62 405 GLY A O 1
ATOM 3401 N N . LYS A 1 406 ? -40.844 2.507 -12.684 1.00 67.94 406 LYS A N 1
ATOM 3402 C CA . LYS A 1 406 ? -41.259 3.836 -12.197 1.00 67.94 406 LYS A CA 1
ATOM 3403 C C . LYS A 1 406 ? -42.057 4.627 -13.235 1.00 67.94 406 LYS A C 1
ATOM 3405 O O . LYS A 1 406 ? -42.878 5.461 -12.863 1.00 67.94 406 LYS A O 1
ATOM 3410 N N . GLN A 1 407 ? -41.799 4.416 -14.522 1.00 68.19 407 GLN A N 1
ATOM 3411 C CA . GLN A 1 407 ? -42.545 5.055 -15.599 1.00 68.19 407 GLN A CA 1
ATOM 3412 C C . GLN A 1 407 ? -43.945 4.441 -15.734 1.00 68.19 407 GLN A C 1
ATOM 3414 O O . GLN A 1 407 ? -44.909 5.194 -15.829 1.00 68.19 407 GLN A O 1
ATOM 3419 N N . GLU A 1 408 ? -44.073 3.119 -15.601 1.00 75.62 408 GLU A N 1
ATOM 3420 C CA . GLU A 1 408 ? -45.370 2.431 -15.507 1.00 75.62 408 GLU A CA 1
ATOM 3421 C C . GLU A 1 408 ? -46.175 2.876 -14.274 1.00 75.62 408 GLU A C 1
ATOM 3423 O O . GLU A 1 408 ? -47.369 3.158 -14.390 1.00 75.62 408 GLU A O 1
ATOM 3428 N N . ASP A 1 409 ? -45.528 3.032 -13.114 1.00 74.88 409 ASP A N 1
ATOM 3429 C CA . ASP A 1 409 ? -46.172 3.556 -11.902 1.00 74.88 409 ASP A CA 1
ATOM 3430 C C . ASP A 1 409 ? -46.634 5.011 -12.082 1.00 74.88 409 ASP A C 1
ATOM 3432 O O . ASP A 1 409 ? -47.746 5.369 -11.689 1.00 74.88 409 ASP A O 1
ATOM 3436 N N . ASN A 1 410 ? -45.825 5.855 -12.728 1.00 73.38 410 ASN A N 1
ATOM 3437 C CA . ASN A 1 410 ? -46.197 7.241 -13.025 1.00 73.38 410 ASN A CA 1
ATOM 3438 C C . ASN A 1 410 ? -47.346 7.337 -14.039 1.00 73.38 410 ASN A C 1
ATOM 3440 O O . ASN A 1 410 ? -48.223 8.193 -13.892 1.00 73.38 410 ASN A O 1
ATOM 3444 N N . ASP A 1 411 ? -47.372 6.468 -15.049 1.00 79.88 411 ASP A N 1
ATOM 3445 C CA . ASP A 1 411 ? -48.458 6.414 -16.028 1.00 79.88 411 ASP A CA 1
ATOM 3446 C C . ASP A 1 411 ? -49.752 5.887 -15.396 1.00 79.88 411 ASP A C 1
ATOM 3448 O O . ASP A 1 411 ? -50.835 6.411 -15.679 1.00 79.88 411 ASP A O 1
ATOM 3452 N N . LYS A 1 412 ? -49.653 4.936 -14.459 1.00 85.94 412 LYS A N 1
ATOM 3453 C CA . LYS A 1 412 ? -50.784 4.490 -13.639 1.00 85.94 412 LYS A CA 1
ATOM 3454 C C . LYS A 1 412 ? -51.323 5.619 -12.757 1.00 85.94 412 LYS A C 1
ATOM 3456 O O . LYS A 1 412 ? -52.516 5.896 -12.809 1.00 85.94 412 LYS A O 1
ATOM 3461 N N . ILE A 1 413 ? -50.456 6.339 -12.037 1.00 80.38 413 ILE A N 1
ATOM 3462 C CA . ILE A 1 413 ? -50.851 7.498 -11.213 1.00 80.38 413 ILE A CA 1
ATOM 3463 C C . ILE A 1 413 ? -51.535 8.573 -12.068 1.00 80.38 413 ILE A C 1
ATOM 3465 O O . ILE A 1 413 ? -52.549 9.142 -11.661 1.00 80.38 413 ILE A O 1
ATOM 3469 N N . ARG A 1 414 ? -51.020 8.848 -13.273 1.00 80.44 414 ARG A N 1
ATOM 3470 C CA . ARG A 1 414 ? -51.649 9.795 -14.209 1.00 80.44 414 ARG A CA 1
ATOM 3471 C C . ARG A 1 414 ? -53.033 9.337 -14.648 1.00 80.44 414 ARG A C 1
ATOM 3473 O O . ARG A 1 414 ? -53.940 10.167 -14.708 1.00 80.44 414 ARG A O 1
ATOM 3480 N N . LYS A 1 415 ? -53.200 8.049 -14.941 1.00 88.69 415 LYS A N 1
ATOM 3481 C CA . LYS A 1 415 ? -54.484 7.477 -15.355 1.00 88.69 415 LYS A CA 1
ATOM 3482 C C . LYS A 1 415 ? -55.512 7.525 -14.221 1.00 88.69 415 LYS A C 1
ATOM 3484 O O . LYS A 1 415 ? -56.619 8.008 -14.446 1.00 88.69 415 LYS A O 1
ATOM 3489 N N . ASP A 1 416 ? -55.114 7.148 -13.008 1.00 86.75 416 ASP A N 1
ATOM 3490 C CA . ASP A 1 416 ? -55.965 7.210 -11.813 1.00 86.75 416 ASP A CA 1
ATOM 3491 C C . ASP A 1 416 ? -56.378 8.663 -11.505 1.00 86.75 416 ASP A C 1
ATOM 3493 O O . ASP A 1 416 ? -57.531 8.946 -11.173 1.00 86.75 416 ASP A O 1
ATOM 3497 N N . HIS A 1 417 ? -55.463 9.623 -11.685 1.00 83.62 417 HIS A N 1
ATOM 3498 C CA . HIS A 1 417 ? -55.766 11.044 -11.506 1.00 83.62 417 HIS A CA 1
ATOM 3499 C C . HIS A 1 417 ? -56.727 11.588 -12.577 1.00 83.62 417 HIS A C 1
ATOM 3501 O O . HIS A 1 417 ? -57.632 12.361 -12.260 1.00 83.62 417 HIS A O 1
ATOM 3507 N N . GLN A 1 418 ? -56.575 11.171 -13.837 1.00 86.56 418 GLN A N 1
ATOM 3508 C CA . GLN A 1 418 ? -57.510 11.528 -14.910 1.00 86.56 418 GLN A CA 1
ATOM 3509 C C . GLN A 1 418 ? -58.909 10.956 -14.661 1.00 86.56 418 GLN A C 1
ATOM 3511 O O . GLN A 1 418 ? -59.898 11.665 -14.855 1.00 86.56 418 GLN A O 1
ATOM 3516 N N . GLU A 1 419 ? -59.002 9.711 -14.193 1.00 91.38 419 GLU A N 1
ATOM 3517 C CA . GLU A 1 419 ? -60.273 9.076 -13.840 1.00 91.38 419 GLU A CA 1
ATOM 3518 C C . GLU A 1 419 ? -60.949 9.790 -12.660 1.00 91.38 419 GLU A C 1
ATOM 3520 O O . GLU A 1 419 ? -62.144 10.084 -12.713 1.00 91.38 419 GLU A O 1
ATOM 3525 N N . TYR A 1 420 ? -60.178 10.183 -11.641 1.00 88.31 420 TYR A N 1
ATOM 3526 C CA . TYR A 1 420 ? -60.674 11.003 -10.534 1.00 88.31 420 TYR A CA 1
ATOM 3527 C C . TYR A 1 420 ? -61.239 12.352 -11.005 1.00 88.31 420 TYR A C 1
ATOM 3529 O O . TYR A 1 420 ? -62.330 12.748 -10.588 1.00 88.31 420 TYR A O 1
ATOM 3537 N N . ILE A 1 421 ? -60.530 13.062 -11.890 1.00 85.69 421 ILE A N 1
ATOM 3538 C CA . ILE A 1 421 ? -61.009 14.334 -12.454 1.00 85.69 421 ILE A CA 1
ATOM 3539 C C . ILE A 1 421 ? -62.303 14.115 -13.244 1.00 85.69 421 ILE A C 1
ATOM 3541 O O . ILE A 1 421 ? -63.263 14.867 -13.072 1.00 85.69 421 ILE A O 1
ATOM 3545 N N . TYR A 1 422 ? -62.354 13.078 -14.082 1.00 89.69 422 TYR A N 1
ATOM 3546 C CA . TYR A 1 422 ? -63.531 12.769 -14.891 1.00 89.69 422 TYR A CA 1
ATOM 3547 C C . TYR A 1 422 ? -64.759 12.459 -14.026 1.00 89.69 422 TYR A C 1
ATOM 3549 O O . TYR A 1 422 ? -65.832 13.019 -14.254 1.00 89.69 422 TYR A O 1
ATOM 3557 N N . ASN A 1 423 ? -64.588 11.640 -12.986 1.00 88.25 423 ASN A N 1
ATOM 3558 C CA . ASN A 1 423 ? -65.662 11.290 -12.060 1.00 88.25 423 ASN A CA 1
ATOM 3559 C C . ASN A 1 423 ? -66.204 12.518 -11.316 1.00 88.25 423 ASN A C 1
ATOM 3561 O O . ASN A 1 423 ? -67.420 12.675 -11.217 1.00 88.25 423 ASN A O 1
ATOM 3565 N N . ASN A 1 424 ? -65.332 13.433 -10.879 1.00 82.38 424 ASN A N 1
ATOM 3566 C CA . ASN A 1 424 ? -65.763 14.688 -10.257 1.00 82.38 424 ASN A CA 1
ATOM 3567 C C . ASN A 1 424 ? -66.524 15.597 -11.232 1.00 82.38 424 ASN A C 1
ATOM 3569 O O . ASN A 1 424 ? -67.517 16.213 -10.853 1.00 82.38 424 ASN A O 1
ATOM 3573 N N . ILE A 1 425 ? -66.097 15.673 -12.496 1.00 83.50 425 ILE A N 1
ATOM 3574 C CA . ILE A 1 425 ? -66.812 16.441 -13.525 1.00 83.50 425 ILE A CA 1
ATOM 3575 C C . ILE A 1 425 ? -68.206 15.848 -13.770 1.00 83.50 425 ILE A C 1
ATOM 3577 O O . ILE A 1 425 ? -69.183 16.592 -13.853 1.00 83.50 425 ILE A O 1
ATOM 3581 N N . GLU A 1 426 ? -68.326 14.524 -13.869 1.00 88.50 426 GLU A N 1
ATOM 3582 C CA . GLU A 1 426 ? -69.619 13.848 -14.032 1.00 88.50 426 GLU A CA 1
ATOM 3583 C C . GLU A 1 426 ? -70.528 14.022 -12.804 1.00 88.50 426 GLU A C 1
ATOM 3585 O O . GLU A 1 426 ? -71.733 14.238 -12.948 1.00 88.50 426 GLU A O 1
ATOM 3590 N N . GLU A 1 427 ? -69.970 14.007 -11.594 1.00 84.50 427 GLU A N 1
ATOM 3591 C CA . GLU A 1 427 ? -70.714 14.287 -10.365 1.00 84.50 427 GLU A CA 1
ATOM 3592 C C . GLU A 1 427 ? -71.197 15.747 -10.306 1.00 84.50 427 GLU A C 1
ATOM 3594 O O . GLU A 1 427 ? -72.365 16.010 -10.009 1.00 84.50 427 GLU A O 1
ATOM 3599 N N . MET A 1 428 ? -70.351 16.704 -10.700 1.00 78.19 428 MET A N 1
ATOM 3600 C CA . MET A 1 428 ? -70.737 18.112 -10.836 1.00 78.19 428 MET A CA 1
ATOM 3601 C C . MET A 1 428 ? -71.836 18.314 -11.886 1.00 78.19 428 MET A C 1
ATOM 3603 O O . MET A 1 428 ? -72.765 19.088 -11.650 1.00 78.19 428 MET A O 1
ATOM 3607 N N . LYS A 1 429 ? -71.790 17.604 -13.021 1.00 83.31 429 LYS A N 1
ATOM 3608 C CA . LYS A 1 429 ? -72.872 17.634 -14.021 1.00 83.31 429 LYS A CA 1
ATOM 3609 C C . LYS A 1 429 ? -74.180 17.082 -13.458 1.00 83.31 429 LYS A C 1
ATOM 3611 O O . LYS A 1 429 ? -75.224 17.693 -13.669 1.00 83.31 429 LYS A O 1
ATOM 3616 N N . LYS A 1 430 ? -74.142 15.970 -12.714 1.00 83.12 430 LYS A N 1
ATOM 3617 C CA . LYS A 1 430 ? -75.335 15.404 -12.057 1.00 83.12 430 LYS A CA 1
ATOM 3618 C C . LYS A 1 430 ? -75.946 16.369 -11.040 1.00 83.12 430 LYS A C 1
ATOM 3620 O O . LYS A 1 430 ? -77.168 16.467 -10.961 1.00 83.12 430 LYS A O 1
ATOM 3625 N N . ASN A 1 431 ? -75.112 17.104 -10.309 1.00 77.19 431 ASN A N 1
ATOM 3626 C CA . ASN A 1 431 ? -75.569 18.063 -9.303 1.00 77.19 431 ASN A CA 1
ATOM 3627 C C . ASN A 1 431 ? -76.078 19.381 -9.915 1.00 77.19 431 ASN A C 1
ATOM 3629 O O . ASN A 1 431 ? -77.044 19.943 -9.407 1.00 77.19 431 ASN A O 1
ATOM 3633 N N . ASN A 1 432 ? -75.522 19.831 -11.044 1.00 64.25 432 ASN A N 1
ATOM 3634 C CA . ASN A 1 432 ? -76.004 21.021 -11.761 1.00 64.25 432 ASN A CA 1
ATOM 3635 C C . ASN A 1 432 ? -77.273 20.788 -12.604 1.00 64.25 432 ASN A C 1
ATOM 3637 O O . ASN A 1 432 ? -77.864 21.752 -13.075 1.00 64.25 432 ASN A O 1
ATOM 3641 N N . PHE A 1 433 ? -77.732 19.541 -12.761 1.00 53.38 433 PHE A N 1
ATOM 3642 C CA . PHE A 1 433 ? -79.036 19.209 -13.361 1.00 53.38 433 PHE A CA 1
ATOM 3643 C C . PHE A 1 433 ? -80.184 19.109 -12.333 1.00 53.38 433 PHE A C 1
ATOM 3645 O O . PHE A 1 433 ? -81.282 18.667 -12.670 1.00 53.38 433 PHE A O 1
ATOM 3652 N N . ARG A 1 434 ? -79.948 19.520 -11.078 1.00 52.62 434 ARG A N 1
ATOM 3653 C CA . ARG A 1 434 ? -80.968 19.650 -10.019 1.00 52.62 434 ARG A CA 1
ATOM 3654 C C . ARG A 1 434 ? -81.233 21.111 -9.625 1.00 52.62 434 ARG A C 1
ATOM 3656 O O . ARG A 1 434 ? -81.382 21.413 -8.441 1.00 52.62 434 ARG A O 1
ATOM 3663 N N . LEU A 1 435 ? -81.307 21.995 -10.617 1.00 41.84 435 LEU A N 1
ATOM 3664 C CA . LEU A 1 435 ? -81.901 23.328 -10.484 1.00 41.84 435 LEU A CA 1
ATOM 3665 C C . LEU A 1 435 ? -83.124 23.447 -11.387 1.00 41.84 435 LEU A C 1
ATOM 3667 O O . LEU A 1 435 ? -82.982 23.148 -12.594 1.00 41.84 435 LEU A O 1
#

Radius of gyration: 30.79 Å; Cα contacts (8 Å, |Δi|>4): 486; chains: 1; bounding box: 139×60×78 Å